Protein 6WJA (pdb70)

Radius of gyration: 26.74 Å; Cα contacts (8 Å, |Δi|>4): 1292; chains: 2; bounding box: 67×44×88 Å

Nearest PDB structures (foldseek):
  6wja-assembly1_B  TM=1.003E+00  e=1.395E-65  Pseudomonas protegens Pf-5
  6wjb-assembly1_A  TM=9.991E-01  e=1.280E-61  Pseudomonas protegens Pf-5
  3ruc-assembly2_D  TM=9.223E-01  e=1.471E-29  Plesiomonas shigelloides
  6pnl-assembly1_A  TM=9.384E-01  e=8.268E-28  Methanothermobacter thermautotrophicus
  2z95-assembly1_A  TM=8.747E-01  e=4.297E-21  Aquifex aeolicus VF5

Organism: Pseudomonas fluorescens (strain ATCC BAA-477 / NRRL B-23932 / Pf-5) (NCBI:txid220664)

InterPro domains:
  IPR001509 NAD-dependent epimerase/dehydratase [PF01370] (6-242)
  IPR036291 NAD(P)-binding domain superfamily [SSF51735] (4-309)
  IPR050177 Bifunctional lipid A modification and metabolic enzymes [PTHR43245] (4-306)

Sequence (615 aa):
ERILVTGGAGFIGSHLVDALLAKGYAVRVLDDLSTGKVGNLPMGDAGLELLVGDAADAALLADAVQGCDAVVHLAAVASVQASVEDPVATHQSNFIATLRLCEAMTAAGIRRVVFASAAAVYGNNGEGTPIAEDTPKSPLTPFAADKLASEYYLDFYRRQHGLEPVILRFFNIFGPRQDPSSPYSGVISIFSERAKAGRPITLFGDGGQTRDFVYVADLVKILVQGLESPAPAADATNVGLGGVTTLNDLIGALQQISGKPLQVSHGATRSGDIRHSKADNRRLRERFDLGTPSSLAEGLERLYRSLAERILVTGGAGFIGSHLVDALLAKGYAVRVLDDLSTGKVGNLPMGDAGLELLVGDAADAALLADAVQGCDAVVHLAAVASVQASVEDPVATHQSNFIATLRLCEAMTAAGIRRVVFASAAAVYGNNGEGTPIAEDTPKSPLTPFAADKLASEYYLDFYRRQHGLEPVILRFFNIFGPRQDPSSPYSGVISIFSERAKAGRPITLFGDGGQTRDFVYVADLVKILVQGLESPAPAADATNVGLGGVTTLNDLIGALQQISGKPLQVSHGATRSGDIRHSKADNRRLRERFDLGTPSSLAEGLERLYRSL

B-factor: mean 35.96, std 12.28, range [13.85, 95.01]

Structure (mmCIF, N/CA/C/O backbone):
data_6WJA
#
_entry.id   6WJA
#
_cell.length_a   123.582
_cell.length_b   75.320
_cell.length_c   79.258
_cell.angle_alpha   90.000
_cell.angle_beta   90.000
_cell.angle_gamma   90.000
#
_symmetry.space_group_name_H-M   'P 21 21 2'
#
loop_
_entity.id
_entity.type
_entity.pdbx_description
1 polymer 'NAD-dependent epimerase/dehydratase family protein'
2 non-polymer NICOTINAMIDE-ADENINE-DINUCLEOTIDE
3 non-polymer URIDINE-DIPHOSPHATE-N-ACETYLGALACTOSAMINE
4 water water
#
loop_
_atom_site.group_PDB
_atom_site.id
_atom_site.type_symbol
_atom_site.label_atom_id
_atom_site.label_alt_id
_atom_site.label_comp_id
_atom_site.label_asym_id
_atom_site.label_entity_id
_atom_site.label_seq_id
_atom_site.pdbx_PDB_ins_code
_atom_site.Cartn_x
_atom_site.Cartn_y
_atom_site.Cartn_z
_atom_site.occupancy
_atom_site.B_iso_or_equiv
_atom_site.auth_seq_id
_atom_site.auth_comp_id
_atom_site.auth_asym_id
_atom_site.auth_atom_id
_atom_site.pdbx_PDB_model_num
ATOM 1 N N . GLU A 1 4 ? -12.62278 20.57726 87.05441 1.000 61.17598 4 GLU A N 1
ATOM 2 C CA . GLU A 1 4 ? -11.21275 20.33478 87.36882 1.000 60.92285 4 GLU A CA 1
ATOM 3 C C . GLU A 1 4 ? -10.28002 21.25702 86.59257 1.000 55.89982 4 GLU A C 1
ATOM 4 O O . GLU A 1 4 ? -10.40280 21.39811 85.37114 1.000 53.03977 4 GLU A O 1
ATOM 10 N N . ARG A 1 5 ? -9.33628 21.86194 87.31210 1.000 46.24640 5 ARG A N 1
ATOM 11 C CA . ARG A 1 5 ? -8.41128 22.84430 86.76120 1.000 45.03181 5 ARG A CA 1
ATOM 12 C C . ARG A 1 5 ? -6.98485 22.30871 86.78926 1.000 44.43685 5 ARG A C 1
ATOM 13 O O . ARG A 1 5 ? -6.51165 21.83943 87.83056 1.000 41.40364 5 ARG A O 1
ATOM 21 N N . ILE A 1 6 ? -6.29280 22.41302 85.65702 1.000 44.03934 6 ILE A N 1
ATOM 22 C CA . ILE A 1 6 ? -4.91080 21.96485 85.51986 1.000 39.01384 6 ILE A CA 1
ATOM 23 C C . ILE A 1 6 ? -4.00743 23.18624 85.39199 1.000 36.95824 6 ILE A C 1
ATOM 24 O O . ILE A 1 6 ? -4.26840 24.07382 84.57266 1.000 38.01971 6 ILE A O 1
ATOM 29 N N . LEU A 1 7 ? -2.95050 23.23364 86.20160 1.000 35.44036 7 LEU A N 1
ATOM 30 C CA . LEU A 1 7 ? -1.88253 24.21649 86.04312 1.000 39.38468 7 LEU A CA 1
ATOM 31 C C . LEU A 1 7 ? -0.85061 23.67572 85.05480 1.000 39.33676 7 LEU A C 1
ATOM 32 O O . LEU A 1 7 ? -0.33089 22.57274 85.24227 1.000 33.24948 7 LEU A O 1
ATOM 37 N N . VAL A 1 8 ? -0.54367 24.44421 84.01066 1.000 38.98869 8 VAL A N 1
ATOM 38 C CA . VAL A 1 8 ? 0.50394 24.06854 83.05893 1.000 38.71016 8 VAL A CA 1
ATOM 39 C C . VAL A 1 8 ? 1.56195 25.16645 83.08320 1.000 36.89916 8 VAL A C 1
ATOM 40 O O . VAL A 1 8 ? 1.37884 26.22367 82.46243 1.000 35.18388 8 VAL A O 1
ATOM 44 N N . THR A 1 9 ? 2.66978 24.93401 83.79616 1.000 30.28017 9 THR A N 1
ATOM 45 C CA . THR A 1 9 ? 3.80483 25.84168 83.68424 1.000 29.32211 9 THR A CA 1
ATOM 46 C C . THR A 1 9 ? 4.44948 25.66020 82.31483 1.000 31.35428 9 THR A C 1
ATOM 47 O O . THR A 1 9 ? 4.54656 24.54156 81.80170 1.000 30.20982 9 THR A O 1
ATOM 51 N N . GLY A 1 10 ? 4.88252 26.76774 81.71529 1.000 29.00461 10 GLY A N 1
ATOM 52 C CA . GLY A 1 10 ? 5.35952 26.71178 80.34730 1.000 28.52313 10 GLY A CA 1
ATOM 53 C C . GLY A 1 10 ? 4.28712 26.40556 79.32316 1.000 30.77240 10 GLY A C 1
ATOM 54 O O . GLY A 1 10 ? 4.60559 25.94778 78.22245 1.000 29.50270 10 GLY A O 1
ATOM 55 N N . GLY A 1 11 ? 3.01980 26.65334 79.65312 1.000 30.26155 11 GLY A N 1
ATOM 56 C CA . GLY A 1 11 ? 1.90826 26.28902 78.78838 1.000 34.42092 11 GLY A CA 1
ATOM 57 C C . GLY A 1 11 ? 1.77984 27.10897 77.51643 1.000 38.93398 11 GLY A C 1
ATOM 58 O O . GLY A 1 11 ? 1.00449 26.71358 76.63850 1.000 40.36971 11 GLY A O 1
ATOM 59 N N . ALA A 1 12 ? 2.49953 28.23414 77.39696 1.000 33.20442 12 ALA A N 1
ATOM 60 C CA . ALA A 1 12 ? 2.48586 29.04094 76.17871 1.000 34.62681 12 ALA A CA 1
ATOM 61 C C . ALA A 1 12 ? 3.52782 28.59986 75.15540 1.000 37.82757 12 ALA A C 1
ATOM 62 O O . ALA A 1 12 ? 3.59334 29.18153 74.06812 1.000 38.13409 12 ALA A O 1
ATOM 64 N N . GLY A 1 13 ? 4.32734 27.58083 75.46128 1.000 38.47695 13 GLY A N 1
ATOM 65 C CA . GLY A 1 13 ? 5.36943 27.12234 74.56944 1.000 35.57098 13 GLY A CA 1
ATOM 66 C C . GLY A 1 13 ? 4.88609 26.08235 73.57268 1.000 35.06027 13 GLY A C 1
ATOM 67 O O . GLY A 1 13 ? 3.69034 25.85630 73.38313 1.000 36.77273 13 GLY A O 1
ATOM 68 N N . PHE A 1 14 ? 5.86015 25.45119 72.91554 1.000 32.80681 14 PHE A N 1
ATOM 69 C CA . PHE A 1 14 ? 5.64074 24.44159 71.88432 1.000 34.43125 14 PHE A CA 1
ATOM 70 C C . PHE A 1 14 ? 4.79887 23.28131 72.41466 1.000 28.91999 14 PHE A C 1
ATOM 71 O O . PHE A 1 14 ? 3.63992 23.11486 72.01660 1.000 30.43646 14 PHE A O 1
ATOM 79 N N . ILE A 1 15 ? 5.36545 22.47521 73.30951 1.000 29.10985 15 ILE A N 1
ATOM 80 C CA . ILE A 1 15 ? 4.63150 21.33623 73.85734 1.000 30.44381 15 ILE A CA 1
ATOM 81 C C . ILE A 1 15 ? 3.45368 21.80696 74.70589 1.000 30.96913 15 ILE A C 1
ATOM 82 O O . ILE A 1 15 ? 2.34122 21.27059 74.60515 1.000 28.53112 15 ILE A O 1
ATOM 87 N N . GLY A 1 16 ? 3.67814 22.82599 75.53800 1.000 29.21024 16 GLY A N 1
ATOM 88 C CA . GLY A 1 16 ? 2.65093 23.26853 76.46604 1.000 30.29547 16 GLY A CA 1
ATOM 89 C C . GLY A 1 16 ? 1.36966 23.70866 75.78568 1.000 33.82406 16 GLY A C 1
ATOM 90 O O . GLY A 1 16 ? 0.27393 23.36807 76.23449 1.000 36.30464 16 GLY A O 1
ATOM 91 N N . SER A 1 17 ? 1.48158 24.46612 74.69243 1.000 32.02937 17 SER A N 1
ATOM 92 C CA . SER A 1 17 ? 0.26376 24.98827 74.08180 1.000 37.30930 17 SER A CA 1
ATOM 93 C C . SER A 1 17 ? -0.52919 23.88053 73.40810 1.000 34.72077 17 SER A C 1
ATOM 94 O O . SER A 1 17 ? -1.76541 23.92322 73.40365 1.000 36.42483 17 SER A O 1
ATOM 97 N N . HIS A 1 18 ? 0.15530 22.88039 72.84482 1.000 36.74487 18 HIS A N 1
ATOM 98 C CA . HIS A 1 18 ? -0.55891 21.72738 72.31102 1.000 36.72742 18 HIS A CA 1
ATOM 99 C C . HIS A 1 18 ? -1.26167 20.96845 73.42771 1.000 36.61536 18 HIS A C 1
ATOM 100 O O . HIS A 1 18 ? -2.39707 20.50940 73.25494 1.000 34.51792 18 HIS A O 1
ATOM 107 N N . LEU A 1 19 ? -0.60705 20.84592 74.58887 1.000 33.20070 19 LEU A N 1
ATOM 108 C CA . LEU A 1 19 ? -1.25869 20.25848 75.75784 1.000 31.61490 19 LEU A CA 1
ATOM 109 C C . LEU A 1 19 ? -2.47054 21.07857 76.18326 1.000 33.72198 19 LEU A C 1
ATOM 110 O O . LEU A 1 19 ? -3.52962 20.51939 76.48779 1.000 37.66281 19 LEU A O 1
ATOM 115 N N . VAL A 1 20 ? -2.33158 22.40791 76.21698 1.000 35.13806 20 VAL A N 1
ATOM 116 C CA . VAL A 1 20 ? -3.44716 23.26341 76.62324 1.000 36.81238 20 VAL A CA 1
ATOM 117 C C . VAL A 1 20 ? -4.65502 23.02569 75.72300 1.000 38.81621 20 VAL A C 1
ATOM 118 O O . VAL A 1 20 ? -5.77900 22.83643 76.20187 1.000 40.30986 20 VAL A O 1
ATOM 122 N N . ASP A 1 21 ? -4.43580 23.01437 74.40471 1.000 39.02162 21 ASP A N 1
ATOM 123 C CA . ASP A 1 21 ? -5.50979 22.68686 73.46849 1.000 40.89458 21 ASP A CA 1
ATOM 124 C C . ASP A 1 21 ? -6.19774 21.37575 73.84703 1.000 41.42762 21 ASP A C 1
ATOM 125 O O . ASP A 1 21 ? -7.42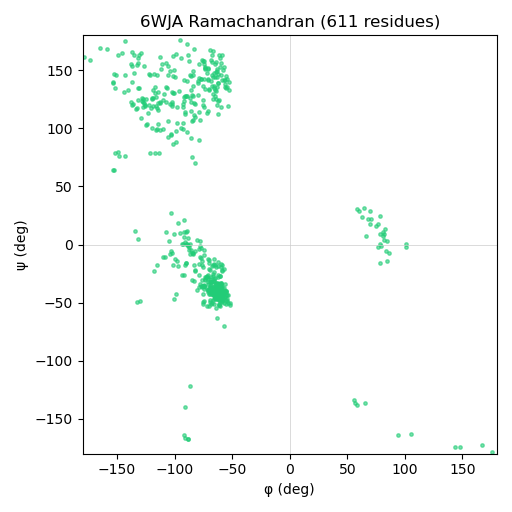743 21.32079 73.96100 1.000 45.80560 21 ASP A O 1
ATOM 130 N N . ALA A 1 22 ? -5.41265 20.31419 74.07959 1.000 38.43031 22 ALA A N 1
ATOM 131 C CA . ALA A 1 22 ? -5.99561 19.00412 74.37677 1.000 47.96201 22 ALA A CA 1
ATOM 132 C C . ALA A 1 22 ? -6.78868 19.01705 75.67861 1.000 39.06776 22 ALA A C 1
ATOM 133 O O . ALA A 1 22 ? -7.87558 18.43289 75.75477 1.000 40.48623 22 ALA A O 1
ATOM 135 N N . LEU A 1 23 ? -6.24995 19.65402 76.72067 1.000 38.31312 23 LEU A N 1
ATOM 136 C CA . LEU A 1 23 ? -6.93839 19.68426 78.00786 1.000 39.19564 23 LEU A CA 1
ATOM 137 C C . LEU A 1 23 ? -8.24337 20.47175 77.92793 1.000 42.14232 23 LEU A C 1
ATOM 138 O O . LEU A 1 23 ? -9.25362 20.06760 78.51360 1.000 49.78272 23 LEU A O 1
ATOM 143 N N . LEU A 1 24 ? -8.24132 21.60595 77.22331 1.000 43.51920 24 LEU A N 1
ATOM 144 C CA . LEU A 1 24 ? -9.48041 22.36451 77.06009 1.000 46.43240 24 LEU A CA 1
ATOM 145 C C . LEU A 1 24 ? -10.50905 21.55701 76.28056 1.000 47.92363 24 LEU A C 1
ATOM 146 O O . LEU A 1 24 ? -11.68905 21.52369 76.64521 1.000 50.61512 24 LEU A O 1
ATOM 151 N N . ALA A 1 25 ? -10.06743 20.86915 75.22174 1.000 53.37758 25 ALA A N 1
ATOM 152 C CA . ALA A 1 25 ? -10.97287 20.05239 74.42073 1.000 52.42426 25 ALA A CA 1
ATOM 153 C C . ALA A 1 25 ? -11.59245 18.92415 75.23373 1.000 51.77821 25 ALA A C 1
ATOM 154 O O . ALA A 1 25 ? -12.68807 18.45624 74.90639 1.000 49.94330 25 ALA A O 1
ATOM 156 N N . LYS A 1 26 ? -10.91337 18.46941 76.28436 1.000 47.86850 26 LYS A N 1
ATOM 157 C CA . LYS A 1 26 ? -11.42473 17.40179 77.13748 1.000 47.54674 26 LYS A CA 1
ATOM 158 C C . LYS A 1 26 ? -12.31680 17.91328 78.26349 1.000 50.44368 26 LYS A C 1
ATOM 159 O O . LYS A 1 26 ? -12.84306 17.10355 79.03310 1.000 51.85235 26 LYS A O 1
ATOM 163 N N . GLY A 1 27 ? -12.49453 19.22666 78.38728 1.000 49.42559 27 GLY A N 1
ATOM 164 C CA . GLY A 1 27 ? -13.37214 19.78315 79.39335 1.000 51.68640 27 GLY A CA 1
ATOM 165 C C . GLY A 1 27 ? -12.68931 20.33637 80.62523 1.000 53.81645 27 GLY A C 1
ATOM 166 O O . GLY A 1 27 ? -13.37766 20.85887 81.50804 1.000 52.65876 27 GLY A O 1
ATOM 167 N N . TYR A 1 28 ? -11.36823 20.23719 80.72063 1.000 52.21135 28 TYR A N 1
ATOM 168 C CA . TYR A 1 28 ? -10.66031 20.84788 81.83505 1.000 50.99215 28 TYR A CA 1
ATOM 169 C C . TYR A 1 28 ? -10.64505 22.36300 81.70208 1.000 51.28938 28 TYR A C 1
ATOM 170 O O . TYR A 1 28 ? -10.59827 22.91102 80.59852 1.000 51.27644 28 TYR A O 1
ATOM 179 N N . ALA A 1 29 ? -10.67180 23.03859 82.84630 1.000 48.93461 29 ALA A N 1
ATOM 180 C CA . ALA A 1 29 ? -10.17440 24.40106 82.91904 1.000 49.22668 29 ALA A CA 1
ATOM 181 C C . ALA A 1 29 ? -8.65449 24.35036 83.01565 1.000 49.71188 29 ALA A C 1
ATOM 182 O O . ALA A 1 29 ? -8.09228 23.47121 83.67818 1.000 46.46714 29 ALA A O 1
ATOM 184 N N . VAL A 1 30 ? -7.98264 25.26991 82.32362 1.000 49.71371 30 VAL A N 1
ATOM 185 C CA . VAL A 1 30 ? -6.52827 25.22837 82.19179 1.000 44.55161 30 VAL A CA 1
ATOM 186 C C . VAL A 1 30 ? -5.95078 26.57917 82.58569 1.000 46.98322 30 VAL A C 1
ATOM 187 O O . VAL A 1 30 ? -6.35395 27.61482 82.04340 1.000 46.38266 30 VAL A O 1
ATOM 191 N N . ARG A 1 31 ? -5.00178 26.56693 83.51888 1.000 42.20519 31 ARG A N 1
ATOM 192 C CA . ARG A 1 31 ? -4.27360 27.76445 83.92154 1.000 41.57485 31 ARG A CA 1
ATOM 193 C C . ARG A 1 31 ? -2.83658 27.64714 83.43012 1.000 44.30817 31 ARG A C 1
ATOM 194 O O . ARG A 1 31 ? -2.14570 26.66782 83.73604 1.000 41.62876 31 ARG A O 1
ATOM 202 N N . VAL A 1 32 ? -2.39378 28.63392 82.66299 1.000 39.36130 32 VAL A N 1
ATOM 203 C CA . VAL A 1 32 ? -1.03777 28.66706 82.13561 1.000 41.05380 32 VAL A CA 1
ATOM 204 C C . VAL A 1 32 ? -0.21390 29.63105 82.97462 1.000 43.87688 32 VAL A C 1
ATOM 205 O O . VAL A 1 32 ? -0.64549 30.76002 83.24327 1.000 45.34944 32 VAL A O 1
ATOM 209 N N . LEU A 1 33 ? 0.95665 29.17713 83.41226 1.000 42.89359 33 LEU A N 1
ATOM 210 C CA . LEU A 1 33 ? 1.96654 30.03166 84.02319 1.000 42.65171 33 LEU A CA 1
ATOM 211 C C . LEU A 1 33 ? 3.16848 30.04658 83.08614 1.000 45.40609 33 LEU A C 1
ATOM 212 O O . LEU A 1 33 ? 3.78342 29.00043 82.84489 1.000 42.96756 33 LEU A O 1
ATOM 217 N N . ASP A 1 34 ? 3.48292 31.21549 82.53679 1.000 39.70755 34 ASP A N 1
ATOM 218 C CA . ASP A 1 34 ? 4.51873 31.31210 81.51878 1.000 38.61521 34 ASP A CA 1
ATOM 219 C C . ASP A 1 34 ? 5.09954 32.71806 81.55495 1.000 37.28588 34 ASP A C 1
ATOM 220 O O . ASP A 1 34 ? 4.36029 33.69149 81.71963 1.000 35.96573 34 ASP A O 1
ATOM 225 N N . ASP A 1 35 ? 6.41979 32.82807 81.42192 1.000 32.63869 35 ASP A N 1
ATOM 226 C CA . ASP A 1 35 ? 7.03293 34.15335 81.41611 1.000 38.49842 35 ASP A CA 1
ATOM 227 C C . ASP A 1 35 ? 7.18572 34.71953 80.01215 1.000 38.14052 35 ASP A C 1
ATOM 228 O O . ASP A 1 35 ? 7.68915 35.84037 79.86065 1.000 39.30253 35 ASP A O 1
ATOM 233 N N . LEU A 1 36 ? 6.74596 33.97273 78.99431 1.000 37.75547 36 LEU A N 1
ATOM 234 C CA . LEU A 1 36 ? 6.76025 34.41192 77.59977 1.000 37.78041 36 LEU A CA 1
ATOM 235 C C . LEU A 1 36 ? 8.17226 34.72294 77.12516 1.000 36.47645 36 LEU A C 1
ATOM 236 O O . LEU A 1 36 ? 8.37736 35.59122 76.26387 1.000 40.01219 36 LEU A O 1
ATOM 241 N N . SER A 1 37 ? 9.15489 34.03784 77.71041 1.000 32.89491 37 SER A N 1
ATOM 242 C CA . SER A 1 37 ? 10.52139 34.14691 77.21679 1.000 39.42412 37 SER A CA 1
ATOM 243 C C . SER A 1 37 ? 10.64057 33.51960 75.83325 1.000 41.31739 37 SER A C 1
ATOM 244 O O . SER A 1 37 ? 11.16673 34.14111 74.90301 1.000 44.13568 37 SER A O 1
ATOM 247 N N . THR A 1 38 ? 10.14860 32.28497 75.67575 1.000 40.74842 38 THR A N 1
ATOM 248 C CA . THR A 1 38 ? 9.99285 31.67639 74.36246 1.000 38.22003 38 THR A CA 1
ATOM 249 C C . THR A 1 38 ? 8.54751 31.34736 74.01258 1.000 41.19254 38 THR A C 1
ATOM 250 O O . THR A 1 38 ? 8.23103 31.24651 72.81952 1.000 38.91423 38 THR A O 1
ATOM 254 N N . GLY A 1 39 ? 7.66219 31.19314 74.99992 1.000 33.67806 39 GLY A N 1
ATOM 255 C CA . GLY A 1 39 ? 6.26039 30.98944 74.69546 1.000 37.32460 39 GLY A CA 1
ATOM 256 C C . GLY A 1 39 ? 5.62570 32.22637 74.08205 1.000 37.11509 39 GLY A C 1
ATOM 257 O O . GLY A 1 39 ? 6.09524 33.35114 74.25059 1.000 39.23307 39 GLY A O 1
ATOM 258 N N . LYS A 1 40 ? 4.53447 32.01018 73.34860 1.000 39.52329 40 LYS A N 1
ATOM 259 C CA . LYS A 1 40 ? 3.83522 33.07769 72.64072 1.000 46.55117 40 LYS A CA 1
ATOM 260 C C . LYS A 1 40 ? 2.34492 32.98322 72.91817 1.000 44.28675 40 LYS A C 1
ATOM 261 O O . LYS A 1 40 ? 1.76550 31.89567 72.86594 1.000 44.46514 40 LYS A O 1
ATOM 265 N N . VAL A 1 41 ? 1.72581 34.12820 73.21439 1.000 45.77771 41 VAL A N 1
ATOM 266 C CA . VAL A 1 41 ? 0.28333 34.15123 73.44607 1.000 45.47216 41 VAL A CA 1
ATOM 267 C C . VAL A 1 41 ? -0.45680 33.68139 72.19917 1.000 46.71965 41 VAL A C 1
ATOM 268 O O . VAL A 1 41 ? -1.54043 33.09169 72.29409 1.000 50.09749 41 VAL A O 1
ATOM 272 N N . GLY A 1 42 ? 0.14560 33.86797 71.02054 1.000 47.03906 42 GLY A N 1
ATOM 273 C CA . GLY A 1 42 ? -0.40853 33.34309 69.78475 1.000 48.09840 42 GLY A CA 1
ATOM 274 C C . GLY A 1 42 ? -0.43116 31.82693 69.69239 1.000 50.74423 42 GLY A C 1
ATOM 275 O O . GLY A 1 42 ? -1.13847 31.28256 68.83724 1.000 47.14649 42 GLY A O 1
ATOM 276 N N . ASN A 1 43 ? 0.33092 31.12866 70.53665 1.000 43.48894 43 ASN A N 1
ATOM 277 C CA . ASN A 1 43 ? 0.20587 29.67271 70.58598 1.000 46.33928 43 ASN A CA 1
ATOM 278 C C . ASN A 1 43 ? -1.04229 29.21385 71.33218 1.000 47.33767 43 ASN A C 1
ATOM 279 O O . ASN A 1 43 ? -1.40370 28.03678 71.23255 1.000 45.69268 43 ASN A O 1
ATOM 284 N N . LEU A 1 44 ? -1.70380 30.11141 72.08398 1.000 46.35288 44 LEU A N 1
ATOM 285 C CA . LEU A 1 44 ? -2.77433 29.77459 73.01439 1.000 45.96075 44 LEU A CA 1
ATOM 286 C C . LEU A 1 44 ? -4.13906 30.18047 72.46588 1.000 52.16128 44 LEU A C 1
ATOM 287 O O . LEU A 1 44 ? -4.26011 31.19643 71.77311 1.000 49.45052 44 LEU A O 1
ATOM 292 N N . PRO A 1 45 ? -5.19200 29.41024 72.76662 1.000 48.04489 45 PRO A N 1
ATOM 293 C CA . PRO A 1 45 ? -6.55294 29.78797 72.32923 1.000 51.16258 45 PRO A CA 1
ATOM 294 C C . PRO A 1 45 ? -7.16757 30.80078 73.28735 1.000 53.05733 45 PRO A C 1
ATOM 295 O O . PRO A 1 45 ? -8.09015 30.51089 74.05977 1.000 53.99671 45 PRO A O 1
ATOM 299 N N . MET A 1 46 ? -6.61881 32.01308 73.25501 1.000 53.73532 46 MET A N 1
ATOM 300 C CA . MET A 1 46 ? -7.04095 33.06086 74.17310 1.000 67.07136 46 MET A CA 1
ATOM 301 C C . MET A 1 46 ? -8.50965 33.40627 73.96146 1.000 67.09077 46 MET A C 1
ATOM 302 O O . MET A 1 46 ? -9.03684 33.34471 72.84568 1.000 60.56735 46 MET A O 1
ATOM 307 N N . GLY A 1 47 ? -9.17502 33.76366 75.05483 1.000 65.26929 47 GLY A N 1
ATOM 308 C CA . GLY A 1 47 ? -10.61563 33.89913 75.00428 1.000 66.52900 47 GLY A CA 1
ATOM 309 C C . GLY A 1 47 ? -11.34293 32.58300 74.84077 1.000 63.24161 47 GLY A C 1
ATOM 310 O O . GLY A 1 47 ? -12.42574 32.55076 74.25640 1.000 65.85067 47 GLY A O 1
ATOM 311 N N . ASP A 1 48 ? -10.76678 31.48293 75.33456 1.000 60.85106 48 ASP A N 1
ATOM 312 C CA . ASP A 1 48 ? -11.50526 30.22808 75.34326 1.000 67.70439 48 ASP A CA 1
ATOM 313 C C . ASP A 1 48 ? -12.58909 30.22047 76.41502 1.000 78.54977 48 ASP A C 1
ATOM 314 O O . ASP A 1 48 ? -13.61984 29.55821 76.24020 1.000 87.97883 48 ASP A O 1
ATOM 319 N N . ALA A 1 49 ? -12.36920 30.93868 77.51865 1.000 74.41500 49 ALA A N 1
ATOM 320 C CA . ALA A 1 49 ? -13.18594 31.04755 78.72523 1.000 71.87924 49 ALA A CA 1
ATOM 321 C C . ALA A 1 49 ? -12.89673 29.91858 79.70914 1.000 65.71382 49 ALA A C 1
ATOM 322 O O . ALA A 1 49 ? -13.31806 30.00750 80.86171 1.000 62.66593 49 ALA A O 1
ATOM 324 N N . GLY A 1 50 ? -12.20906 28.85813 79.30081 1.000 63.45680 50 GLY A N 1
ATOM 325 C CA . GLY A 1 50 ? -11.74018 27.86504 80.24291 1.000 56.36385 50 GLY A CA 1
ATOM 326 C C . GLY A 1 50 ? -10.26116 28.06027 80.48389 1.000 53.40059 50 GLY A C 1
ATOM 327 O O . GLY A 1 50 ? -9.66013 27.40284 81.33841 1.000 52.06351 50 GLY A O 1
ATOM 328 N N . LEU A 1 51 ? -9.67054 28.98085 79.72841 1.000 53.37289 51 LEU A N 1
ATOM 329 C CA . LEU A 1 51 ? -8.24009 29.24453 79.76765 1.000 53.58558 51 LEU A CA 1
ATOM 330 C C . LEU A 1 51 ? -7.96466 30.50206 80.57702 1.000 56.31608 51 LEU A C 1
ATOM 331 O O . LEU A 1 51 ? -8.58888 31.54408 80.34885 1.000 54.41170 51 LEU A O 1
ATOM 336 N N . GLU A 1 52 ? -7.02214 30.40522 81.51087 1.000 52.54752 52 GLU A N 1
ATOM 337 C CA . GLU A 1 52 ? -6.60350 31.53812 82.32829 1.000 50.31452 52 GLU A CA 1
ATOM 338 C C . GLU A 1 52 ? -5.08927 31.65269 82.22646 1.000 51.50309 52 GLU A C 1
ATOM 339 O O . GLU A 1 52 ? -4.37285 30.67303 82.46619 1.000 52.03334 52 GLU A O 1
ATOM 345 N N . LEU A 1 53 ? -4.60284 32.82668 81.83834 1.000 48.32652 53 LEU A N 1
ATOM 346 C CA . LEU A 1 53 ? -3.17991 33.04980 81.61340 1.000 46.14960 53 LEU A CA 1
ATOM 347 C C . LEU A 1 53 ? -2.60160 33.90362 82.73482 1.000 48.61597 53 LEU A C 1
ATOM 348 O O . LEU A 1 53 ? -3.06485 35.02694 82.97336 1.000 50.32293 53 LEU A O 1
ATOM 353 N N . LEU A 1 54 ? -1.58982 33.37092 83.41006 1.000 43.78975 54 LEU A N 1
ATOM 354 C CA . LEU A 1 54 ? -0.72392 34.13247 84.30004 1.000 44.71331 54 LEU A CA 1
ATOM 355 C C . LEU A 1 54 ? 0.63167 34.30234 83.62600 1.000 44.77122 54 LEU A C 1
ATOM 356 O O . LEU A 1 54 ? 1.17887 33.34185 83.07139 1.000 44.33417 54 LEU A O 1
ATOM 361 N N . VAL A 1 55 ? 1.17593 35.51076 83.67592 1.000 42.39795 55 VAL A N 1
ATOM 362 C CA . VAL A 1 55 ? 2.48295 35.80621 83.10061 1.000 40.99302 55 VAL A CA 1
ATOM 363 C C . VAL A 1 55 ? 3.44329 36.11748 84.24162 1.000 40.02206 55 VAL A C 1
ATOM 364 O O . VAL A 1 55 ? 3.20219 37.03192 85.04104 1.000 49.60607 55 VAL A O 1
ATOM 368 N N . GLY A 1 56 ? 4.53090 35.36011 84.31683 1.000 42.84308 56 GLY A N 1
ATOM 369 C CA . GLY A 1 56 ? 5.50658 35.57240 85.36387 1.000 38.94782 56 GLY A CA 1
ATOM 370 C C . GLY A 1 56 ? 6.47907 34.41175 85.45125 1.000 37.02765 56 GLY A C 1
ATOM 371 O O . GLY A 1 56 ? 6.47184 33.49336 84.62264 1.000 36.78111 56 GLY A O 1
ATOM 372 N N . ASP A 1 57 ? 7.30524 34.46866 86.48707 1.000 33.19958 57 ASP A N 1
ATOM 373 C CA . ASP A 1 57 ? 8.42160 33.54444 86.65212 1.000 39.86784 57 ASP A CA 1
ATOM 374 C C . ASP A 1 57 ? 7.97682 32.33669 87.47208 1.000 38.91129 57 ASP A C 1
ATOM 375 O O . ASP A 1 57 ? 7.49867 32.48766 88.60175 1.000 44.53512 57 ASP A O 1
ATOM 380 N N . ALA A 1 58 ? 8.15081 31.13891 86.90794 1.000 36.59168 58 ALA A N 1
ATOM 381 C CA . ALA A 1 58 ? 7.77041 29.91559 87.61028 1.000 30.02466 58 ALA A CA 1
ATOM 382 C C . ALA A 1 58 ? 8.59758 29.68525 88.87267 1.000 34.49783 58 ALA A C 1
ATOM 383 O O . ALA A 1 58 ? 8.19590 28.89084 89.73029 1.000 40.79014 58 ALA A O 1
ATOM 385 N N . ALA A 1 59 ? 9.73933 30.35091 89.00848 1.000 32.03394 59 ALA A N 1
ATOM 386 C CA . ALA A 1 59 ? 10.53960 30.27366 90.22229 1.000 33.31739 59 ALA A CA 1
ATOM 387 C C . ALA A 1 59 ? 10.10947 31.28494 91.27980 1.000 34.34024 59 ALA A C 1
ATOM 388 O O . ALA A 1 59 ? 10.70879 31.32280 92.35647 1.000 38.63317 59 ALA A O 1
ATOM 390 N N . ASP A 1 60 ? 9.08983 32.09576 91.01068 1.000 35.07379 60 ASP A N 1
ATOM 391 C CA . ASP A 1 60 ? 8.64803 33.12702 91.94887 1.000 40.27156 60 ASP A CA 1
ATOM 392 C C . ASP A 1 60 ? 7.67028 32.52146 92.95529 1.000 45.16847 60 ASP A C 1
ATOM 393 O O . ASP A 1 60 ? 6.56555 32.11018 92.58469 1.000 45.73654 60 ASP A O 1
ATOM 398 N N . ALA A 1 61 ? 8.07164 32.49354 94.23003 1.000 41.93322 61 ALA A N 1
ATOM 399 C CA . ALA A 1 61 ? 7.30018 31.79299 95.25669 1.000 41.02930 61 ALA A CA 1
ATOM 400 C C . ALA A 1 61 ? 5.88917 32.35396 95.39706 1.000 43.06727 61 ALA A C 1
ATOM 401 O O . ALA A 1 61 ? 4.91361 31.59729 95.47662 1.000 43.74684 61 ALA A O 1
ATOM 403 N N . ALA A 1 62 ? 5.75606 33.67840 95.45505 1.000 42.66365 62 ALA A N 1
ATOM 404 C CA . ALA A 1 62 ? 4.43431 34.24745 95.69779 1.000 46.37665 62 ALA A CA 1
ATOM 405 C C . ALA A 1 62 ? 3.51308 34.02660 94.50319 1.000 47.91476 62 ALA A C 1
ATOM 406 O O . ALA A 1 62 ? 2.31390 33.77826 94.67515 1.000 46.37755 62 ALA A O 1
ATOM 408 N N . LEU A 1 63 ? 4.05639 34.09854 93.28542 1.000 44.98439 63 LEU A N 1
ATOM 409 C CA . LEU A 1 63 ? 3.24472 33.84115 92.10012 1.000 48.81181 63 LEU A CA 1
ATOM 410 C C . LEU A 1 63 ? 2.80069 32.38188 92.03937 1.000 44.80879 63 LEU A C 1
ATOM 411 O O . LEU A 1 63 ? 1.64924 32.08753 91.69410 1.000 43.63451 63 LEU A O 1
ATOM 416 N N . LEU A 1 64 ? 3.69975 31.45777 92.37800 1.000 37.20072 64 LEU A N 1
ATOM 417 C CA . LEU A 1 64 ? 3.36055 30.03894 92.35794 1.000 41.39610 64 LEU A CA 1
ATOM 418 C C . LEU A 1 64 ? 2.26927 29.71165 93.37342 1.000 42.10145 64 LEU A C 1
ATOM 419 O O . LEU A 1 64 ? 1.37729 28.90456 93.09338 1.000 47.89379 64 LEU A O 1
ATOM 424 N N . ALA A 1 65 ? 2.32015 30.33819 94.55308 1.000 43.81220 65 ALA A N 1
ATOM 425 C CA . ALA A 1 65 ? 1.29911 30.11725 95.57346 1.000 48.23293 65 ALA A CA 1
ATOM 426 C C . ALA A 1 65 ? -0.08615 30.49968 95.06920 1.000 52.22380 65 ALA A C 1
ATOM 427 O O . ALA A 1 65 ? -1.07374 29.81586 95.36594 1.000 53.59706 65 ALA A O 1
ATOM 429 N N . ASP A 1 66 ? -0.18194 31.60589 94.32522 1.000 53.51062 66 ASP A N 1
ATOM 430 C CA . ASP A 1 66 ? -1.43871 31.95179 93.66815 1.000 57.09369 66 ASP A CA 1
ATOM 431 C C . ASP A 1 66 ? -1.78645 30.95030 92.57366 1.000 50.65431 66 ASP A C 1
ATOM 432 O O . ASP A 1 66 ? -2.94716 30.54446 92.44316 1.000 53.75968 66 ASP A O 1
ATOM 437 N N . ALA A 1 67 ? -0.79153 30.54634 91.77819 1.000 42.28115 67 ALA A N 1
ATOM 438 C CA . ALA A 1 67 ? -1.05785 29.76823 90.57327 1.000 44.09190 67 ALA A CA 1
ATOM 439 C C . ALA A 1 67 ? -1.62800 28.39120 90.89838 1.000 48.00298 67 ALA A C 1
ATOM 440 O O . ALA A 1 67 ? -2.49401 27.88887 90.17220 1.000 51.70062 67 ALA A O 1
ATOM 442 N N . VAL A 1 68 ? -1.15385 27.75841 91.97403 1.000 50.08972 68 VAL A N 1
ATOM 443 C CA . VAL A 1 68 ? -1.63115 26.41585 92.29639 1.000 47.25661 68 VAL A CA 1
ATOM 444 C C . VAL A 1 68 ? -2.95310 26.43895 93.05834 1.000 49.86327 68 VAL A C 1
ATOM 445 O O . VAL A 1 68 ? -3.63858 25.41019 93.11889 1.000 43.99786 68 VAL A O 1
ATOM 449 N N . GLN A 1 69 ? -3.33285 27.57690 93.63766 1.000 52.15095 69 GLN A N 1
ATOM 450 C CA . GLN A 1 69 ? -4.56755 27.64780 94.41335 1.000 54.52364 69 GLN A CA 1
ATOM 451 C C . GLN A 1 69 ? -5.77264 27.32972 93.53567 1.000 51.66348 69 GLN A C 1
ATOM 452 O O . GLN A 1 69 ? -5.98445 27.96218 92.49626 1.000 48.03972 69 GLN A O 1
ATOM 458 N N . GLY A 1 70 ? -6.55830 26.33827 93.95717 1.000 49.26265 70 GLY A N 1
ATOM 459 C CA . GLY A 1 70 ? -7.70482 25.89528 93.19415 1.000 49.65129 70 GLY A CA 1
ATOM 460 C C . GLY A 1 70 ? -7.38652 24.93598 92.07182 1.000 60.54213 70 GLY A C 1
ATOM 461 O O . GLY A 1 70 ? -8.26778 24.64323 91.25316 1.000 58.21751 70 GLY A O 1
ATOM 462 N N . CYS A 1 71 ? -6.15684 24.44237 91.99503 1.000 49.37090 71 CYS A N 1
ATOM 463 C CA . CYS A 1 71 ? -5.76597 23.53765 90.93191 1.000 47.18137 71 CYS A CA 1
ATOM 464 C C . CYS A 1 71 ? -5.79384 22.10936 91.44925 1.000 48.92492 71 CYS A C 1
ATOM 465 O O . CYS A 1 71 ? -5.47628 21.84934 92.61330 1.000 48.39587 71 CYS A O 1
ATOM 468 N N . ASP A 1 72 ? -6.19089 21.18771 90.58050 1.000 45.54891 72 ASP A N 1
ATOM 469 C CA . ASP A 1 72 ? -6.24050 19.78662 90.95977 1.000 42.50893 72 ASP A CA 1
ATOM 470 C C . ASP A 1 72 ? -4.97017 19.03615 90.60103 1.000 40.84543 72 ASP A C 1
ATOM 471 O O . ASP A 1 72 ? -4.64753 18.04421 91.26101 1.000 42.63747 72 ASP A O 1
ATOM 476 N N . ALA A 1 73 ? -4.23600 19.49652 89.58962 1.000 40.92548 73 ALA A N 1
ATOM 477 C CA . ALA A 1 73 ? -3.02954 18.81619 89.13281 1.000 39.60351 73 ALA A CA 1
ATOM 478 C C . ALA A 1 73 ? -2.16427 19.81487 88.37569 1.000 39.50821 73 ALA A C 1
ATOM 479 O O . ALA A 1 73 ? -2.60392 20.91568 88.04025 1.000 47.00422 73 ALA A O 1
ATOM 481 N N . VAL A 1 74 ? -0.92054 19.41929 88.10867 1.000 37.21248 74 VAL A N 1
ATOM 482 C CA . VAL A 1 74 ? 0.06114 20.30977 87.49752 1.000 32.61746 74 VAL A CA 1
ATOM 483 C C . VAL A 1 74 ? 0.83970 19.55307 86.42870 1.000 29.96649 74 VAL A C 1
ATOM 484 O O . VAL A 1 74 ? 1.19689 18.38241 86.60983 1.000 26.97963 74 VAL A O 1
ATOM 488 N N . VAL A 1 75 ? 1.10635 20.22179 85.31097 1.000 29.04768 75 VAL A N 1
ATOM 489 C CA . VAL A 1 75 ? 2.10792 19.76409 84.35214 1.000 31.65804 75 VAL A CA 1
ATOM 490 C C . VAL A 1 75 ? 3.20046 20.82116 84.31628 1.000 29.38409 75 VAL A C 1
ATOM 491 O O . VAL A 1 75 ? 2.93627 21.99199 84.01001 1.000 30.61442 75 VAL A O 1
ATOM 495 N N . HIS A 1 76 ? 4.41414 20.41843 84.66858 1.000 27.47613 76 HIS A N 1
ATOM 496 C CA . HIS A 1 76 ? 5.52490 21.34240 84.85906 1.000 25.79324 76 HIS A CA 1
ATOM 497 C C . HIS A 1 76 ? 6.42573 21.23708 83.63383 1.000 27.62805 76 HIS A C 1
ATOM 498 O O . HIS A 1 76 ? 7.30774 20.37660 83.55277 1.000 24.25475 76 HIS A O 1
ATOM 505 N N . LEU A 1 77 ? 6.18722 22.13057 82.66858 1.000 26.80889 77 LEU A N 1
ATOM 506 C CA . LEU A 1 77 ? 6.95265 22.19090 81.43306 1.000 28.76241 77 LEU A CA 1
ATOM 507 C C . LEU A 1 77 ? 7.87405 23.39989 81.36774 1.000 31.15518 77 LEU A C 1
ATOM 508 O O . LEU A 1 77 ? 8.72593 23.45258 80.47492 1.000 27.49475 77 LEU A O 1
ATOM 513 N N . ALA A 1 78 ? 7.73973 24.36370 82.28516 1.000 27.44503 78 ALA A N 1
ATOM 514 C CA . ALA A 1 78 ? 8.53530 25.58295 82.19852 1.000 29.09440 78 ALA A CA 1
ATOM 515 C C . ALA A 1 78 ? 10.00721 25.27249 82.42366 1.000 31.62117 78 ALA A C 1
ATOM 516 O O . ALA A 1 78 ? 10.37928 24.60739 83.39460 1.000 29.83930 78 ALA A O 1
ATOM 518 N N . ALA A 1 79 ? 10.83841 25.74993 81.50817 1.000 28.52061 79 ALA A N 1
ATOM 519 C CA . ALA A 1 79 ? 12.28522 25.64948 81.60404 1.000 24.25399 79 ALA A CA 1
ATOM 520 C C . ALA A 1 79 ? 12.83506 26.45834 80.44741 1.000 26.60162 79 ALA A C 1
ATOM 521 O O . ALA A 1 79 ? 12.12295 26.73179 79.47598 1.000 25.29998 79 ALA A O 1
ATOM 523 N N . VAL A 1 80 ? 14.09182 26.86982 80.57190 1.000 25.48776 80 VAL A N 1
ATOM 524 C CA . VAL A 1 80 ? 14.81987 27.37206 79.41370 1.000 26.30365 80 VAL A CA 1
ATOM 525 C C . VAL A 1 80 ? 15.25113 26.13871 78.62340 1.000 30.35284 80 VAL A C 1
ATOM 526 O O . VAL A 1 80 ? 16.13423 25.39390 79.05474 1.000 26.96860 80 VAL A O 1
ATOM 530 N N . ALA A 1 81 ? 14.59541 25.89771 77.48321 1.000 29.34151 81 ALA A N 1
ATOM 531 C CA . ALA A 1 81 ? 14.75633 24.61869 76.79598 1.000 31.59784 81 ALA A CA 1
ATOM 532 C C . ALA A 1 81 ? 16.12924 24.50097 76.15716 1.000 32.61304 81 ALA A C 1
ATOM 533 O O . ALA A 1 81 ? 16.63643 23.38609 75.99031 1.000 32.87240 81 ALA A O 1
ATOM 535 N N . SER A 1 82 ? 16.73768 25.63763 75.80168 1.000 31.76447 82 SER A N 1
ATOM 536 C CA . SER A 1 82 ? 18.01189 25.66317 75.08707 1.000 29.08186 82 SER A CA 1
ATOM 537 C C . SER A 1 82 ? 19.14348 25.22529 76.01298 1.000 32.74561 82 SER A C 1
ATOM 538 O O . SER A 1 82 ? 19.45594 25.90414 76.99948 1.000 28.05903 82 SER A O 1
ATOM 541 N N . VAL A 1 83 ? 19.75860 24.08430 75.69719 1.000 26.11610 83 VAL A N 1
ATOM 542 C CA . VAL A 1 83 ? 20.94263 23.65575 76.43153 1.000 26.75561 83 VAL A CA 1
ATOM 543 C C . VAL A 1 83 ? 22.03341 24.71776 76.34853 1.000 28.19422 83 VAL A C 1
ATOM 544 O O . VAL A 1 83 ? 22.70643 25.02668 77.34299 1.000 27.76724 83 VAL A O 1
ATOM 548 N N . GLN A 1 84 ? 22.20257 25.32039 75.17151 1.000 22.82027 84 GLN A N 1
ATOM 549 C CA . GLN A 1 84 ? 23.30536 26.25423 74.99657 1.000 25.74236 84 GLN A CA 1
ATOM 550 C C . GLN A 1 84 ? 23.12417 27.51649 75.83680 1.000 26.38908 84 GLN A C 1
ATOM 551 O O . GLN A 1 84 ? 24.11392 28.09192 76.30602 1.000 29.85798 84 GLN A O 1
ATOM 557 N N . ALA A 1 85 ? 21.88448 27.96196 76.05645 1.000 29.12506 85 ALA A N 1
ATOM 558 C CA . ALA A 1 85 ? 21.69317 29.10271 76.95215 1.000 33.09470 85 ALA A CA 1
ATOM 559 C C . ALA A 1 85 ? 22.10881 28.75439 78.37870 1.000 31.51611 85 ALA A C 1
ATOM 560 O O . ALA A 1 85 ? 22.55896 29.63149 79.13070 1.000 28.81917 85 ALA A O 1
ATOM 562 N N . SER A 1 86 ? 21.99424 27.47683 78.76534 1.000 25.81389 86 SER A N 1
ATOM 563 C CA . SER A 1 86 ? 22.44367 27.09341 80.09864 1.000 22.70245 86 SER A CA 1
ATOM 564 C C . SER A 1 86 ? 23.96637 27.07022 80.17817 1.000 20.59376 86 SER A C 1
ATOM 565 O O . SER A 1 86 ? 24.53568 27.31965 81.24895 1.000 24.85187 86 SER A O 1
ATOM 568 N N . VAL A 1 87 ? 24.63617 26.78021 79.05588 1.000 25.80344 87 VAL A N 1
ATOM 569 C CA . VAL A 1 87 ? 26.09702 26.82768 78.99872 1.000 23.62651 87 VAL A CA 1
ATOM 570 C C . VAL A 1 87 ? 26.57949 28.26537 79.10631 1.000 31.30349 87 VAL A C 1
ATOM 571 O O . VAL A 1 87 ? 27.61061 28.55559 79.72850 1.000 30.49731 87 VAL A O 1
ATOM 575 N N . GLU A 1 88 ? 25.84562 29.18751 78.49351 1.000 23.53448 88 GLU A N 1
ATOM 576 C CA . GLU A 1 88 ? 26.27105 30.58019 78.47330 1.000 25.54418 88 GLU A CA 1
ATOM 577 C C . GLU A 1 88 ? 25.96726 31.28342 79.78596 1.000 25.89355 88 GLU A C 1
ATOM 578 O O . GLU A 1 88 ? 26.67035 32.22631 80.14942 1.000 29.69870 88 GLU A O 1
ATOM 584 N N . ASP A 1 89 ? 24.96544 30.82129 80.52804 1.000 30.44089 89 ASP A N 1
ATOM 585 C CA . ASP A 1 89 ? 24.54017 31.49339 81.75672 1.000 31.87343 89 ASP A CA 1
ATOM 586 C C . ASP A 1 89 ? 24.01416 30.46230 82.74494 1.000 27.74541 89 ASP A C 1
ATOM 587 O O . ASP A 1 89 ? 22.79828 30.31998 82.94112 1.000 25.23307 89 ASP A O 1
ATOM 592 N N . PRO A 1 90 ? 24.91534 29.70699 83.38787 1.000 25.81956 90 PRO A N 1
ATOM 593 C CA . PRO A 1 90 ? 24.46577 28.69709 84.36224 1.000 26.78687 90 PRO A CA 1
ATOM 594 C C . PRO A 1 90 ? 23.62113 29.26769 85.48410 1.000 22.64195 90 PRO A C 1
ATOM 595 O O . PRO A 1 90 ? 22.67073 28.61177 85.93320 1.000 20.56990 90 PRO A O 1
ATOM 599 N N . VAL A 1 91 ? 23.94957 30.47178 85.95527 1.000 27.03206 91 VAL A N 1
ATOM 600 C CA . VAL A 1 91 ? 23.28572 31.01664 87.13676 1.000 31.91161 91 VAL A CA 1
ATOM 601 C C . VAL A 1 91 ? 21.83146 31.34988 86.82637 1.000 34.19455 91 VAL A C 1
ATOM 602 O O . VAL A 1 91 ? 20.92209 30.97115 87.57402 1.000 37.72749 91 VAL A O 1
ATOM 606 N N . ALA A 1 92 ? 21.58431 32.04087 85.70941 1.000 30.95438 92 ALA A N 1
ATOM 607 C CA . ALA A 1 92 ? 20.21595 32.44505 85.39423 1.000 28.93940 92 ALA A CA 1
ATOM 608 C C . ALA A 1 92 ? 19.34559 31.24262 85.02956 1.000 24.44483 92 ALA A C 1
ATOM 609 O O . ALA A 1 92 ? 18.19271 31.15661 85.46624 1.000 27.37007 92 ALA A O 1
ATOM 611 N N . THR A 1 93 ? 19.88036 30.29276 84.25455 1.000 21.43749 93 THR A N 1
ATOM 612 C CA . THR A 1 93 ? 19.07333 29.14297 83.84087 1.000 26.28368 93 THR A CA 1
ATOM 613 C C . THR A 1 93 ? 18.81168 28.17137 84.99379 1.000 28.15333 93 THR A C 1
ATOM 614 O O . THR A 1 93 ? 17.78930 27.47785 84.98823 1.000 25.01569 93 THR A O 1
ATOM 618 N N . HIS A 1 94 ? 19.70727 28.10104 85.98556 1.000 24.39099 94 HIS A N 1
ATOM 619 C CA . HIS A 1 94 ? 19.42779 27.26363 87.14762 1.000 21.77513 94 HIS A CA 1
ATOM 620 C C . HIS A 1 94 ? 18.15187 27.70076 87.86442 1.000 21.23918 94 HIS A C 1
ATOM 621 O O . HIS A 1 94 ? 17.42662 26.85621 88.40009 1.000 22.89404 94 HIS A O 1
ATOM 628 N N . GLN A 1 95 ? 17.85354 29.00458 87.87846 1.000 23.54939 95 GLN A N 1
ATOM 629 C CA . GLN A 1 95 ? 16.58979 29.46978 88.44822 1.000 24.12410 95 GLN A CA 1
ATOM 630 C C . GLN A 1 95 ? 15.40181 28.86501 87.71417 1.000 26.46102 95 GLN A C 1
ATOM 631 O O . GLN A 1 95 ? 14.43734 28.41291 88.34028 1.000 30.68566 95 GLN A O 1
ATOM 637 N N . SER A 1 96 ? 15.44012 28.88110 86.37754 1.000 26.27404 96 SER A N 1
ATOM 638 C CA . SER A 1 96 ? 14.31155 28.38721 85.59391 1.000 23.04754 96 SER A CA 1
ATOM 639 C C . SER A 1 96 ? 14.28487 26.86657 85.52746 1.000 24.05038 96 SER A C 1
ATOM 640 O O . SER A 1 96 ? 13.20264 26.26781 85.52456 1.000 26.33644 96 SER A O 1
ATOM 643 N N . ASN A 1 97 ? 15.45602 26.22793 85.44681 1.000 19.63764 97 ASN A N 1
ATOM 644 C CA . ASN A 1 97 ? 15.52762 24.79122 85.17667 1.000 21.09919 97 ASN A CA 1
ATOM 645 C C . ASN A 1 97 ? 15.52973 23.93807 86.43900 1.000 24.27562 97 ASN A C 1
ATOM 646 O O . ASN A 1 97 ? 15.27347 22.72816 86.35351 1.000 22.91372 97 ASN A O 1
ATOM 651 N N . PHE A 1 98 ? 15.82613 24.51879 87.59802 1.000 20.12019 98 PHE A N 1
ATOM 652 C CA . PHE A 1 98 ? 15.72698 23.74914 88.82968 1.000 22.88925 98 PHE A CA 1
ATOM 653 C C . PHE A 1 98 ? 14.92014 24.45470 89.91536 1.000 22.08610 98 PHE A C 1
ATOM 654 O O . PHE A 1 98 ? 14.06559 23.82753 90.54276 1.000 26.09176 98 PHE A O 1
ATOM 662 N N . ILE A 1 99 ? 15.20091 25.73521 90.18879 1.000 21.33977 99 ILE A N 1
ATOM 663 C CA . ILE A 1 99 ? 14.52913 26.39598 91.31389 1.000 22.84453 99 ILE A CA 1
ATOM 664 C C . ILE A 1 99 ? 13.02033 26.38517 91.10672 1.000 25.80581 99 ILE A C 1
ATOM 665 O O . ILE A 1 99 ? 12.24317 26.21060 92.05611 1.000 29.25634 99 ILE A O 1
ATOM 670 N N . ALA A 1 100 ? 12.57952 26.55513 89.85951 1.000 24.44009 100 ALA A N 1
ATOM 671 C CA . ALA A 1 100 ? 11.14737 26.51063 89.59044 1.000 27.63249 100 ALA A CA 1
ATOM 672 C C . ALA A 1 100 ? 10.55198 25.16822 90.01025 1.000 25.46718 100 ALA A C 1
ATOM 673 O O . ALA A 1 100 ? 9.42931 25.11624 90.52182 1.000 32.51062 100 ALA A O 1
ATOM 675 N N . THR A 1 101 ? 11.29873 24.07477 89.83169 1.000 25.44043 101 THR A N 1
ATOM 676 C CA . THR A 1 101 ? 10.80796 22.77259 90.29267 1.000 25.65499 101 THR A CA 1
ATOM 677 C C . THR A 1 101 ? 10.72336 22.72377 91.81387 1.000 22.10839 101 THR A C 1
ATOM 678 O O . THR A 1 101 ? 9.70969 22.29588 92.37275 1.000 24.53797 101 THR A O 1
ATOM 682 N N . LEU A 1 102 ? 11.78184 23.15589 92.50108 1.000 21.55691 102 LEU A N 1
ATOM 683 C CA . LEU A 1 102 ? 11.75636 23.17419 93.96478 1.000 24.06787 102 LEU A CA 1
ATOM 684 C C . LEU A 1 102 ? 10.61477 24.04048 94.49499 1.000 28.87343 102 LEU A C 1
ATOM 685 O O . LEU A 1 102 ? 9.86226 23.61968 95.38398 1.000 28.72582 102 LEU A O 1
ATOM 690 N N . ARG A 1 103 ? 10.47098 25.26248 93.96643 1.000 25.99518 103 ARG A N 1
ATOM 691 C CA . ARG A 1 103 ? 9.40140 26.14087 94.44482 1.000 27.83052 103 ARG A CA 1
ATOM 692 C C . ARG A 1 103 ? 8.03331 25.52068 94.19876 1.000 26.51873 103 ARG A C 1
ATOM 693 O O . ARG A 1 103 ? 7.11621 25.68018 95.01280 1.000 31.26078 103 ARG A O 1
ATOM 701 N N . LEU A 1 104 ? 7.87512 24.81125 93.07462 1.000 27.31424 104 LEU A N 1
ATOM 702 C CA . LEU A 1 104 ? 6.59272 24.17640 92.78495 1.000 30.73233 104 LEU A CA 1
ATOM 703 C C . LEU A 1 104 ? 6.29995 23.05562 93.76918 1.000 30.15885 104 LEU A C 1
ATOM 704 O O . LEU A 1 104 ? 5.15787 22.91024 94.22108 1.000 36.35413 104 LEU A O 1
ATOM 709 N N . CYS A 1 105 ? 7.30905 22.23338 94.08771 1.000 30.51401 105 CYS A N 1
ATOM 710 C CA . CYS A 1 105 ? 7.13733 21.20934 95.11665 1.000 30.49326 105 CYS A CA 1
ATOM 711 C C . CYS A 1 105 ? 6.64918 21.82814 96.41824 1.000 29.69425 105 CYS A C 1
ATOM 712 O O . CYS A 1 105 ? 5.70621 21.33465 97.04695 1.000 37.58487 105 CYS A O 1
ATOM 715 N N . GLU A 1 106 ? 7.30402 22.90557 96.84443 1.000 31.58677 106 GLU A N 1
ATOM 716 C CA . GLU A 1 106 ? 6.88746 23.60789 98.05154 1.000 31.89296 106 GLU A CA 1
ATOM 717 C C . GLU A 1 106 ? 5.44117 24.08171 97.94705 1.000 35.91016 106 GLU A C 1
ATOM 718 O O . GLU A 1 106 ? 4.65038 23.90114 98.88129 1.000 39.99691 106 GLU A O 1
ATOM 724 N N . ALA A 1 107 ? 5.07003 24.68470 96.80944 1.000 33.14974 107 ALA A N 1
ATOM 725 C CA . ALA A 1 107 ? 3.71448 25.22692 96.68641 1.000 37.78062 107 ALA A CA 1
ATOM 726 C C . ALA A 1 107 ? 2.67560 24.12095 96.58569 1.000 37.31405 107 ALA A C 1
ATOM 727 O O . ALA A 1 107 ? 1.54254 24.28942 97.04872 1.000 38.62627 107 ALA A O 1
ATOM 729 N N . MET A 1 108 ? 3.03293 22.99189 95.97465 1.000 33.32277 108 MET A N 1
ATOM 730 C CA . MET A 1 108 ? 2.08241 21.89231 95.87890 1.000 41.27658 108 MET A CA 1
ATOM 731 C C . MET A 1 108 ? 1.85598 21.25285 97.23666 1.000 34.71661 108 MET A C 1
ATOM 732 O O . MET A 1 108 ? 0.71924 20.92211 97.58769 1.000 35.63276 108 MET A O 1
ATOM 737 N N . THR A 1 109 ? 2.92480 21.08540 98.01478 1.000 33.72580 109 THR A N 1
ATOM 738 C CA . THR A 1 109 ? 2.78685 20.49737 99.34000 1.000 37.20799 109 THR A CA 1
ATOM 739 C C . THR A 1 109 ? 1.93501 21.37661 100.24623 1.000 37.81815 109 THR A C 1
ATOM 740 O O . THR A 1 109 ? 1.06108 20.87259 100.96165 1.000 42.01607 109 THR A O 1
ATOM 744 N N . ALA A 1 110 ? 2.16623 22.69573 100.22397 1.000 36.12593 110 ALA A N 1
ATOM 745 C CA . ALA A 1 110 ? 1.39238 23.59112 101.07946 1.000 40.21435 110 ALA A CA 1
ATOM 746 C C . ALA A 1 110 ? -0.08359 23.56842 100.70614 1.000 44.00660 110 ALA A C 1
ATOM 747 O O . ALA A 1 110 ? -0.95222 23.60626 101.58210 1.000 42.93218 110 ALA A O 1
ATOM 749 N N . ALA A 1 111 ? -0.38891 23.49030 99.41195 1.000 45.59074 111 ALA A N 1
ATOM 750 C CA . ALA A 1 111 ? -1.77340 23.52642 98.95981 1.000 46.18105 111 ALA A CA 1
ATOM 751 C C . ALA A 1 111 ? -2.42929 22.15177 98.92463 1.000 44.44463 111 ALA A C 1
ATOM 752 O O . ALA A 1 111 ? -3.62686 22.06537 98.64436 1.000 47.44842 111 ALA A O 1
ATOM 754 N N . GLY A 1 112 ? -1.68553 21.08136 99.19595 1.000 43.74940 112 GLY A N 1
ATOM 755 C CA . GLY A 1 112 ? -2.27391 19.75588 99.22334 1.000 43.47028 112 GLY A CA 1
ATOM 756 C C . GLY A 1 112 ? -2.50749 19.12109 97.87084 1.000 45.78140 112 GLY A C 1
ATOM 757 O O . GLY A 1 112 ? -3.37161 18.25042 97.75164 1.000 51.20601 112 GLY A O 1
ATOM 758 N N . ILE A 1 113 ? -1.76467 19.52931 96.84616 1.000 43.85744 113 ILE A N 1
ATOM 759 C CA . ILE A 1 113 ? -1.90672 19.00634 95.49234 1.000 44.10181 113 ILE A CA 1
ATOM 760 C C . ILE A 1 113 ? -0.80800 17.97772 95.26126 1.000 38.82134 113 ILE A C 1
ATOM 761 O O . ILE A 1 113 ? 0.37006 18.25872 95.51290 1.000 35.29574 113 ILE A O 1
ATOM 766 N N . ARG A 1 114 ? -1.18289 16.79274 94.77043 1.000 39.53562 114 ARG A N 1
ATOM 767 C CA . ARG A 1 114 ? -0.25126 15.66848 94.66763 1.000 37.44620 114 ARG A CA 1
ATOM 768 C C . ARG A 1 114 ? 0.31100 15.44999 93.26668 1.000 33.75301 114 ARG A C 1
ATOM 769 O O . ARG A 1 114 ? 1.51737 15.23119 93.11775 1.000 31.37709 114 ARG A O 1
ATOM 777 N N . ARG A 1 115 ? -0.53273 15.46395 92.23529 1.000 32.15675 115 ARG A N 1
ATOM 778 C CA . ARG A 1 115 ? -0.11594 14.97376 90.92243 1.000 34.72446 115 ARG A CA 1
ATOM 779 C C . ARG A 1 115 ? 0.63192 16.06115 90.14975 1.000 33.10149 115 ARG A C 1
ATOM 780 O O . ARG A 1 115 ? 0.09603 17.15353 89.92620 1.000 32.23798 115 ARG A O 1
ATOM 788 N N . VAL A 1 116 ? 1.87440 15.77232 89.75369 1.000 29.41631 116 VAL A N 1
ATOM 789 C CA . VAL A 1 116 ? 2.64832 16.68129 88.91162 1.000 30.28159 116 VAL A CA 1
ATOM 790 C C . VAL A 1 116 ? 3.35687 15.85186 87.84397 1.000 29.28395 116 VAL A C 1
ATOM 791 O O . VAL A 1 116 ? 4.12501 14.94023 88.16731 1.000 29.30720 116 VAL A O 1
ATOM 795 N N . VAL A 1 117 ? 3.06723 16.13996 86.57588 1.000 30.39224 117 VAL A N 1
ATOM 796 C CA . VAL A 1 117 ? 3.76682 15.53209 85.44998 1.000 26.94535 117 VAL A CA 1
ATOM 797 C C . VAL A 1 117 ? 4.95418 16.41659 85.10268 1.000 25.61064 117 VAL A C 1
ATOM 798 O O . VAL A 1 117 ? 4.79671 17.63120 84.92808 1.000 24.55075 117 VAL A O 1
ATOM 802 N N . PHE A 1 118 ? 6.15009 15.82517 85.01870 1.000 20.40163 118 PHE A N 1
ATOM 803 C CA . PHE A 1 118 ? 7.37440 16.60418 84.87934 1.000 22.68103 118 PHE A CA 1
ATOM 804 C C . PHE A 1 118 ? 8.09178 16.26527 83.57899 1.000 28.05776 118 PHE A C 1
ATOM 805 O O . PHE A 1 118 ? 8.30021 15.08691 83.26310 1.000 24.48507 118 PHE A O 1
ATOM 813 N N . ALA A 1 119 ? 8.50050 17.31033 82.85861 1.000 23.70593 119 ALA A N 1
ATOM 814 C CA . ALA A 1 119 ? 9.27169 17.20912 81.61926 1.000 23.76835 119 ALA A CA 1
ATOM 815 C C . ALA A 1 119 ? 10.75561 17.11284 81.95008 1.000 22.83803 119 ALA A C 1
ATOM 816 O O . ALA A 1 119 ? 11.45410 18.12007 82.07781 1.000 23.97268 119 ALA A O 1
ATOM 818 N N . SER A 1 120 ? 11.25261 15.89365 82.08412 1.000 18.68747 120 SER A N 1
ATOM 819 C CA . SER A 1 120 ? 12.69147 15.68614 82.12149 1.000 15.84100 120 SER A CA 1
ATOM 820 C C . SER A 1 120 ? 13.17075 15.44443 80.68955 1.000 24.33015 120 SER A C 1
ATOM 821 O O . SER A 1 120 ? 12.43303 15.67057 79.72373 1.000 23.30071 120 SER A O 1
ATOM 824 N N . ALA A 1 121 ? 14.40252 14.96737 80.52621 1.000 23.53758 121 ALA A N 1
ATOM 825 C CA . ALA A 1 121 ? 15.04313 15.06074 79.22048 1.000 21.27557 121 ALA A CA 1
ATOM 826 C C . ALA A 1 121 ? 16.06613 13.94849 79.04005 1.000 24.93706 121 ALA A C 1
ATOM 827 O O . ALA A 1 121 ? 16.74327 13.55234 79.99001 1.000 19.48587 121 ALA A O 1
ATOM 829 N N . ALA A 1 122 ? 16.20526 13.48445 77.79201 1.000 21.82184 122 ALA A N 1
ATOM 830 C CA . ALA A 1 122 ? 17.23308 12.49657 77.47312 1.000 19.96414 122 ALA A CA 1
ATOM 831 C C . ALA A 1 122 ? 18.64743 13.01910 77.72297 1.000 15.99373 122 ALA A C 1
ATOM 832 O O . ALA A 1 122 ? 19.57307 12.21269 77.86795 1.000 18.63434 122 ALA A O 1
ATOM 834 N N . ALA A 1 123 ? 18.83147 14.34428 77.81408 1.000 18.77345 123 ALA A N 1
ATOM 835 C CA . ALA A 1 123 ? 20.14294 14.90235 78.14278 1.000 19.21191 123 ALA A CA 1
ATOM 836 C C . ALA A 1 123 ? 20.72177 14.38506 79.46793 1.000 19.29524 123 ALA A C 1
ATOM 837 O O . ALA A 1 123 ? 21.93709 14.48221 79.66405 1.000 18.62001 123 ALA A O 1
ATOM 839 N N . VAL A 1 124 ? 19.90276 13.85540 80.38813 1.000 16.82623 124 VAL A N 1
ATOM 840 C CA . VAL A 1 124 ? 20.46997 13.35887 81.65193 1.000 17.80184 124 VAL A CA 1
ATOM 841 C C . VAL A 1 124 ? 21.41180 12.18327 81.42549 1.000 23.31988 124 VAL A C 1
ATOM 842 O O . VAL A 1 124 ? 22.23924 11.87900 82.29835 1.000 20.88314 124 VAL A O 1
ATOM 846 N N . TYR A 1 125 ? 21.31717 11.50674 80.26883 1.000 22.14907 125 TYR A N 1
ATOM 847 C CA . TYR A 1 125 ? 22.19444 10.36943 79.97287 1.000 16.12768 125 TYR A CA 1
ATOM 848 C C . TYR A 1 125 ? 23.54142 10.77325 79.39659 1.000 19.58028 125 TYR A C 1
ATOM 849 O O . TYR A 1 125 ? 24.39778 9.90016 79.22286 1.000 20.58404 125 TYR A O 1
ATOM 858 N N . GLY A 1 126 ? 23.74431 12.04680 79.05932 1.000 24.65392 126 GLY A N 1
ATOM 859 C CA . GLY A 1 126 ? 24.98197 12.41930 78.37816 1.000 21.88839 126 GLY A CA 1
ATOM 860 C C . GLY A 1 126 ? 25.18177 11.62729 77.09753 1.000 23.14636 126 GLY A C 1
ATOM 861 O O . GLY A 1 126 ? 24.25453 11.42163 76.31114 1.000 20.70278 126 GLY A O 1
ATOM 862 N N . ASN A 1 127 ? 26.40736 11.15461 76.88615 1.000 19.59477 127 ASN A N 1
ATOM 863 C CA . ASN A 1 127 ? 26.71780 10.29688 75.74628 1.000 20.67218 127 ASN A CA 1
ATOM 864 C C . ASN A 1 127 ? 26.59229 8.80866 76.06857 1.000 24.76964 127 ASN A C 1
ATOM 865 O O . ASN A 1 127 ? 26.94600 7.96998 75.22903 1.000 25.32488 127 ASN A O 1
ATOM 870 N N . ASN A 1 128 ? 26.09977 8.45906 77.25349 1.000 24.67910 128 ASN A N 1
ATOM 871 C CA . ASN A 1 128 ? 26.08942 7.04871 77.64474 1.000 26.36695 128 ASN A CA 1
ATOM 872 C C . ASN A 1 128 ? 25.14564 6.22475 76.78155 1.000 25.40497 128 ASN A C 1
ATOM 873 O O . ASN A 1 128 ? 25.35118 5.01542 76.61612 1.000 27.21356 128 ASN A O 1
ATOM 878 N N . GLY A 1 129 ? 24.12698 6.84866 76.20427 1.000 25.66441 129 GLY A N 1
ATOM 879 C CA . GLY A 1 129 ? 23.26997 6.05848 75.34056 1.000 36.10706 129 GLY A CA 1
ATOM 880 C C . GLY A 1 129 ? 23.75188 5.78767 73.92390 1.000 37.94375 129 GLY A C 1
ATOM 881 O O . GLY A 1 129 ? 22.99912 5.18360 73.15200 1.000 38.13677 129 GLY A O 1
ATOM 882 N N . GLU A 1 130 ? 24.96444 6.20924 73.55267 1.000 24.88211 130 GLU A N 1
ATOM 883 C CA . GLU A 1 130 ? 25.45196 6.05146 72.18393 1.000 25.88745 130 GLU A CA 1
ATOM 884 C C . GLU A 1 130 ? 25.35783 4.60229 71.72617 1.000 26.16107 130 GLU A C 1
ATOM 885 O O . GLU A 1 130 ? 25.96189 3.70607 72.32735 1.000 27.15292 130 GLU A O 1
ATOM 891 N N . GLY A 1 131 ? 24.58696 4.37515 70.66414 1.000 24.96438 131 GLY A N 1
ATOM 892 C CA . GLY A 1 131 ? 24.59057 3.08035 70.00195 1.000 26.17784 131 GLY A CA 1
ATOM 893 C C . GLY A 1 131 ? 23.86195 1.96869 70.72400 1.000 25.60028 131 GLY A C 1
ATOM 894 O O . GLY A 1 131 ? 24.06018 0.79794 70.38597 1.000 35.18298 131 GLY A O 1
ATOM 895 N N . THR A 1 132 ? 23.02313 2.28974 71.70633 1.000 26.14840 132 THR A N 1
ATOM 896 C CA . THR A 1 132 ? 22.33375 1.27656 72.48931 1.000 26.94063 132 THR A CA 1
ATOM 897 C C . THR A 1 132 ? 20.92330 1.75149 72.81157 1.000 24.86876 132 THR A C 1
ATOM 898 O O . THR A 1 132 ? 20.69781 2.95277 72.97496 1.000 27.57625 132 THR A O 1
ATOM 902 N N . PRO A 1 133 ? 19.95035 0.84165 72.87665 1.000 24.40373 133 PRO A N 1
ATOM 903 C CA . PRO A 1 133 ? 18.60757 1.24784 73.33275 1.000 23.04219 133 PRO A CA 1
ATOM 904 C C . PRO A 1 133 ? 18.69849 1.80793 74.74515 1.000 26.68924 133 PRO A C 1
ATOM 905 O O . PRO A 1 133 ? 19.11632 1.11980 75.67693 1.000 25.38356 133 PRO A O 1
ATOM 909 N N . ILE A 1 134 ? 18.32842 3.07332 74.90120 1.000 22.73690 134 ILE A N 1
ATOM 910 C CA . ILE A 1 134 ? 18.57457 3.78103 76.15342 1.000 27.11366 134 ILE A CA 1
ATOM 911 C C . ILE A 1 134 ? 17.44407 3.46711 77.13115 1.000 22.55786 134 ILE A C 1
ATOM 912 O O . ILE A 1 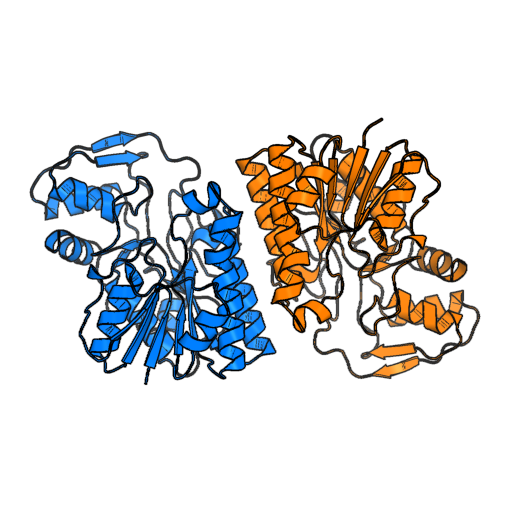134 ? 16.32429 3.95283 76.96719 1.000 23.20498 134 ILE A O 1
ATOM 917 N N . ALA A 1 135 ? 17.73987 2.64937 78.14192 1.000 26.21461 135 ALA A N 1
ATOM 918 C CA . ALA A 1 135 ? 16.82861 2.32216 79.23648 1.000 25.48075 135 ALA A CA 1
ATOM 919 C C . ALA A 1 135 ? 16.96780 3.34066 80.37035 1.000 27.84618 135 ALA A C 1
ATOM 920 O O . ALA A 1 135 ? 17.94279 4.09444 80.44441 1.000 28.11102 135 ALA A O 1
ATOM 922 N N . GLU A 1 136 ? 15.96495 3.36529 81.25887 1.000 23.93656 136 GLU A N 1
ATOM 923 C CA . GLU A 1 136 ? 15.94098 4.37779 82.31541 1.000 25.34894 136 GLU A CA 1
ATOM 924 C C . GLU A 1 136 ? 17.08644 4.21979 83.31128 1.000 23.25899 136 GLU A C 1
ATOM 925 O O . GLU A 1 136 ? 17.49624 5.21210 83.93094 1.000 18.28629 136 GLU A O 1
ATOM 931 N N . ASP A 1 137 ? 17.64935 3.01893 83.44810 1.000 18.24948 137 ASP A N 1
ATOM 932 C CA . ASP A 1 137 ? 18.82643 2.82755 84.28320 1.000 18.43576 137 ASP A CA 1
ATOM 933 C C . ASP A 1 137 ? 20.14515 2.96443 83.50950 1.000 22.21162 137 ASP A C 1
ATOM 934 O O . ASP A 1 137 ? 21.20202 2.65022 84.06219 1.000 23.22996 137 ASP A O 1
ATOM 939 N N . THR A 1 138 ? 20.11962 3.43694 82.26128 1.000 25.13623 138 THR A N 1
ATOM 940 C CA . THR A 1 138 ? 21.36104 3.84906 81.61404 1.000 27.68713 138 THR A CA 1
ATOM 941 C C . THR A 1 138 ? 22.08977 4.83999 82.52020 1.000 25.70172 138 THR A C 1
ATOM 942 O O . THR A 1 138 ? 21.45306 5.75601 83.05801 1.000 24.20949 138 THR A O 1
ATOM 946 N N . PRO A 1 139 ? 23.39426 4.67830 82.74925 1.000 28.14891 139 PRO A N 1
ATOM 947 C CA . PRO A 1 139 ? 24.09367 5.58255 83.66701 1.000 26.81117 139 PRO A CA 1
ATOM 948 C C . PRO A 1 139 ? 23.91432 7.03992 83.26568 1.000 24.56587 139 PRO A C 1
ATOM 949 O O . PRO A 1 139 ? 23.80882 7.37767 82.07762 1.000 21.70989 139 PRO A O 1
ATOM 953 N N . LYS A 1 140 ? 23.82944 7.89883 84.27819 1.000 22.90661 140 LYS A N 1
ATOM 954 C CA . LYS A 1 140 ? 23.54728 9.31360 84.08257 1.000 24.23253 140 LYS A CA 1
ATOM 955 C C . LYS A 1 140 ? 24.84540 10.07860 83.88661 1.000 20.76138 140 LYS A C 1
ATOM 956 O O . LYS A 1 140 ? 25.84288 9.81851 84.55908 1.000 25.34366 140 LYS A O 1
ATOM 962 N N . SER A 1 141 ? 24.82195 11.03884 82.97793 1.000 20.02001 141 SER A N 1
ATOM 963 C CA . SER A 1 141 ? 26.02138 11.83193 82.78702 1.000 21.79465 141 SER A CA 1
ATOM 964 C C . SER A 1 141 ? 25.62418 13.20231 82.26429 1.000 19.94218 141 SER A C 1
ATOM 965 O O . SER A 1 141 ? 25.97302 13.56180 81.13385 1.000 23.31427 141 SER A O 1
ATOM 968 N N . PRO A 1 142 ? 24.89310 13.98955 83.05824 1.000 22.62371 142 PRO A N 1
ATOM 969 C CA . PRO A 1 142 ? 24.45605 15.31667 82.59440 1.000 21.15548 142 PRO A CA 1
ATOM 970 C C . PRO A 1 142 ? 25.66480 16.18996 82.31250 1.000 23.07696 142 PRO A C 1
ATOM 971 O O . PRO A 1 142 ? 26.51822 16.39235 83.17794 1.000 23.35739 142 PRO A O 1
ATOM 975 N N . LEU A 1 143 ? 25.74787 16.69110 81.07607 1.000 21.04377 143 LEU A N 1
ATOM 976 C CA . LEU A 1 143 ? 26.94989 17.37801 80.62697 1.000 20.40392 143 LEU A CA 1
ATOM 977 C C . LEU A 1 143 ? 26.85620 18.90008 80.72215 1.000 22.75828 143 LEU A C 1
ATOM 978 O O . LEU A 1 143 ? 27.89213 19.57306 80.64251 1.000 25.14106 143 LEU A O 1
ATOM 983 N N . THR A 1 144 ? 25.66476 19.45441 80.90134 1.000 19.23222 144 THR A N 1
ATOM 984 C CA . THR A 1 144 ? 25.44252 20.89124 80.95329 1.000 22.69838 144 THR A CA 1
ATOM 985 C C . THR A 1 144 ? 24.62906 21.23826 82.18824 1.000 20.17844 144 THR A C 1
ATOM 986 O O . THR A 1 144 ? 24.00692 20.35842 82.79858 1.000 19.10341 144 THR A O 1
ATOM 990 N N . PRO A 1 145 ? 24.58523 22.52535 82.56831 1.000 20.21498 145 PRO A N 1
ATOM 991 C CA . PRO A 1 145 ? 23.68113 22.93088 83.65905 1.000 19.58202 145 PRO A CA 1
ATOM 992 C C . PRO A 1 145 ? 22.23516 22.53908 83.41994 1.000 23.82971 145 PRO A C 1
ATOM 993 O O . PRO A 1 145 ? 21.54915 22.13173 84.36799 1.000 23.25029 145 PRO A O 1
ATOM 997 N N . PHE A 1 146 ? 21.74782 22.66421 82.17959 1.000 21.62881 146 PHE A N 1
ATOM 998 C CA . PHE A 1 146 ? 20.38562 22.23816 81.86510 1.000 16.79151 146 PHE A CA 1
ATOM 999 C C . PHE A 1 146 ? 20.16484 20.77453 82.25132 1.000 19.79026 146 PHE A C 1
ATOM 1000 O O . PHE A 1 146 ? 19.18562 20.43550 82.92355 1.000 21.68278 146 PHE A O 1
ATOM 1008 N N . ALA A 1 147 ? 21.05886 19.88820 81.81152 1.000 20.35733 147 ALA A N 1
ATOM 1009 C CA . ALA A 1 147 ? 20.86787 18.46202 82.07208 1.000 21.36852 147 ALA A CA 1
ATOM 1010 C C . ALA A 1 147 ? 21.02911 18.13901 83.55298 1.000 20.62887 147 ALA A C 1
ATOM 1011 O O . ALA A 1 147 ? 20.30224 17.29505 84.09028 1.000 17.50548 147 ALA A O 1
ATOM 1013 N N . ALA A 1 148 ? 21.98691 18.77712 84.23000 1.000 18.52628 148 ALA A N 1
ATOM 1014 C CA . ALA A 1 148 ? 22.11557 18.53326 85.66599 1.000 21.49748 148 ALA A CA 1
ATOM 1015 C C . ALA A 1 148 ? 20.87369 19.01592 86.41011 1.000 21.17321 148 ALA A C 1
ATOM 1016 O O . ALA A 1 148 ? 20.45055 18.39133 87.38644 1.000 23.25226 148 ALA A O 1
ATOM 1018 N N . ASP A 1 149 ? 20.26833 20.12209 85.95004 1.000 19.77359 149 ASP A N 1
ATOM 1019 C CA . ASP A 1 149 ? 19.07180 20.66578 86.59401 1.000 17.18168 149 ASP A CA 1
ATOM 1020 C C . ASP A 1 149 ? 17.85286 19.76917 86.38813 1.000 19.44910 149 ASP A C 1
ATOM 1021 O O . ASP A 1 149 ? 17.02101 19.62930 87.29274 1.000 21.03723 149 ASP A O 1
ATOM 1026 N N . LYS A 1 150 ? 17.70102 19.18526 85.19782 1.000 21.64267 150 LYS A N 1
ATOM 1027 C CA . LYS A 1 150 ? 16.59039 18.25815 84.98982 1.000 22.36917 150 LYS A CA 1
ATOM 1028 C C . LYS A 1 150 ? 16.72594 17.05802 85.91377 1.000 21.13815 150 LYS A C 1
ATOM 1029 O O . LYS A 1 150 ? 15.74624 16.62509 86.53381 1.000 21.72076 150 LYS A O 1
ATOM 1035 N N . LEU A 1 151 ? 17.94799 16.52504 86.03983 1.000 20.53569 151 LEU A N 1
ATOM 1036 C CA . LEU A 1 151 ? 18.15827 15.35357 86.88443 1.000 18.77679 151 LEU A CA 1
ATOM 1037 C C . LEU A 1 151 ? 17.99896 15.70889 88.36266 1.000 20.86315 151 LEU A C 1
ATOM 1038 O O . LEU A 1 151 ? 17.42122 14.93279 89.13568 1.000 19.92341 151 LEU A O 1
ATOM 1043 N N . ALA A 1 152 ? 18.48986 16.88389 88.77285 1.000 19.87551 152 ALA A N 1
ATOM 1044 C CA . ALA A 1 152 ? 18.28028 17.33133 90.15186 1.000 25.50890 152 ALA A CA 1
ATOM 1045 C C . ALA A 1 152 ? 16.79516 17.53608 90.44052 1.000 24.84086 152 ALA A C 1
ATOM 1046 O O . ALA A 1 152 ? 16.31271 17.20478 91.53300 1.000 26.30266 152 ALA A O 1
ATOM 1048 N N . SER A 1 153 ? 16.05102 18.06847 89.46714 1.000 18.81400 153 SER A N 1
ATOM 1049 C CA . SER A 1 153 ? 14.60279 18.17617 89.61909 1.000 19.62655 153 SER A CA 1
ATOM 1050 C C . SER A 1 153 ? 13.98699 16.80860 89.88635 1.000 23.23220 153 SER A C 1
ATOM 1051 O O . SER A 1 153 ? 13.13297 16.66486 90.76958 1.000 22.70374 153 SER A O 1
ATOM 1054 N N . GLU A 1 154 ? 14.41423 15.78973 89.12695 1.000 22.71421 154 GLU A N 1
ATOM 1055 C CA . GLU A 1 154 ? 13.93677 14.42553 89.35156 1.000 23.86987 154 GLU A CA 1
ATOM 1056 C C . GLU A 1 154 ? 14.18095 13.99195 90.79295 1.000 22.45023 154 GLU A C 1
ATOM 1057 O O . GLU A 1 154 ? 13.29114 13.43649 91.44459 1.000 21.29127 154 GLU A O 1
ATOM 1063 N N . TYR A 1 155 ? 15.39552 14.21982 91.29867 1.000 20.03795 155 TYR A N 1
ATOM 1064 C CA . TYR A 1 155 ? 15.73362 13.76032 92.64332 1.000 24.45997 155 TYR A CA 1
ATOM 1065 C C . TYR A 1 155 ? 14.90659 14.48452 93.69774 1.000 26.76545 155 TYR A C 1
ATOM 1066 O O . TYR A 1 155 ? 14.44699 13.86652 94.66720 1.000 24.30053 155 TYR A O 1
ATOM 1075 N N . TYR A 1 156 ? 14.70116 15.79571 93.52467 1.000 21.33522 156 TYR A N 1
ATOM 1076 C CA . TYR A 1 156 ? 13.86690 16.53081 94.46884 1.000 20.54527 156 TYR A CA 1
ATOM 1077 C C . TYR A 1 156 ? 12.42408 16.05899 94.40544 1.000 24.25583 156 TYR A C 1
ATOM 1078 O O . TYR A 1 156 ? 11.78453 15.87106 95.44882 1.000 28.23834 156 TYR A O 1
ATOM 1087 N N . LEU A 1 157 ? 11.89365 15.85839 93.19151 1.000 22.92933 157 LEU A N 1
ATOM 1088 C CA . LEU A 1 157 ? 10.52976 15.35249 93.05802 1.000 25.54088 157 LEU A CA 1
ATOM 1089 C C . LEU A 1 157 ? 10.36298 14.02982 93.79565 1.000 22.72264 157 LEU A C 1
ATOM 1090 O O . LEU A 1 157 ? 9.34600 13.80948 94.46630 1.000 23.85618 157 LEU A O 1
ATOM 1095 N N . ASP A 1 158 ? 11.36895 13.15308 93.71549 1.000 21.52293 158 ASP A N 1
ATOM 1096 C CA . ASP A 1 158 ? 11.29134 11.87395 94.42138 1.000 28.02769 158 ASP A CA 1
ATOM 1097 C C . ASP A 1 158 ? 11.35181 12.06776 95.93241 1.000 30.16761 158 ASP A C 1
ATOM 1098 O O . ASP A 1 158 ? 10.69780 11.33205 96.68583 1.000 28.24489 158 ASP A O 1
ATOM 1103 N N . PHE A 1 159 ? 12.15929 13.02650 96.39737 1.000 24.66067 159 PHE A N 1
ATOM 1104 C CA . PHE A 1 159 ? 12.18571 13.32567 97.82675 1.000 24.46754 159 PHE A CA 1
ATOM 1105 C C . PHE A 1 159 ? 10.83628 13.85326 98.31224 1.000 27.12182 159 PHE A C 1
ATOM 1106 O O . PHE A 1 159 ? 10.38573 13.50668 99.41023 1.000 30.32947 159 PHE A O 1
ATOM 1114 N N . TYR A 1 160 ? 10.18448 14.71468 97.52804 1.000 26.22777 160 TYR A N 1
ATOM 1115 C CA . TYR A 1 160 ? 8.86915 15.19854 97.94806 1.000 26.91469 160 TYR A CA 1
ATOM 1116 C C . TYR A 1 160 ? 7.82278 14.09109 97.88319 1.000 33.35901 160 TYR A C 1
ATOM 1117 O O . TYR A 1 160 ? 6.87397 14.08809 98.67882 1.000 35.40508 160 TYR A O 1
ATOM 1126 N N . ARG A 1 161 ? 7.98885 13.13066 96.96672 1.000 26.72153 161 ARG A N 1
ATOM 1127 C CA . ARG A 1 161 ? 7.09980 11.96990 96.94659 1.000 30.05475 161 ARG A CA 1
ATOM 1128 C C . ARG A 1 161 ? 7.19644 11.18499 98.25168 1.000 26.70911 161 ARG A C 1
ATOM 1129 O O . ARG A 1 161 ? 6.18154 10.90327 98.89876 1.000 28.75705 161 ARG A O 1
ATOM 1137 N N . ARG A 1 162 ? 8.41585 10.83271 98.65916 1.000 29.04525 162 ARG A N 1
ATOM 1138 C CA . ARG A 1 162 ? 8.59075 9.99428 99.84404 1.000 32.90925 162 ARG A CA 1
ATOM 1139 C C . ARG A 1 162 ? 8.33704 10.77546 101.13006 1.000 33.54551 162 ARG A C 1
ATOM 1140 O O . ARG A 1 162 ? 7.80889 10.22469 102.09928 1.000 36.28841 162 ARG A O 1
ATOM 1148 N N . GLN A 1 163 ? 8.71315 12.05265 101.16716 1.000 32.25981 163 GLN A N 1
ATOM 1149 C CA . GLN A 1 163 ? 8.61132 12.82237 102.40262 1.000 37.55579 163 GLN A CA 1
ATOM 1150 C C . GLN A 1 163 ? 7.28430 13.56554 102.54955 1.000 36.49025 163 GLN A C 1
ATOM 1151 O O . GLN A 1 163 ? 6.84997 13.81687 103.67952 1.000 39.49613 163 GLN A O 1
ATOM 1157 N N . HIS A 1 164 ? 6.60760 13.90590 101.45023 1.000 35.97914 164 HIS A N 1
ATOM 1158 C CA . HIS A 1 164 ? 5.42145 14.74926 101.54442 1.000 36.94414 164 HIS A CA 1
ATOM 1159 C C . HIS A 1 164 ? 4.23678 14.25510 100.71369 1.000 34.31906 164 HIS A C 1
ATOM 1160 O O . HIS A 1 164 ? 3.25453 14.98811 100.56618 1.000 38.90297 164 HIS A O 1
ATOM 1167 N N . GLY A 1 165 ? 4.28348 13.03664 100.18406 1.000 35.56166 165 GLY A N 1
ATOM 1168 C CA . GLY A 1 165 ? 3.12324 12.47712 99.51013 1.000 32.02534 165 GLY A CA 1
ATOM 1169 C C . GLY A 1 165 ? 2.87446 12.96997 98.09795 1.000 32.76245 165 GLY A C 1
ATOM 1170 O O . GLY A 1 165 ? 1.81120 12.67891 97.53970 1.000 32.24218 165 GLY A O 1
ATOM 1171 N N . LEU A 1 166 ? 3.80530 13.71757 97.50727 1.000 28.60937 166 LEU A N 1
ATOM 1172 C CA . LEU A 1 166 ? 3.67653 14.12665 96.10953 1.000 32.90879 166 LEU A CA 1
ATOM 1173 C C . LEU A 1 166 ? 3.56375 12.90199 95.19273 1.000 33.50314 166 LEU A C 1
ATOM 1174 O O . LEU A 1 166 ? 4.09651 11.83021 95.48930 1.000 33.71929 166 LEU A O 1
ATOM 1179 N N . GLU A 1 167 ? 2.85965 13.06049 94.06150 1.000 27.96225 167 GLU A N 1
ATOM 1180 C CA . GLU A 1 167 ? 2.76174 12.02212 93.02822 1.000 29.90259 167 GLU A CA 1
ATOM 1181 C C . GLU A 1 167 ? 3.38182 12.50868 91.71972 1.000 27.17635 167 GLU A C 1
ATOM 1182 O O . GLU A 1 167 ? 2.66064 12.89050 90.78587 1.000 30.07915 167 GLU A O 1
ATOM 1188 N N . PRO A 1 168 ? 4.70651 12.48261 91.60356 1.000 27.76245 168 PRO A N 1
ATOM 1189 C CA . PRO A 1 168 ? 5.34630 12.90536 90.35169 1.000 30.51867 168 PRO A CA 1
ATOM 1190 C C . PRO A 1 168 ? 5.25633 11.85116 89.25394 1.000 28.95822 168 PRO A C 1
ATOM 1191 O O . PRO A 1 168 ? 5.34809 10.64869 89.50045 1.000 30.47576 168 PRO A O 1
ATOM 1195 N N . VAL A 1 169 ? 5.06089 12.32211 88.02790 1.000 30.05060 169 VAL A N 1
ATOM 1196 C CA . VAL A 1 169 ? 5.13541 11.49517 86.82840 1.000 24.87299 169 VAL A CA 1
ATOM 1197 C C . VAL A 1 169 ? 6.31206 12.03320 86.02745 1.000 23.28717 169 VAL A C 1
ATOM 1198 O O . VAL A 1 169 ? 6.19479 13.04978 85.33073 1.000 27.42596 169 VAL A O 1
ATOM 1202 N N . ILE A 1 170 ? 7.45241 11.36730 86.14590 1.000 22.23285 170 ILE A N 1
ATOM 1203 C CA . ILE A 1 170 ? 8.70591 11.84253 85.57806 1.000 21.95234 170 ILE A CA 1
ATOM 1204 C C . ILE A 1 170 ? 8.87573 11.23720 84.19039 1.000 26.47421 170 ILE A C 1
ATOM 1205 O O . ILE A 1 170 ? 8.89900 10.01110 84.03075 1.000 25.56154 170 ILE A O 1
ATOM 1210 N N . LEU A 1 171 ? 8.99462 12.10360 83.18812 1.000 26.97812 171 LEU A N 1
ATOM 1211 C CA . LEU A 1 171 ? 9.02245 11.70810 81.78717 1.000 27.06289 171 LEU A CA 1
ATOM 1212 C C . LEU A 1 171 ? 10.26482 12.30979 81.15487 1.000 24.16043 171 LEU A C 1
ATOM 1213 O O . LEU A 1 171 ? 10.43572 13.53275 81.16970 1.000 26.31915 171 LEU A O 1
ATOM 1218 N N . ARG A 1 172 ? 11.12927 11.46185 80.60732 1.000 21.57694 172 ARG A N 1
ATOM 1219 C CA . ARG A 1 172 ? 12.35139 11.91833 79.95325 1.000 21.06020 172 ARG A CA 1
ATOM 1220 C C . ARG A 1 172 ? 12.07429 11.96970 78.45238 1.000 25.21983 172 ARG A C 1
ATOM 1221 O O . ARG A 1 172 ? 12.01117 10.92984 77.79049 1.000 21.48040 172 ARG A O 1
ATOM 1229 N N . PHE A 1 173 ? 11.89343 13.18051 77.92039 1.000 20.28614 173 PHE A N 1
ATOM 1230 C CA . PHE A 1 173 ? 11.52454 13.33817 76.51120 1.000 23.00712 173 PHE A CA 1
ATOM 1231 C C . PHE A 1 173 ? 12.72585 13.08550 75.61556 1.000 24.45194 173 PHE A C 1
ATOM 1232 O O . PHE A 1 173 ? 13.82400 13.59173 75.86855 1.000 20.18960 173 PHE A O 1
ATOM 1240 N N . PHE A 1 174 ? 12.50429 12.34053 74.53041 1.000 26.25828 174 PHE A N 1
ATOM 1241 C CA . PHE A 1 174 ? 13.50887 12.28514 73.47530 1.000 23.35276 174 PHE A CA 1
ATOM 1242 C C . PHE A 1 174 ? 13.19795 13.39413 72.46440 1.000 24.78114 174 PHE A C 1
ATOM 1243 O O . PHE A 1 174 ? 12.85187 14.49982 72.88570 1.000 23.44940 174 PHE A O 1
ATOM 1251 N N . ASN A 1 175 ? 13.32601 13.16810 71.15670 1.000 24.15496 175 ASN A N 1
ATOM 1252 C CA . ASN A 1 175 ? 13.34284 14.29726 70.21211 1.000 23.31972 175 ASN A CA 1
ATOM 1253 C C . ASN A 1 175 ? 11.92278 14.62722 69.75863 1.000 28.22720 175 ASN A C 1
ATOM 1254 O O . ASN A 1 175 ? 11.39433 14.01385 68.82874 1.000 32.16454 175 ASN A O 1
ATOM 1259 N N . ILE A 1 176 ? 11.30469 15.62336 70.40823 1.000 29.69767 176 ILE A N 1
ATOM 1260 C CA . ILE A 1 176 ? 9.92930 16.01008 70.09939 1.000 28.76062 176 ILE A CA 1
ATOM 1261 C C . ILE A 1 176 ? 9.93361 16.96914 68.91815 1.000 28.31404 176 ILE A C 1
ATOM 1262 O O . ILE A 1 176 ? 10.85657 17.77117 68.76174 1.000 32.12361 176 ILE A O 1
ATOM 1267 N N . PHE A 1 177 ? 8.90140 16.89039 68.07305 1.000 27.70414 177 PHE A N 1
ATOM 1268 C CA . PHE A 1 177 ? 8.79701 17.78561 66.92571 1.000 27.23370 177 PHE A CA 1
ATOM 1269 C C . PHE A 1 177 ? 7.32978 18.04791 66.59588 1.000 33.98531 177 PHE A C 1
ATOM 1270 O O . PHE A 1 177 ? 6.43333 17.32604 67.03609 1.000 29.12418 177 PHE A O 1
ATOM 1278 N N . GLY A 1 178 ? 7.09143 19.10614 65.81890 1.000 31.92626 178 GLY A N 1
ATOM 1279 C CA . GLY A 1 178 ? 5.75949 19.40256 65.34636 1.000 32.52762 178 GLY A CA 1
ATOM 1280 C C . GLY A 1 178 ? 5.49834 20.88301 65.17439 1.000 35.10390 178 GLY A C 1
ATOM 1281 O O . GLY A 1 178 ? 6.39266 21.71889 65.33964 1.000 36.23033 178 GLY A O 1
ATOM 1282 N N . PRO A 1 179 ? 4.25221 21.23623 64.84698 1.000 37.47781 179 PRO A N 1
ATOM 1283 C CA . PRO A 1 179 ? 3.90046 22.65650 64.69660 1.000 40.38976 179 PRO A CA 1
ATOM 1284 C C . PRO A 1 179 ? 4.15005 23.43134 65.98184 1.000 36.45926 179 PRO A C 1
ATOM 1285 O O . PRO A 1 179 ? 3.98586 22.90625 67.08384 1.000 41.00959 179 PRO A O 1
ATOM 1289 N N . ARG A 1 180 ? 4.55680 24.69166 65.82021 1.000 38.04407 180 ARG A N 1
ATOM 1290 C CA . ARG A 1 180 ? 4.88045 25.68457 66.86011 1.000 44.71445 180 ARG A CA 1
ATOM 1291 C C . ARG A 1 180 ? 6.27066 25.48673 67.46855 1.000 45.10170 180 ARG A C 1
ATOM 1292 O O . ARG A 1 180 ? 6.65548 26.27886 68.34408 1.000 41.78882 180 ARG A O 1
ATOM 1300 N N . GLN A 1 181 ? 7.03512 24.47600 67.06466 1.000 37.27495 181 GLN A N 1
ATOM 1301 C CA . GLN A 1 181 ? 8.39986 24.37319 67.56314 1.000 37.98988 181 GLN A CA 1
ATOM 1302 C C . GLN A 1 181 ? 9.25884 25.42937 66.88075 1.000 43.69663 181 GLN A C 1
ATOM 1303 O O . GLN A 1 181 ? 9.40606 25.43199 65.65259 1.000 38.75230 181 GLN A O 1
ATOM 1309 N N . ASP A 1 182 ? 9.81268 26.32945 67.68548 1.000 49.46783 182 ASP A N 1
ATOM 1310 C CA . ASP A 1 182 ? 10.55396 27.50307 67.24646 1.000 56.46975 182 ASP A CA 1
ATOM 1311 C C . ASP A 1 182 ? 11.81103 27.12458 66.46887 1.000 52.39713 182 ASP A C 1
ATOM 1312 O O . ASP A 1 182 ? 12.76685 26.59212 67.05211 1.000 50.87214 182 ASP A O 1
ATOM 1317 N N . PRO A 1 183 ? 11.86227 27.40950 65.16024 1.000 47.01898 183 PRO A N 1
ATOM 1318 C CA . PRO A 1 183 ? 13.05294 27.06545 64.37162 1.000 45.29629 183 PRO A CA 1
ATOM 1319 C C . PRO A 1 183 ? 14.07525 28.19162 64.30099 1.000 54.29171 183 PRO A C 1
ATOM 1320 O O . PRO A 1 183 ? 14.91253 28.20457 63.39238 1.000 60.93723 183 PRO A O 1
ATOM 1324 N N . SER A 1 184 ? 14.02545 29.13925 65.23950 1.000 51.86790 184 SER A N 1
ATOM 1325 C CA . SER A 1 184 ? 14.76541 30.38806 65.07839 1.000 62.84333 184 SER A CA 1
ATOM 1326 C C . SER A 1 184 ? 16.22352 30.30632 65.51641 1.000 58.41857 184 SER A C 1
ATOM 1327 O O . SER A 1 184 ? 16.97135 31.25863 65.27831 1.000 59.99671 184 SER A O 1
ATOM 1330 N N . SER A 1 185 ? 16.64930 29.21278 66.12633 1.000 49.61639 185 SER A N 1
ATOM 1331 C CA . SER A 1 185 ? 18.02549 29.11867 66.57898 1.000 46.50371 185 SER A CA 1
ATOM 1332 C C . SER A 1 185 ? 18.79734 28.07883 65.76926 1.000 47.86585 185 SER A C 1
ATOM 1333 O O . SER A 1 185 ? 18.21270 27.10804 65.27993 1.000 44.46035 185 SER A O 1
ATOM 1336 N N . PRO A 1 186 ? 20.11427 28.24427 65.61353 1.000 48.39071 186 PRO A N 1
ATOM 1337 C CA . PRO A 1 186 ? 20.91901 27.16254 65.01704 1.000 46.43793 186 PRO A CA 1
ATOM 1338 C C . PRO A 1 186 ? 20.82782 25.86000 65.79245 1.000 48.75791 186 PRO A C 1
ATOM 1339 O O . PRO A 1 186 ? 21.07398 24.78596 65.22427 1.000 42.72130 186 PRO A O 1
ATOM 1343 N N . TYR A 1 187 ? 20.47873 25.92213 67.07514 1.000 49.26266 187 TYR A N 1
ATOM 1344 C CA . TYR A 1 187 ? 20.33867 24.74044 67.91079 1.000 48.27048 187 TYR A CA 1
ATOM 1345 C C . TYR A 1 187 ? 18.88800 24.31595 68.08588 1.000 42.78476 187 TYR A C 1
ATOM 1346 O O . TYR A 1 187 ? 18.60578 23.44412 68.91312 1.000 39.75581 187 TYR A O 1
ATOM 1355 N N . SER A 1 188 ? 17.96312 24.92299 67.34410 1.000 42.68322 188 SER A N 1
ATOM 1356 C CA . SER A 1 188 ? 16.59655 24.43075 67.32184 1.000 39.48901 188 SER A CA 1
ATOM 1357 C C . SER A 1 188 ? 16.57301 23.00742 66.78030 1.000 30.39572 188 SER A C 1
ATOM 1358 O O . SER A 1 188 ? 17.54510 22.52455 66.19217 1.000 38.74896 188 SER A O 1
ATOM 1361 N N . GLY A 1 189 ? 15.46267 22.31113 67.02386 1.000 29.87349 189 GLY A N 1
ATOM 1362 C CA . GLY A 1 189 ? 15.34654 20.93523 66.56459 1.000 27.34704 189 GLY A CA 1
ATOM 1363 C C . GLY A 1 189 ? 15.60412 20.81457 65.07564 1.000 38.21245 189 GLY A C 1
ATOM 1364 O O . GLY A 1 189 ? 15.22990 21.71127 64.30821 1.000 32.11858 189 GLY A O 1
ATOM 1365 N N . VAL A 1 190 ? 16.26417 19.72800 64.65603 1.000 32.54492 190 VAL A N 1
ATOM 1366 C CA . VAL A 1 190 ? 16.66165 19.59605 63.25529 1.000 34.52559 190 VAL A CA 1
ATOM 1367 C C . VAL A 1 190 ? 15.44113 19.53186 62.34856 1.000 33.23846 190 VAL A C 1
ATOM 1368 O O . VAL A 1 190 ? 15.47343 20.02393 61.21401 1.000 36.85910 190 VAL A O 1
ATOM 1372 N N . ILE A 1 191 ? 14.34376 18.94654 62.82854 1.000 32.67599 191 ILE A N 1
ATOM 1373 C CA . ILE A 1 191 ? 13.15481 18.85128 61.99203 1.000 34.21693 191 ILE A CA 1
ATOM 1374 C C . ILE A 1 191 ? 12.54716 20.23013 61.76885 1.000 37.58243 191 ILE A C 1
ATOM 1375 O O . ILE A 1 191 ? 12.16183 20.57051 60.64361 1.000 39.22757 191 ILE A O 1
ATOM 1380 N N . SER A 1 192 ? 12.48376 21.06400 62.81863 1.000 34.88557 192 SER A N 1
ATOM 1381 C CA . SER A 1 192 ? 11.94489 22.41403 62.63241 1.000 37.15416 192 SER A CA 1
ATOM 1382 C C . SER A 1 192 ? 12.81182 23.23620 61.68377 1.000 38.55564 192 SER A C 1
ATOM 1383 O O . SER A 1 192 ? 12.28692 24.05488 60.91423 1.000 41.84996 192 SER A O 1
ATOM 1386 N N . ILE A 1 193 ? 14.13161 23.02280 61.70266 1.000 40.60688 193 ILE A N 1
ATOM 1387 C CA . ILE A 1 193 ? 15.01689 23.79258 60.82961 1.000 47.47459 193 ILE A CA 1
ATOM 1388 C C . ILE A 1 193 ? 14.91136 23.29868 59.39187 1.000 47.46260 193 ILE A C 1
ATOM 1389 O O . ILE A 1 193 ? 14.71774 24.09016 58.46244 1.000 46.52398 193 ILE A O 1
ATOM 1394 N N . PHE A 1 194 ? 15.04433 21.98334 59.18867 1.000 40.91700 194 PHE A N 1
ATOM 1395 C CA . PHE A 1 194 ? 14.97603 21.43224 57.83750 1.000 45.54461 194 PHE A CA 1
ATOM 1396 C C . PHE A 1 194 ? 13.61491 21.69612 57.19802 1.000 47.81662 194 PHE A C 1
ATOM 1397 O O . PHE A 1 194 ? 13.53114 21.98849 55.99640 1.000 44.30610 194 PHE A O 1
ATOM 1405 N N . SER A 1 195 ? 12.54043 21.63056 57.99077 1.000 42.99906 195 SER A N 1
ATOM 1406 C CA . SER A 1 195 ? 11.20496 21.84924 57.44357 1.000 44.70867 195 SER A CA 1
ATOM 1407 C C . SER A 1 195 ? 10.99908 23.29876 57.02721 1.000 46.13104 195 SER A C 1
ATOM 1408 O O . SER A 1 195 ? 10.41551 23.56733 55.96979 1.000 52.05194 195 SER A O 1
ATOM 1411 N N . GLU A 1 196 ? 11.45724 24.24715 57.84789 1.000 46.38189 196 GLU A N 1
ATOM 1412 C CA . GLU A 1 196 ? 11.33331 25.65239 57.47909 1.000 48.16886 196 GLU A CA 1
ATOM 1413 C C . GLU A 1 196 ? 12.12849 25.95878 56.21179 1.000 53.05065 196 GLU A C 1
ATOM 1414 O O . GLU A 1 196 ? 11.65920 26.69599 55.33894 1.000 51.98831 196 GLU A O 1
ATOM 1420 N N . ARG A 1 197 ? 13.32767 25.38357 56.08148 1.000 55.20195 197 ARG A N 1
ATOM 1421 C CA . ARG A 1 197 ? 14.12930 25.62015 54.88251 1.000 48.63105 197 ARG A CA 1
ATOM 1422 C C . ARG A 1 197 ? 13.48199 24.99606 53.65090 1.000 52.80114 197 ARG A C 1
ATOM 1423 O O . ARG A 1 197 ? 13.49076 25.59732 52.56959 1.000 57.05923 197 ARG A O 1
ATOM 1431 N N . ALA A 1 198 ? 12.92198 23.78705 53.79512 1.000 48.09129 198 ALA A N 1
ATOM 1432 C CA . ALA A 1 198 ? 12.28157 23.12034 52.66623 1.000 51.63909 198 ALA A CA 1
ATOM 1433 C C . ALA A 1 198 ? 11.04847 23.88252 52.20129 1.000 56.69754 198 ALA A C 1
ATOM 1434 O O . ALA A 1 198 ? 10.81763 24.01688 50.99501 1.000 59.52395 198 ALA A O 1
ATOM 1436 N N . LYS A 1 199 ? 10.24748 24.39303 53.14209 1.000 58.06980 199 LYS A N 1
ATOM 1437 C CA . LYS A 1 199 ? 9.09102 25.19940 52.76434 1.000 61.21981 199 LYS A CA 1
ATOM 1438 C C . LYS A 1 199 ? 9.51766 26.49747 52.08469 1.000 64.51245 199 LYS A C 1
ATOM 1439 O O . LYS A 1 199 ? 8.91682 26.90926 51.08629 1.000 62.87925 199 LYS A O 1
ATOM 1445 N N . ALA A 1 200 ? 10.55075 27.15688 52.61087 1.000 62.49714 200 ALA A N 1
ATOM 1446 C CA . ALA A 1 200 ? 11.07388 28.37856 52.01080 1.000 63.21082 200 ALA A CA 1
ATOM 1447 C C . ALA A 1 200 ? 11.93707 28.11944 50.78231 1.000 63.56031 200 ALA A C 1
ATOM 1448 O O . ALA A 1 200 ? 12.38896 29.07883 50.15394 1.000 65.01191 200 ALA A O 1
ATOM 1450 N N . GLY A 1 201 ? 12.18265 26.86047 50.42795 1.000 68.42977 201 GLY A N 1
ATOM 1451 C CA . GLY A 1 201 ? 13.02410 26.56118 49.28173 1.000 68.24262 201 GLY A CA 1
ATOM 1452 C C . GLY A 1 201 ? 14.45911 27.00579 49.44033 1.000 69.65150 201 GLY A C 1
ATOM 1453 O O . GLY A 1 201 ? 15.10640 27.35653 48.44761 1.000 64.04581 201 GLY A O 1
ATOM 1454 N N . ARG A 1 202 ? 14.97977 27.00384 50.67551 1.000 62.49507 202 ARG A N 1
ATOM 1455 C CA . ARG A 1 202 ? 16.33356 27.45653 50.93791 1.000 62.21202 202 ARG A CA 1
ATOM 1456 C C . ARG A 1 202 ? 17.21758 26.28094 51.34385 1.000 58.81906 202 ARG A C 1
ATOM 1457 O O . ARG A 1 202 ? 16.71794 25.26137 51.82849 1.000 55.84595 202 ARG A O 1
ATOM 1461 N N . PRO A 1 203 ? 18.52961 26.38308 51.14070 1.000 58.09409 203 PRO A N 1
ATOM 1462 C CA . PRO A 1 203 ? 19.41157 25.25314 51.45151 1.000 55.67977 203 PRO A CA 1
ATOM 1463 C C . PRO A 1 203 ? 19.46070 24.93775 52.94031 1.000 57.15052 203 PRO A C 1
ATOM 1464 O O . PRO A 1 203 ? 19.35107 25.81425 53.80184 1.000 50.57734 203 PRO A O 1
ATOM 1468 N N . ILE A 1 204 ? 19.62805 23.65958 53.23811 1.000 53.57785 204 ILE A N 1
ATOM 1469 C CA . ILE A 1 204 ? 19.84940 23.21885 54.60235 1.000 46.58441 204 ILE A CA 1
ATOM 1470 C C . ILE A 1 204 ? 21.33576 22.94276 54.77933 1.000 45.47858 204 ILE A C 1
ATOM 1471 O O . ILE A 1 204 ? 22.09205 22.78291 53.81974 1.000 50.24858 204 ILE A O 1
ATOM 1476 N N . THR A 1 205 ? 21.76980 22.88179 56.02882 1.000 44.80041 205 THR A N 1
ATOM 1477 C CA . THR A 1 205 ? 23.12499 22.46627 56.33851 1.000 42.54663 205 THR A CA 1
ATOM 1478 C C . THR A 1 205 ? 23.04838 21.17677 57.13086 1.000 43.95401 205 THR A C 1
ATOM 1479 O O . THR A 1 205 ? 22.32371 21.09508 58.12750 1.000 42.73639 205 THR A O 1
ATOM 1483 N N . LEU A 1 206 ? 23.76655 20.16825 56.66360 1.000 45.12848 206 LEU A N 1
ATOM 1484 C CA . LEU A 1 206 ? 23.88087 18.89648 57.35674 1.000 40.14025 206 LEU A CA 1
ATOM 1485 C C . LEU A 1 206 ? 25.23360 18.86360 58.05664 1.000 37.30314 206 LEU A C 1
ATOM 1486 O O . LEU A 1 206 ? 26.27404 19.03150 57.40942 1.000 45.83499 206 LEU A O 1
ATOM 1491 N N . PHE A 1 207 ? 25.21817 18.67993 59.37290 1.000 36.82042 207 PHE A N 1
ATOM 1492 C CA . PHE A 1 207 ? 26.44544 18.60654 60.16474 1.000 43.39918 207 PHE A CA 1
ATOM 1493 C C . PHE A 1 207 ? 26.84354 17.14077 60.28734 1.000 42.82482 207 PHE A C 1
ATOM 1494 O O . PHE A 1 207 ? 26.30467 16.40612 61.12048 1.000 41.40705 207 PHE A O 1
ATOM 1502 N N . GLY A 1 208 ? 27.79117 16.71494 59.46036 1.000 40.61482 208 GLY A N 1
ATOM 1503 C CA . GLY A 1 208 ? 28.18818 15.31988 59.40421 1.000 41.18755 208 GLY A CA 1
ATOM 1504 C C . GLY A 1 208 ? 27.65596 14.62545 58.16598 1.000 48.75861 208 GLY A C 1
ATOM 1505 O O . GLY A 1 208 ? 27.22553 15.25841 57.19753 1.000 36.63013 208 GLY A O 1
ATOM 1506 N N . ASP A 1 209 ? 27.67391 13.29046 58.20576 1.000 34.41110 209 ASP A N 1
ATOM 1507 C CA . ASP A 1 209 ? 27.33689 12.53138 57.00586 1.000 40.85567 209 ASP A CA 1
ATOM 1508 C C . ASP A 1 209 ? 25.85134 12.21441 56.88822 1.000 34.45915 209 ASP A C 1
ATOM 1509 O O . ASP A 1 209 ? 25.44609 11.59168 55.90291 1.000 39.14313 209 ASP A O 1
ATOM 1514 N N . GLY A 1 210 ? 25.02849 12.64314 57.84106 1.000 32.78413 210 GLY A N 1
ATOM 1515 C CA . GLY A 1 210 ? 23.62196 12.30957 57.80185 1.000 37.42051 210 GLY A CA 1
ATOM 1516 C C . GLY A 1 210 ? 23.27955 10.90508 58.25851 1.000 36.45665 210 GLY A C 1
ATOM 1517 O O . GLY A 1 210 ? 22.09699 10.53829 58.24677 1.000 32.21834 210 GLY A O 1
ATOM 1518 N N . GLY A 1 211 ? 24.26788 10.10647 58.66137 1.000 31.62586 211 GLY A N 1
ATOM 1519 C CA . GLY A 1 211 ? 23.97404 8.79401 59.20417 1.000 29.19889 211 GLY A CA 1
ATOM 1520 C C . GLY A 1 211 ? 23.48535 8.79793 60.63543 1.000 37.68465 211 GLY A C 1
ATOM 1521 O O . GLY A 1 211 ? 23.01669 7.75918 61.10585 1.000 26.35090 211 GLY A O 1
ATOM 1522 N N . GLN A 1 212 ? 23.57856 9.93648 61.33317 1.000 29.43757 212 GLN A N 1
ATOM 1523 C CA . GLN A 1 212 ? 23.05745 10.02283 62.69322 1.000 28.68788 212 GLN A CA 1
ATOM 1524 C C . GLN A 1 212 ? 21.58317 9.63821 62.73604 1.000 28.35063 212 GLN A C 1
ATOM 1525 O O . GLN A 1 212 ? 20.80191 10.00090 61.84985 1.000 24.97770 212 GLN A O 1
ATOM 1531 N N . THR A 1 213 ? 21.19414 8.93729 63.80051 1.000 26.48141 213 THR A N 1
ATOM 1532 C CA . THR A 1 213 ? 19.81465 8.51415 63.99166 1.000 25.28793 213 THR A CA 1
ATOM 1533 C C . THR A 1 213 ? 19.22895 9.13176 65.25482 1.000 24.42050 213 THR A C 1
ATOM 1534 O O . THR A 1 213 ? 19.92828 9.34926 66.24991 1.000 24.87296 213 THR A O 1
ATOM 1538 N N . ARG A 1 214 ? 17.92982 9.41259 65.20667 1.000 25.27738 214 ARG A N 1
ATOM 1539 C CA . ARG A 1 214 ? 17.22821 9.96246 66.35355 1.000 24.20765 214 ARG A CA 1
ATOM 1540 C C . ARG A 1 214 ? 15.87704 9.27996 66.49905 1.000 22.07771 214 ARG A C 1
ATOM 1541 O O . ARG A 1 214 ? 15.29753 8.78273 65.53304 1.000 24.42682 214 ARG A O 1
ATOM 1549 N N . ASP A 1 215 ? 15.37398 9.28569 67.72972 1.000 20.63622 215 ASP A N 1
ATOM 1550 C CA . ASP A 1 215 ? 14.06313 8.73663 68.07687 1.000 21.84791 215 ASP A CA 1
ATOM 1551 C C . ASP A 1 215 ? 13.10369 9.92224 68.14985 1.000 26.43769 215 ASP A C 1
ATOM 1552 O O . ASP A 1 215 ? 12.93036 10.53009 69.20466 1.000 28.90984 215 ASP A O 1
ATOM 1557 N N . PHE A 1 216 ? 12.49947 10.27340 67.00726 1.000 29.47173 216 PHE A N 1
ATOM 1558 C CA . PHE A 1 216 ? 11.63392 11.45146 66.88340 1.000 26.999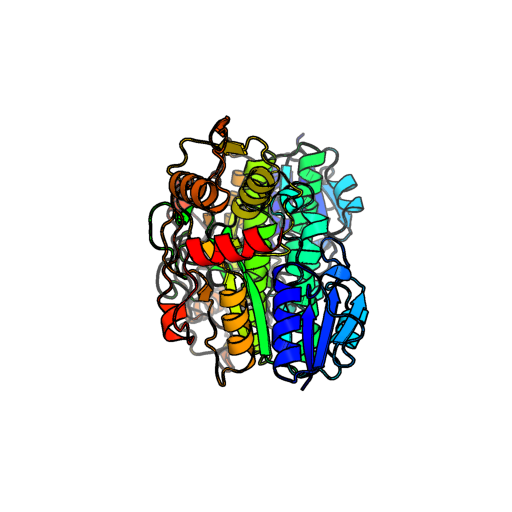68 216 PHE A CA 1
ATOM 1559 C C . PHE A 1 216 ? 10.21155 11.12686 67.33008 1.000 24.59673 216 PHE A C 1
ATOM 1560 O O . PHE A 1 216 ? 9.65586 10.08630 66.96336 1.000 22.39151 216 PHE A O 1
ATOM 1568 N N . VAL A 1 217 ? 9.61058 12.03500 68.09514 1.000 24.33141 217 VAL A N 1
ATOM 1569 C CA . VAL A 1 217 ? 8.26036 11.84442 68.62254 1.000 27.57324 217 VAL A CA 1
ATOM 1570 C C . VAL A 1 217 ? 7.41446 13.04559 68.21780 1.000 24.87381 217 VAL A C 1
ATOM 1571 O O . VAL A 1 217 ? 7.73325 14.18285 68.58218 1.000 24.34078 217 VAL A O 1
ATOM 1575 N N . TYR A 1 218 ? 6.33629 12.79376 67.47445 1.000 28.31248 218 TYR A N 1
ATOM 1576 C CA . TYR A 1 218 ? 5.42448 13.86941 67.10849 1.000 34.98770 218 TYR A CA 1
ATOM 1577 C C . TYR A 1 218 ? 4.68807 14.38588 68.33912 1.000 31.87889 218 TYR A C 1
ATOM 1578 O O . TYR A 1 218 ? 4.26219 13.60994 69.20210 1.000 29.05812 218 TYR A O 1
ATOM 1587 N N . VAL A 1 219 ? 4.51051 15.70884 68.39299 1.000 29.54489 219 VAL A N 1
ATOM 1588 C CA . VAL A 1 219 ? 4.06642 16.35758 69.62179 1.000 28.62928 219 VAL A CA 1
ATOM 1589 C C . VAL A 1 219 ? 2.70485 15.83983 70.06423 1.000 32.08913 219 VAL A C 1
ATOM 1590 O O . VAL A 1 219 ? 2.45328 15.69932 71.26663 1.000 31.67301 219 VAL A O 1
ATOM 1594 N N . ALA A 1 220 ? 1.81441 15.52058 69.11596 1.000 31.41712 220 ALA A N 1
ATOM 1595 C CA . ALA A 1 220 ? 0.48027 15.07058 69.50143 1.000 28.84044 220 ALA A CA 1
ATOM 1596 C C . ALA A 1 220 ? 0.53050 13.75725 70.27492 1.000 37.67733 220 ALA A C 1
ATOM 1597 O O . ALA A 1 220 ? -0.29724 13.53373 71.16737 1.000 33.32031 220 ALA A O 1
ATOM 1599 N N . ASP A 1 221 ? 1.48856 12.87834 69.95550 1.000 29.75468 221 ASP A N 1
ATOM 1600 C CA . ASP A 1 221 ? 1.62257 11.63242 70.71372 1.000 33.14204 221 ASP A CA 1
ATOM 1601 C C . ASP A 1 221 ? 2.16751 11.88661 72.11516 1.000 33.28487 221 ASP A C 1
ATOM 1602 O O . ASP A 1 221 ? 1.73061 11.25045 73.08182 1.000 28.72587 221 ASP A O 1
ATOM 1607 N N . LEU A 1 222 ? 3.12878 12.80283 72.24488 1.000 29.88896 222 LEU A N 1
ATOM 1608 C CA . LEU A 1 222 ? 3.57715 13.20538 73.57520 1.000 31.42191 222 LEU A CA 1
ATOM 1609 C C . LEU A 1 222 ? 2.42827 13.79121 74.38804 1.000 30.95485 222 LEU A C 1
ATOM 1610 O O . LEU A 1 222 ? 2.27710 13.47154 75.56874 1.000 31.80493 222 LEU A O 1
ATOM 1615 N N . VAL A 1 223 ? 1.60204 14.64402 73.77073 1.000 33.38516 223 VAL A N 1
ATOM 1616 C CA . VAL A 1 223 ? 0.49467 15.26943 74.49729 1.000 30.91152 223 VAL A CA 1
ATOM 1617 C C . VAL A 1 223 ? -0.44030 14.20820 75.07688 1.000 32.75322 223 VAL A C 1
ATOM 1618 O O . VAL A 1 223 ? -0.89113 14.31932 76.22565 1.000 29.48936 223 VAL A O 1
ATOM 1622 N N . LYS A 1 224 ? -0.72892 13.15373 74.30183 1.000 29.03857 224 LYS A N 1
ATOM 1623 C CA . LYS A 1 224 ? -1.53995 12.04748 74.80978 1.000 33.25088 224 LYS A CA 1
ATOM 1624 C C . LYS A 1 224 ? -0.92029 11.43248 76.05529 1.000 34.12662 224 LYS A C 1
ATOM 1625 O O . LYS A 1 224 ? -1.63067 11.10550 77.01265 1.000 35.79559 224 LYS A O 1
ATOM 1631 N N . ILE A 1 225 ? 0.40393 11.25613 76.05372 1.000 28.70783 225 ILE A N 1
ATOM 1632 C CA . ILE A 1 225 ? 1.08818 10.69328 77.21536 1.000 29.46590 225 ILE A CA 1
ATOM 1633 C C . ILE A 1 225 ? 0.95975 11.62960 78.41381 1.000 29.78934 225 ILE A C 1
ATOM 1634 O O . ILE A 1 225 ? 0.73514 11.18677 79.54651 1.000 27.30189 225 ILE A O 1
ATOM 1639 N N . LEU A 1 226 ? 1.10190 12.93836 78.18358 1.000 25.01051 226 LEU A N 1
ATOM 1640 C CA . LEU A 1 226 ? 0.98546 13.90031 79.27580 1.000 31.08961 226 LEU A CA 1
ATOM 1641 C C . LEU A 1 226 ? -0.39450 13.83861 79.92128 1.000 32.14178 226 LEU A C 1
ATOM 1642 O O . LEU A 1 226 ? -0.51606 13.86667 81.15070 1.000 27.85959 226 LEU A O 1
ATOM 1647 N N . VAL A 1 227 ? -1.44958 13.75954 79.10979 1.000 32.60032 227 VAL A N 1
ATOM 1648 C CA . VAL A 1 227 ? -2.79771 13.72098 79.66980 1.000 38.20715 227 VAL A CA 1
ATOM 1649 C C . VAL A 1 227 ? -2.99858 12.44792 80.48964 1.000 38.06606 227 VAL A C 1
ATOM 1650 O O . VAL A 1 227 ? -3.54416 12.48891 81.60139 1.000 33.49957 227 VAL A O 1
ATOM 1654 N N . GLN A 1 228 ? -2.52677 11.30766 79.97449 1.000 34.69782 228 GLN A N 1
ATOM 1655 C CA . GLN A 1 228 ? -2.60680 10.05658 80.72546 1.000 34.39873 228 GLN A CA 1
ATOM 1656 C C . GLN A 1 228 ? -1.84682 10.14383 82.04452 1.000 32.98962 228 GLN A C 1
ATOM 1657 O O . GLN A 1 228 ? -2.29014 9.60030 83.06187 1.000 31.02276 228 GLN A O 1
ATOM 1663 N N . GLY A 1 229 ? -0.69084 10.80604 82.04734 1.000 28.86828 229 GLY A N 1
ATOM 1664 C CA . GLY A 1 229 ? 0.00202 11.03291 83.30337 1.000 29.40983 229 GLY A CA 1
ATOM 1665 C C . GLY A 1 229 ? -0.85348 11.75395 84.32703 1.000 34.40740 229 GLY A C 1
ATOM 1666 O O . GLY A 1 229 ? -0.73167 11.50499 85.52852 1.000 36.87348 229 GLY A O 1
ATOM 1667 N N . LEU A 1 230 ? -1.72757 12.65774 83.87181 1.000 36.21968 230 LEU A N 1
ATOM 1668 C CA . LEU A 1 230 ? -2.58783 13.39016 84.79754 1.000 35.99986 230 LEU A CA 1
ATOM 1669 C C . LEU A 1 230 ? -3.70237 12.50406 85.33946 1.000 41.33027 230 LEU A C 1
ATOM 1670 O O . LEU A 1 230 ? -4.09258 12.62530 86.50905 1.000 40.76760 230 LEU A O 1
ATOM 1675 N N . GLU A 1 231 ? -4.23217 11.61639 84.49830 1.000 36.24947 231 GLU A N 1
ATOM 1676 C CA . GLU A 1 231 ? -5.45007 10.87498 84.79012 1.000 41.48920 231 GLU A CA 1
ATOM 1677 C C . GLU A 1 231 ? -5.20729 9.44895 85.28678 1.000 44.94684 231 GLU A C 1
ATOM 1678 O O . GLU A 1 231 ? -6.14877 8.81878 85.77664 1.000 49.01257 231 GLU A O 1
ATOM 1684 N N . SER A 1 232 ? -3.99110 8.91964 85.17833 1.000 43.38262 232 SER A N 1
ATOM 1685 C CA . SER A 1 232 ? -3.75917 7.54883 85.62527 1.000 46.92938 232 SER A CA 1
ATOM 1686 C C . SER A 1 232 ? -3.95733 7.45644 87.13762 1.000 47.70284 232 SER A C 1
ATOM 1687 O O . SER A 1 232 ? -3.62597 8.39746 87.86789 1.000 42.33661 232 SER A O 1
ATOM 1690 N N . PRO A 1 233 ? -4.49846 6.34120 87.63646 1.000 50.36657 233 PRO A N 1
ATOM 1691 C CA . PRO A 1 233 ? -4.88591 6.27652 89.05612 1.000 55.25885 233 PRO A CA 1
ATOM 1692 C C . PRO A 1 233 ? -3.72075 6.11389 90.02912 1.000 55.37876 233 PRO A C 1
ATOM 1693 O O . PRO A 1 233 ? -3.80346 6.59360 91.16462 1.000 60.88863 233 PRO A O 1
ATOM 1697 N N . ALA A 1 234 ? -2.63794 5.45462 89.62237 1.000 51.55957 234 ALA A N 1
ATOM 1698 C CA . ALA A 1 234 ? -1.50948 5.18894 90.51918 1.000 53.33641 234 ALA A CA 1
ATOM 1699 C C . ALA A 1 234 ? -0.22697 5.09372 89.70952 1.000 50.32272 234 ALA A C 1
ATOM 1700 O O . ALA A 1 234 ? 0.28493 3.99988 89.44282 1.000 54.75391 234 ALA A O 1
ATOM 1702 N N . PRO A 1 235 ? 0.33795 6.23302 89.31522 1.000 50.07773 235 PRO A N 1
ATOM 1703 C CA . PRO A 1 235 ? 1.51439 6.21029 88.43705 1.000 44.58193 235 PRO A CA 1
ATOM 1704 C C . PRO A 1 235 ? 2.75806 5.72013 89.16051 1.000 36.91466 235 PRO A C 1
ATOM 1705 O O . PRO A 1 235 ? 2.90387 5.87724 90.37494 1.000 38.39805 235 PRO A O 1
ATOM 1709 N N . ALA A 1 236 ? 3.66780 5.12580 88.38938 1.000 36.67295 236 ALA A N 1
ATOM 1710 C CA . ALA A 1 236 ? 4.92038 4.63298 88.94340 1.000 37.26017 236 ALA A CA 1
ATOM 1711 C C . ALA A 1 236 ? 5.76617 5.78204 89.48683 1.000 31.01729 236 ALA A C 1
ATOM 1712 O O . ALA A 1 236 ? 5.63498 6.93489 89.07551 1.000 31.33232 236 ALA A O 1
ATOM 1714 N N . ALA A 1 237 ? 6.66810 5.43538 90.40724 1.000 31.41817 237 ALA A N 1
ATOM 1715 C CA . ALA A 1 237 ? 7.48718 6.41640 91.11230 1.000 36.34807 237 ALA A CA 1
ATOM 1716 C C . ALA A 1 237 ? 8.72032 6.84826 90.31998 1.000 38.41323 237 ALA A C 1
ATOM 1717 O O . ALA A 1 237 ? 9.17495 7.99065 90.46474 1.000 37.63352 237 ALA A O 1
ATOM 1719 N N . ASP A 1 238 ? 9.28161 5.96909 89.49625 1.000 27.74105 238 ASP A N 1
ATOM 1720 C CA . ASP A 1 238 ? 10.51834 6.26392 88.79497 1.000 28.18466 238 ASP A CA 1
ATOM 1721 C C . ASP A 1 238 ? 10.23311 6.79355 87.37963 1.000 29.37137 238 ASP A C 1
ATOM 1722 O O . ASP A 1 238 ? 9.08847 6.86280 86.92552 1.000 24.68868 238 ASP A O 1
ATOM 1727 N N . ALA A 1 239 ? 11.30508 7.16602 86.67781 1.000 22.45562 239 ALA A N 1
ATOM 1728 C CA . ALA A 1 239 ? 11.19638 7.86078 85.40561 1.000 20.41123 239 ALA A CA 1
ATOM 1729 C C . ALA A 1 239 ? 10.76467 6.93007 84.27751 1.000 27.17416 239 ALA A C 1
ATOM 1730 O O . ALA A 1 239 ? 11.00446 5.72025 84.31319 1.000 23.75023 239 ALA A O 1
ATOM 1732 N N . THR A 1 240 ? 10.15438 7.52417 83.24993 1.000 22.75681 240 THR A N 1
ATOM 1733 C CA . THR A 1 240 ? 9.77769 6.82617 82.02381 1.000 26.84830 240 THR A CA 1
ATOM 1734 C C . THR A 1 240 ? 10.32451 7.58326 80.81836 1.000 28.28397 240 THR A C 1
ATOM 1735 O O . THR A 1 240 ? 10.02127 8.76967 80.63704 1.000 24.86770 240 THR A O 1
ATOM 1739 N N . ASN A 1 241 ? 11.12980 6.90258 80.00157 1.000 20.11106 241 ASN A N 1
ATOM 1740 C CA . ASN A 1 241 ? 11.56285 7.46318 78.72622 1.000 21.66858 241 ASN A CA 1
ATOM 1741 C C . ASN A 1 241 ? 10.36293 7.65485 77.81157 1.000 20.19836 241 ASN A C 1
ATOM 1742 O O . ASN A 1 241 ? 9.54639 6.74102 77.64232 1.000 21.67763 241 ASN A O 1
ATOM 1747 N N . VAL A 1 242 ? 10.26203 8.83142 77.20501 1.000 20.61427 242 VAL A N 1
ATOM 1748 C CA . VAL A 1 242 ? 9.26310 9.02346 76.15722 1.000 25.88383 242 VAL A CA 1
ATOM 1749 C C . VAL A 1 242 ? 9.97159 9.04050 74.80908 1.000 25.50508 242 VAL A C 1
ATOM 1750 O O . VAL A 1 242 ? 10.47808 10.07641 74.36201 1.000 27.65004 242 VAL A O 1
ATOM 1754 N N . GLY A 1 243 ? 10.05533 7.86675 74.19316 1.000 26.12224 243 GLY A N 1
ATOM 1755 C CA . GLY A 1 243 ? 10.44869 7.73964 72.80818 1.000 22.48495 243 GLY A CA 1
ATOM 1756 C C . GLY A 1 243 ? 9.63434 6.61913 72.19916 1.000 24.48091 243 GLY A C 1
ATOM 1757 O O . GLY A 1 243 ? 8.86713 5.95399 72.88842 1.000 26.98775 243 GLY A O 1
ATOM 1758 N N . LEU A 1 244 ? 9.79235 6.42539 70.89379 1.000 24.20599 244 LEU A N 1
ATOM 1759 C CA . LEU A 1 244 ? 9.08137 5.34697 70.23354 1.000 24.68301 244 LEU A CA 1
ATOM 1760 C C . LEU A 1 244 ? 9.98121 4.16877 69.90670 1.000 27.87571 244 LEU A C 1
ATOM 1761 O O . LEU A 1 244 ? 9.50500 3.18810 69.33142 1.000 29.14749 244 LEU A O 1
ATOM 1766 N N . GLY A 1 245 ? 11.25249 4.21543 70.29470 1.000 25.53099 245 GLY A N 1
ATOM 1767 C CA . GLY A 1 245 ? 12.16615 3.20491 69.79707 1.000 26.45075 245 GLY A CA 1
ATOM 1768 C C . GLY A 1 245 ? 12.33370 3.23719 68.29343 1.000 31.39668 245 GLY A C 1
ATOM 1769 O O . GLY A 1 245 ? 12.69618 2.22437 67.69918 1.000 31.00925 245 GLY A O 1
ATOM 1770 N N . GLY A 1 246 ? 12.07443 4.39225 67.65117 1.000 30.69231 246 GLY A N 1
ATOM 1771 C CA . GLY A 1 246 ? 12.25134 4.51442 66.22215 1.000 32.13648 246 GLY A CA 1
ATOM 1772 C C . GLY A 1 246 ? 13.66729 4.92293 65.83905 1.000 29.89884 246 GLY A C 1
ATOM 1773 O O . GLY A 1 246 ? 14.43171 5.46737 66.62895 1.000 26.71086 246 GLY A O 1
ATOM 1774 N N . VAL A 1 247 ? 14.02556 4.62261 64.59684 1.000 26.44761 247 VAL A N 1
ATOM 1775 C CA . VAL A 1 247 ? 15.36030 4.87234 64.07070 1.000 28.56973 247 VAL A CA 1
ATOM 1776 C C . VAL A 1 247 ? 15.19735 5.61726 62.74688 1.000 34.50702 247 VAL A C 1
ATOM 1777 O O . VAL A 1 247 ? 14.73616 5.03741 61.75631 1.000 34.55323 247 VAL A O 1
ATOM 1781 N N . THR A 1 248 ? 15.54627 6.90018 62.73610 1.000 37.11956 248 THR A N 1
ATOM 1782 C CA . THR A 1 248 ? 15.47126 7.74151 61.54310 1.000 32.58269 248 THR A CA 1
ATOM 1783 C C . THR A 1 248 ? 16.84170 8.36319 61.34016 1.000 28.77995 248 THR A C 1
ATOM 1784 O O . THR A 1 248 ? 17.31631 9.08022 62.22345 1.000 31.83223 248 THR A O 1
ATOM 1788 N N . THR A 1 249 ? 17.48503 8.08697 60.20339 1.000 25.75141 249 THR A N 1
ATOM 1789 C CA . THR A 1 249 ? 18.69617 8.83526 59.88982 1.000 30.62006 249 THR A CA 1
ATOM 1790 C C . THR A 1 249 ? 18.32329 10.23933 59.43206 1.000 32.87703 249 THR A C 1
ATOM 1791 O O . THR A 1 249 ? 17.20210 10.49407 58.99158 1.000 37.39308 249 THR A O 1
ATOM 1795 N N . LEU A 1 250 ? 19.28166 11.16311 59.55377 1.000 29.91195 250 LEU A N 1
ATOM 1796 C CA . LEU A 1 250 ? 19.07981 12.49374 58.99435 1.000 29.40158 250 LEU A CA 1
ATOM 1797 C C . LEU A 1 250 ? 18.94132 12.43216 57.48040 1.000 36.12410 250 LEU A C 1
ATOM 1798 O O . LEU A 1 250 ? 18.18093 13.21513 56.89313 1.000 31.96405 250 LEU A O 1
ATOM 1803 N N . ASN A 1 251 ? 19.65348 11.50207 56.83100 1.000 33.06849 251 ASN A N 1
ATOM 1804 C CA . ASN A 1 251 ? 19.49549 11.33973 55.38823 1.000 36.12250 251 ASN A CA 1
ATOM 1805 C C . ASN A 1 251 ? 18.09634 10.83306 55.04064 1.000 36.32471 251 ASN A C 1
ATOM 1806 O O . ASN A 1 251 ? 17.52904 11.22983 54.01474 1.000 36.12891 251 ASN A O 1
ATOM 1811 N N . ASP A 1 252 ? 17.52414 9.96238 55.88413 1.000 32.40966 252 ASP A N 1
ATOM 1812 C CA . ASP A 1 252 ? 16.11242 9.58718 55.74722 1.000 39.12957 252 ASP A CA 1
ATOM 1813 C C . ASP A 1 252 ? 15.22518 10.81350 55.85968 1.000 32.71074 252 ASP A C 1
ATOM 1814 O O . ASP A 1 252 ? 14.31666 11.02027 55.04945 1.000 34.87862 252 ASP A O 1
ATOM 1819 N N . LEU A 1 253 ? 15.46001 11.62052 56.89814 1.000 31.07049 253 LEU A N 1
ATOM 1820 C CA . LEU A 1 253 ? 14.65151 12.81020 57.13041 1.000 34.38710 253 LEU A CA 1
ATOM 1821 C C . LEU A 1 253 ? 14.71030 13.76810 55.94087 1.000 35.07624 253 LEU A C 1
ATOM 1822 O O . LEU A 1 253 ? 13.68972 14.34985 55.55472 1.000 38.08640 253 LEU A O 1
ATOM 1827 N N . ILE A 1 254 ? 15.89311 13.93252 55.33966 1.000 39.44142 254 ILE A N 1
ATOM 1828 C CA . ILE A 1 254 ? 16.03288 14.80743 54.17148 1.000 38.79459 254 ILE A CA 1
ATOM 1829 C C . ILE A 1 254 ? 15.23993 14.26163 52.98732 1.000 41.66881 254 ILE A C 1
ATOM 1830 O O . ILE A 1 254 ? 14.53170 15.00669 52.30014 1.000 40.77732 254 ILE A O 1
ATOM 1835 N N . GLY A 1 255 ? 15.34353 12.95361 52.73256 1.000 42.79608 255 GLY A N 1
ATOM 1836 C CA . GLY A 1 255 ? 14.57045 12.35502 51.65703 1.000 41.85662 255 GLY A CA 1
ATOM 1837 C C . GLY A 1 255 ? 13.07256 12.43543 51.88979 1.000 45.10672 255 GLY A C 1
ATOM 1838 O O . GLY A 1 255 ? 12.29965 12.64874 50.95088 1.000 48.08426 255 GLY A O 1
ATOM 1839 N N . ALA A 1 256 ? 12.63771 12.27165 53.14267 1.000 41.19029 256 ALA A N 1
ATOM 1840 C CA . ALA A 1 256 ? 11.20651 12.34514 53.42383 1.000 37.86694 256 ALA A CA 1
ATOM 1841 C C . ALA A 1 256 ? 10.67228 13.75501 53.19264 1.000 48.52980 256 ALA A C 1
ATOM 1842 O O . ALA A 1 256 ? 9.59434 13.93195 52.60801 1.000 41.69158 256 ALA A O 1
ATOM 1844 N N . LEU A 1 257 ? 11.43008 14.77082 53.61512 1.000 43.61045 257 LEU A N 1
ATOM 1845 C CA . LEU A 1 257 ? 11.00756 16.15062 53.40747 1.000 45.04388 257 LEU A CA 1
ATOM 1846 C C . LEU A 1 257 ? 11.02868 16.53392 51.92897 1.000 52.90799 257 LEU A C 1
ATOM 1847 O O . LEU A 1 257 ? 10.14038 17.25444 51.45923 1.000 54.54870 257 LEU A O 1
ATOM 1852 N N . GLN A 1 258 ? 12.04724 16.08946 51.18712 1.000 56.86857 258 GLN A N 1
ATOM 1853 C CA . GLN A 1 258 ? 12.06735 16.31147 49.74278 1.000 59.02809 258 GLN A CA 1
ATOM 1854 C C . GLN A 1 258 ? 10.80514 15.77121 49.09165 1.000 59.63042 258 GLN A C 1
ATOM 1855 O O . GLN A 1 258 ? 10.21670 16.41967 48.21596 1.000 52.90180 258 GLN A O 1
ATOM 1861 N N . GLN A 1 259 ? 10.37723 14.57374 49.50412 1.000 56.05238 259 GLN A N 1
ATOM 1862 C CA . GLN A 1 259 ? 9.18272 13.98260 48.91459 1.000 56.98647 259 GLN A CA 1
ATOM 1863 C C . GLN A 1 259 ? 7.92649 14.74752 49.30883 1.000 53.85444 259 GLN A C 1
ATOM 1864 O O . GLN A 1 259 ? 6.97253 14.81117 48.52801 1.000 51.90348 259 GLN A O 1
ATOM 1870 N N . ILE A 1 260 ? 7.90428 15.32687 50.51001 1.000 51.68370 260 ILE A N 1
ATOM 1871 C CA . ILE A 1 260 ? 6.73048 16.07101 50.95396 1.000 50.64921 260 ILE A CA 1
ATOM 1872 C C . ILE A 1 260 ? 6.65308 17.41234 50.24470 1.000 57.46516 260 ILE A C 1
ATOM 1873 O O . ILE A 1 260 ? 5.60099 17.79586 49.72229 1.000 60.52770 260 ILE A O 1
ATOM 1878 N N . SER A 1 261 ? 7.77004 18.14287 50.21827 1.000 58.45773 261 SER A N 1
ATOM 1879 C CA . SER A 1 261 ? 7.80138 19.47934 49.64316 1.000 60.91870 261 SER A CA 1
ATOM 1880 C C . SER A 1 261 ? 7.65530 19.46881 48.12820 1.000 62.94099 261 SER A C 1
ATOM 1881 O O . SER A 1 261 ? 7.27401 20.49038 47.54871 1.000 63.62048 261 SER A O 1
ATOM 1884 N N . GLY A 1 262 ? 7.95279 18.34628 47.47512 1.000 64.58784 262 GLY A N 1
ATOM 1885 C CA . GLY A 1 262 ? 7.92823 18.27001 46.03430 1.000 73.04555 262 GLY A CA 1
ATOM 1886 C C . GLY A 1 262 ? 9.13052 18.87023 45.34405 1.000 84.70307 262 GLY A C 1
ATOM 1887 O O . GLY A 1 262 ? 9.34723 18.59372 44.15751 1.000 92.41798 262 GLY A O 1
ATOM 1888 N N . LYS A 1 263 ? 9.92054 19.68711 46.04260 1.000 84.73807 263 LYS A N 1
ATOM 1889 C CA . LYS A 1 263 ? 11.12734 20.26795 45.48424 1.000 85.20328 263 LYS A CA 1
ATOM 1890 C C . LYS A 1 263 ? 12.36031 19.57986 46.06230 1.000 81.36870 263 LYS A C 1
ATOM 1891 O O . LYS A 1 263 ? 12.30922 19.02170 47.16316 1.000 71.29175 263 LYS A O 1
ATOM 1893 N N . PRO A 1 264 ? 13.47580 19.57568 45.33653 1.000 87.68046 264 PRO A N 1
ATOM 1894 C CA . PRO A 1 264 ? 14.71119 19.02679 45.90388 1.000 85.21060 264 PRO A CA 1
ATOM 1895 C C . PRO A 1 264 ? 15.29530 19.96919 46.94342 1.000 80.26462 264 PRO A C 1
ATOM 1896 O O . PRO A 1 264 ? 15.10509 21.18766 46.89402 1.000 81.46057 264 PRO A O 1
ATOM 1900 N N . LEU A 1 265 ? 16.01039 19.38881 47.89884 1.000 74.35892 265 LEU A N 1
ATOM 1901 C CA . LEU A 1 265 ? 16.67631 20.15160 48.94451 1.000 70.28152 265 LEU A CA 1
ATOM 1902 C C . LEU A 1 265 ? 18.16513 20.21543 48.63364 1.000 64.56874 265 LEU A C 1
ATOM 1903 O O . LEU A 1 265 ? 18.82261 19.17644 48.51423 1.000 69.71163 265 LEU A O 1
ATOM 1908 N N . GLN A 1 266 ? 18.68993 21.42706 48.49024 1.000 58.82156 266 GLN A N 1
ATOM 1909 C CA . GLN A 1 266 ? 20.13328 21.59805 48.41787 1.000 57.02023 266 GLN A CA 1
ATOM 1910 C C . GLN A 1 266 ? 20.72220 21.39892 49.80848 1.000 55.80271 266 GLN A C 1
ATOM 1911 O O . GLN A 1 266 ? 20.19799 21.92703 50.79383 1.000 55.29527 266 GLN A O 1
ATOM 1913 N N . VAL A 1 267 ? 21.79783 20.61861 49.89336 1.000 56.73654 267 VAL A N 1
ATOM 1914 C CA . VAL A 1 267 ? 22.35897 20.18890 51.16871 1.000 55.69226 267 VAL A CA 1
ATOM 1915 C C . VAL A 1 267 ? 23.82182 20.60968 51.21568 1.000 59.32400 267 VAL A C 1
ATOM 1916 O O . VAL A 1 267 ? 24.68108 19.97344 50.59128 1.000 58.86750 267 VAL A O 1
ATOM 1920 N N . SER A 1 268 ? 24.11043 21.66823 51.97333 1.000 55.40502 268 SER A N 1
ATOM 1921 C CA . SER A 1 268 ? 25.48744 22.03242 52.27743 1.000 58.40880 268 SER A CA 1
ATOM 1922 C C . SER A 1 268 ? 26.07451 21.06020 53.29205 1.000 54.00958 268 SER A C 1
ATOM 1923 O O . SER A 1 268 ? 25.36292 20.49411 54.12169 1.000 50.83755 268 SER A O 1
ATOM 1926 N N . HIS A 1 269 ? 27.39002 20.87716 53.22766 1.000 59.07813 269 HIS A N 1
ATOM 1927 C CA . HIS A 1 269 ? 28.09162 19.93859 54.09602 1.000 57.20828 269 HIS A CA 1
ATOM 1928 C C . HIS A 1 269 ? 28.79374 20.70031 55.21470 1.000 56.39410 269 HIS A C 1
ATOM 1929 O O . HIS A 1 269 ? 29.66004 21.54217 54.95381 1.000 62.80417 269 HIS A O 1
ATOM 1936 N N . GLY A 1 270 ? 28.41612 20.40822 56.45281 1.000 51.25592 270 GLY A N 1
ATOM 1937 C CA . GLY A 1 270 ? 29.10746 20.96084 57.60001 1.000 48.22603 270 GLY A CA 1
ATOM 1938 C C . GLY A 1 270 ? 29.82969 19.87497 58.37279 1.000 43.21193 270 GLY A C 1
ATOM 1939 O O . GLY A 1 270 ? 29.52901 18.69143 58.20755 1.000 40.74063 270 GLY A O 1
ATOM 1940 N N . ALA A 1 271 ? 30.79021 20.25684 59.20554 1.000 49.46867 271 ALA A N 1
ATOM 1941 C CA . ALA A 1 271 ? 31.45669 19.29104 60.06042 1.000 49.66774 271 ALA A CA 1
ATOM 1942 C C . ALA A 1 271 ? 30.48874 18.76327 61.11695 1.000 48.50052 271 ALA A C 1
ATOM 1943 O O . ALA A 1 271 ? 29.46552 19.37948 61.42533 1.000 50.67918 271 ALA A O 1
ATOM 1945 N N . THR A 1 272 ? 30.81688 17.59157 61.65583 1.000 46.47984 272 THR A N 1
ATOM 1946 C CA . THR A 1 272 ? 30.02368 16.99925 62.72770 1.000 44.01600 272 THR A CA 1
ATOM 1947 C C . THR A 1 272 ? 30.11569 17.85652 63.98551 1.000 40.97610 272 THR A C 1
ATOM 1948 O O . THR A 1 272 ? 31.20284 18.29811 64.36540 1.000 44.86147 272 THR A O 1
ATOM 1952 N N . ARG A 1 273 ? 28.97418 18.10695 64.62510 1.000 41.01936 273 ARG A N 1
ATOM 1953 C CA . ARG A 1 273 ? 28.97725 18.90641 65.84726 1.000 47.05051 273 ARG A CA 1
ATOM 1954 C C . ARG A 1 273 ? 29.79423 18.21988 66.93480 1.000 48.91690 273 ARG A C 1
ATOM 1955 O O . ARG A 1 273 ? 29.72287 16.99900 67.11218 1.000 39.76185 273 ARG A O 1
ATOM 1963 N N . SER A 1 274 ? 30.57974 19.00503 67.66875 1.000 50.31762 274 SER A N 1
ATOM 1964 C CA . SER A 1 274 ? 31.35142 18.42546 68.75941 1.000 53.38690 274 SER A CA 1
ATOM 1965 C C . SER A 1 274 ? 30.40985 17.92416 69.84742 1.000 47.11916 274 SER A C 1
ATOM 1966 O O . SER A 1 274 ? 29.42959 18.58937 70.19851 1.000 48.36692 274 SER A O 1
ATOM 1969 N N . GLY A 1 275 ? 30.70087 16.72937 70.36614 1.000 42.38676 275 GLY A N 1
ATOM 1970 C CA . GLY A 1 275 ? 29.85470 16.09508 71.36086 1.000 35.03623 275 GLY A CA 1
ATOM 1971 C C . GLY A 1 275 ? 28.58609 15.46664 70.82199 1.000 37.11641 275 GLY A C 1
ATOM 1972 O O . GLY A 1 275 ? 27.83164 14.86781 71.60219 1.000 38.18832 275 GLY A O 1
ATOM 1973 N N . ASP A 1 276 ? 28.32684 15.58388 69.52000 1.000 32.72606 276 ASP A N 1
ATOM 1974 C CA . ASP A 1 276 ? 27.10624 15.04766 68.93401 1.000 28.50223 276 ASP A CA 1
ATOM 1975 C C . ASP A 1 276 ? 26.99432 13.55691 69.23409 1.000 31.33810 276 ASP A C 1
ATOM 1976 O O . ASP A 1 276 ? 27.98703 12.82553 69.20392 1.000 35.20864 276 ASP A O 1
ATOM 1981 N N . ILE A 1 277 ? 25.79278 13.10962 69.57573 1.000 31.70214 277 ILE A N 1
ATOM 1982 C CA . ILE A 1 277 ? 25.53775 11.67646 69.66392 1.000 29.01544 277 ILE A CA 1
ATOM 1983 C C . ILE A 1 277 ? 25.19683 11.18148 68.26630 1.000 33.74182 277 ILE A C 1
ATOM 1984 O O . ILE A 1 277 ? 24.34468 11.76372 67.58352 1.000 27.97495 277 ILE A O 1
ATOM 1989 N N . ARG A 1 278 ? 25.87560 10.12213 67.81946 1.000 24.50786 278 ARG A N 1
ATOM 1990 C CA . ARG A 1 278 ? 25.54806 9.60627 66.49410 1.000 24.81691 278 ARG A CA 1
ATOM 1991 C C . ARG A 1 278 ? 24.23666 8.82521 66.50163 1.000 28.06112 278 ARG A C 1
ATOM 1992 O O . ARG A 1 278 ? 23.35907 9.07648 65.66728 1.000 30.54683 278 ARG A O 1
ATOM 2000 N N . HIS A 1 279 ? 24.07539 7.88022 67.43415 1.000 27.11772 279 HIS A N 1
ATOM 2001 C CA . HIS A 1 279 ? 22.91346 6.99252 67.45743 1.000 20.83471 279 HIS A CA 1
ATOM 2002 C C . HIS A 1 279 ? 22.19496 7.11012 68.79685 1.000 26.62512 279 HIS A C 1
ATOM 2003 O O . HIS A 1 279 ? 22.72065 6.67921 69.82651 1.000 30.78213 279 HIS A O 1
ATOM 2010 N N . SER A 1 280 ? 20.97628 7.64578 68.77229 1.000 23.85308 280 SER A N 1
ATOM 2011 C CA . SER A 1 280 ? 20.16377 7.84748 69.96949 1.000 22.39281 280 SER A CA 1
ATOM 2012 C C . SER A 1 280 ? 18.79203 7.22657 69.76234 1.000 23.28067 280 SER A C 1
ATOM 2013 O O . SER A 1 280 ? 18.04274 7.65362 68.87525 1.000 22.80472 280 SER A O 1
ATOM 2016 N N . LYS A 1 281 ? 18.45473 6.24463 70.59937 1.000 22.18293 281 LYS A N 1
ATOM 2017 C CA . LYS A 1 281 ? 17.18969 5.52451 70.53275 1.000 23.26214 281 LYS A CA 1
ATOM 2018 C C . LYS A 1 281 ? 16.72980 5.19963 71.95212 1.000 29.19823 281 LYS A C 1
ATOM 2019 O O . LYS A 1 281 ? 17.51742 4.69452 72.75828 1.000 25.53132 281 LYS A O 1
ATOM 2025 N N . ALA A 1 282 ? 15.47266 5.48822 72.26990 1.000 21.00657 282 ALA A N 1
ATOM 2026 C CA . ALA A 1 282 ? 14.94987 5.07997 73.56727 1.000 21.47387 282 ALA A CA 1
ATOM 2027 C C . ALA A 1 282 ? 14.62306 3.59576 73.56790 1.000 25.15116 282 ALA A C 1
ATOM 2028 O O . ALA A 1 282 ? 14.16373 3.04800 72.56120 1.000 23.75266 282 ALA A O 1
ATOM 2030 N N . ASP A 1 283 ? 14.89249 2.94700 74.70172 1.000 23.61351 283 ASP A N 1
ATOM 2031 C CA . ASP A 1 283 ? 14.21710 1.70990 75.08163 1.000 24.12873 283 ASP A CA 1
ATOM 2032 C C . ASP A 1 283 ? 12.92551 2.13412 75.77233 1.000 26.86916 283 ASP A C 1
ATOM 2033 O O . ASP A 1 283 ? 12.95174 2.62690 76.90389 1.000 26.08342 283 ASP A O 1
ATOM 2038 N N . ASN A 1 284 ? 11.79418 1.97100 75.09310 1.000 19.92568 284 ASN A N 1
ATOM 2039 C CA . ASN A 1 284 ? 10.54033 2.50638 75.60455 1.000 20.16425 284 ASN A CA 1
ATOM 2040 C C . ASN A 1 284 ? 9.64965 1.42667 76.21776 1.000 19.71156 284 ASN A C 1
ATOM 2041 O O . ASN A 1 284 ? 8.42448 1.58586 76.26137 1.000 24.89939 284 ASN A O 1
ATOM 2046 N N . ARG A 1 285 ? 10.24530 0.33947 76.72190 1.000 25.96462 285 ARG A N 1
ATOM 2047 C CA . ARG A 1 285 ? 9.44303 -0.71364 77.33503 1.000 26.65615 285 ARG A CA 1
ATOM 2048 C C . ARG A 1 285 ? 8.58457 -0.16805 78.47000 1.000 25.07608 285 ARG A C 1
ATOM 2049 O O . ARG A 1 285 ? 7.39727 -0.49174 78.56414 1.000 27.50574 285 ARG A O 1
ATOM 2057 N N . ARG A 1 286 ? 9.16647 0.66609 79.34460 1.000 25.30418 286 ARG A N 1
ATOM 2058 C CA . ARG A 1 286 ? 8.38548 1.21862 80.45098 1.000 27.26225 286 ARG A CA 1
ATOM 2059 C C . ARG A 1 286 ? 7.23910 2.08113 79.93114 1.000 27.15449 286 ARG A C 1
ATOM 2060 O O . ARG A 1 286 ? 6.13227 2.05248 80.47977 1.000 27.31894 286 ARG A O 1
ATOM 2068 N N . LEU A 1 287 ? 7.48324 2.84905 78.86682 1.000 25.08636 287 LEU A N 1
ATOM 2069 C CA . LEU A 1 287 ? 6.40790 3.63631 78.26477 1.000 26.15660 287 LEU A CA 1
ATOM 2070 C C . LEU A 1 287 ? 5.29030 2.73044 77.76003 1.000 21.77598 287 LEU A C 1
ATOM 2071 O O . LEU A 1 287 ? 4.10629 2.99183 78.00590 1.000 24.71469 287 LEU A O 1
ATOM 2076 N N . ARG A 1 288 ? 5.65206 1.65707 77.04762 1.000 22.66405 288 ARG A N 1
ATOM 2077 C CA . ARG A 1 288 ? 4.63712 0.75871 76.50908 1.000 27.13136 288 ARG A CA 1
ATOM 2078 C C . ARG A 1 288 ? 3.83617 0.11350 77.62161 1.000 32.70185 288 ARG A C 1
ATOM 2079 O O . ARG A 1 288 ? 2.63301 -0.13140 77.46202 1.000 36.56314 288 ARG A O 1
ATOM 2087 N N . GLU A 1 289 ? 4.48011 -0.16057 78.75302 1.000 30.20370 289 GLU A N 1
ATOM 2088 C CA . GLU A 1 289 ? 3.80458 -0.86773 79.83459 1.000 34.05563 289 GLU A CA 1
ATOM 2089 C C . GLU A 1 289 ? 2.92895 0.06823 80.65123 1.000 28.74825 289 GLU A C 1
ATOM 2090 O O . GLU A 1 289 ? 1.81493 -0.29983 81.03931 1.000 26.53716 289 GLU A O 1
ATOM 2096 N N . ARG A 1 290 ? 3.40445 1.28604 80.89618 1.000 26.58606 290 ARG A N 1
ATOM 2097 C CA . ARG A 1 290 ? 2.72796 2.19345 81.80736 1.000 36.10872 290 ARG A CA 1
ATOM 2098 C C . ARG A 1 290 ? 1.70308 3.08439 81.12093 1.000 35.24965 290 ARG A C 1
ATOM 2099 O O . ARG A 1 290 ? 0.85865 3.66766 81.80120 1.000 34.72571 290 ARG A O 1
ATOM 2107 N N . PHE A 1 291 ? 1.74639 3.20540 79.80229 1.000 31.23949 291 PHE A N 1
ATOM 2108 C CA . PHE A 1 291 ? 0.85454 4.11079 79.10240 1.000 32.22171 291 PHE A CA 1
ATOM 2109 C C . PHE A 1 291 ? 0.20319 3.38348 77.93887 1.000 35.61775 291 PHE A C 1
ATOM 2110 O O . PHE A 1 291 ? 0.64345 2.30749 77.52131 1.000 28.45128 291 PHE A O 1
ATOM 2118 N N . ASP A 1 292 ? -0.88127 3.97633 77.44889 1.000 37.33364 292 ASP A N 1
ATOM 2119 C CA . ASP A 1 292 ? -1.59811 3.48840 76.27066 1.000 31.66232 292 ASP A CA 1
ATOM 2120 C C . ASP A 1 292 ? -1.05247 4.26361 75.07653 1.000 42.48746 292 ASP A C 1
ATOM 2121 O O . ASP A 1 292 ? -1.42907 5.41191 74.84514 1.000 36.90599 292 ASP A O 1
ATOM 2126 N N . LEU A 1 293 ? -0.14297 3.63932 74.32275 1.000 43.60836 293 LEU A N 1
ATOM 2127 C CA . LEU A 1 293 ? 0.49144 4.30947 73.19180 1.000 44.85187 293 LEU A CA 1
ATOM 2128 C C . LEU A 1 293 ? -0.35222 4.28659 71.92345 1.000 47.39775 293 LEU A C 1
ATOM 2129 O O . LEU A 1 293 ? -0.13132 5.12697 71.04417 1.000 51.46378 293 LEU A O 1
ATOM 2134 N N . GLY A 1 294 ? -1.29127 3.34798 71.79957 1.000 43.35632 294 GLY A N 1
ATOM 2135 C CA . GLY A 1 294 ? -2.06614 3.24308 70.57238 1.000 43.92240 294 GLY A CA 1
ATOM 2136 C C . GLY A 1 294 ? -1.15490 3.02223 69.38108 1.000 46.01996 294 GLY A C 1
ATOM 2137 O O . GLY A 1 294 ? -0.18591 2.25787 69.44333 1.000 45.26915 294 GLY A O 1
ATOM 2138 N N . THR A 1 295 ? -1.45210 3.71445 68.28070 1.000 42.61036 295 THR A N 1
ATOM 2139 C CA . THR A 1 295 ? -0.59211 3.69610 67.10000 1.000 46.13317 295 THR A CA 1
ATOM 2140 C C . THR A 1 295 ? 0.01768 5.07819 66.90575 1.000 46.38361 295 THR A C 1
ATOM 2141 O O . THR A 1 295 ? -0.64323 5.97339 66.35712 1.000 49.02627 295 THR A O 1
ATOM 2145 N N . PRO A 1 296 ? 1.25828 5.30901 67.34167 1.000 40.28635 296 PRO A N 1
ATOM 2146 C CA . PRO A 1 296 ? 1.86236 6.63562 67.18456 1.000 42.29233 296 PRO A CA 1
ATOM 2147 C C . PRO A 1 296 ? 1.94283 7.04376 65.72194 1.000 41.85205 296 PRO A C 1
ATOM 2148 O O . PRO A 1 296 ? 1.92655 6.21551 64.80761 1.000 43.32281 296 PRO A O 1
ATOM 2152 N N . SER A 1 297 ? 2.00256 8.35156 65.50617 1.000 37.73632 297 SER A N 1
ATOM 2153 C CA . SER A 1 297 ? 2.23732 8.85596 64.16461 1.000 42.93226 297 SER A CA 1
ATOM 2154 C C . SER A 1 297 ? 3.60433 8.39879 63.67884 1.000 39.77851 297 SER A C 1
ATOM 2155 O O . SER A 1 297 ? 4.58635 8.43817 64.42678 1.000 35.51781 297 SER A O 1
ATOM 2158 N N . SER A 1 298 ? 3.65954 7.93004 62.43503 1.000 38.56249 298 SER A N 1
ATOM 2159 C CA . SER A 1 298 ? 4.94770 7.71306 61.80306 1.000 45.22609 298 SER A CA 1
ATOM 2160 C C . SER A 1 298 ? 5.64333 9.05498 61.57430 1.000 43.94318 298 SER A C 1
ATOM 2161 O O . SER A 1 298 ? 5.03955 10.12538 61.67459 1.000 43.87729 298 SER A O 1
ATOM 2164 N N . LEU A 1 299 ? 6.93880 8.98628 61.26708 1.000 41.70808 299 LEU A N 1
ATOM 2165 C CA . LEU A 1 299 ? 7.67683 10.20134 60.94834 1.000 44.79673 299 LEU A CA 1
ATOM 2166 C C . LEU A 1 299 ? 7.08021 10.90694 59.73234 1.000 45.22573 299 LEU A C 1
ATOM 2167 O O . LEU A 1 299 ? 6.91241 12.13278 59.73471 1.000 44.42190 299 LEU A O 1
ATOM 2172 N N . ALA A 1 300 ? 6.74844 10.14918 58.68577 1.000 39.90542 300 ALA A N 1
ATOM 2173 C CA . ALA A 1 300 ? 6.18540 10.75607 57.48394 1.000 48.00964 300 ALA A CA 1
ATOM 2174 C C . ALA A 1 300 ? 4.85568 11.43813 57.78065 1.000 50.40397 300 ALA A C 1
ATOM 2175 O O . ALA A 1 300 ? 4.55164 12.49718 57.21653 1.000 44.34751 300 ALA A O 1
ATOM 2177 N N . GLU A 1 301 ? 4.04954 10.84245 58.66179 1.000 49.57067 301 GLU A N 1
ATOM 2178 C CA . GLU A 1 301 ? 2.78893 11.46077 59.05651 1.000 48.74978 301 GLU A CA 1
ATOM 2179 C C . GLU A 1 301 ? 3.03475 12.76244 59.81427 1.000 44.42660 301 GLU A C 1
ATOM 2180 O O . GLU A 1 301 ? 2.46454 13.80947 59.47558 1.000 42.48883 301 GLU A O 1
ATOM 2186 N N . GLY A 1 302 ? 3.89185 12.71492 60.83862 1.000 34.82904 302 GLY A N 1
ATOM 2187 C CA . GLY A 1 302 ? 4.20134 13.92039 61.58763 1.000 34.65894 302 GLY A CA 1
ATOM 2188 C C . GLY A 1 302 ? 4.84946 14.98999 60.73131 1.000 33.94058 302 GLY A C 1
ATOM 2189 O O . GLY A 1 302 ? 4.59515 16.17989 60.91708 1.000 39.69953 302 GLY A O 1
ATOM 2190 N N . LEU A 1 303 ? 5.70138 14.58264 59.78181 1.000 39.08596 303 LEU A N 1
ATOM 2191 C CA . LEU A 1 303 ? 6.34933 15.56072 58.90923 1.000 37.14406 303 LEU A CA 1
ATOM 2192 C C . LEU A 1 303 ? 5.33340 16.25374 58.02371 1.000 40.97394 303 LEU A C 1
ATOM 2193 O O . LEU A 1 303 ? 5.40014 17.47450 57.83084 1.000 44.21566 303 LEU A O 1
ATOM 2198 N N . GLU A 1 304 ? 4.38216 15.49001 57.47774 1.000 44.55270 304 GLU A N 1
ATOM 2199 C CA . GLU A 1 304 ? 3.36642 16.08563 56.61865 1.000 44.64119 304 GLU A CA 1
ATOM 2200 C C . GLU A 1 304 ? 2.47743 17.04232 57.40662 1.000 48.07451 304 GLU A C 1
ATOM 2201 O O . GLU A 1 304 ? 2.13898 18.12431 56.91531 1.000 44.50195 304 GLU A O 1
ATOM 2203 N N . ARG A 1 305 ? 2.10612 16.68000 58.63935 1.000 41.09185 305 ARG A N 1
ATOM 2204 C CA . ARG A 1 305 ? 1.27766 17.59050 59.42906 1.000 52.85792 305 ARG A CA 1
ATOM 2205 C C . ARG A 1 305 ? 2.03826 18.86793 59.77565 1.000 46.88578 305 ARG A C 1
ATOM 2206 O O . ARG A 1 305 ? 1.47956 19.96848 59.70225 1.000 47.58468 305 ARG A O 1
ATOM 2214 N N . LEU A 1 306 ? 3.31716 18.74823 60.13702 1.000 44.88705 306 LEU A N 1
ATOM 2215 C CA . LEU A 1 306 ? 4.12483 19.94276 60.36010 1.000 42.84940 306 LEU A CA 1
ATOM 2216 C C . LEU A 1 306 ? 4.23837 20.77097 59.08611 1.000 45.58483 306 LEU A C 1
ATOM 2217 O O . LEU A 1 306 ? 3.99164 21.97988 59.09815 1.000 42.98057 306 LEU A O 1
ATOM 2222 N N . TYR A 1 307 ? 4.62072 20.13431 57.97504 1.000 45.25835 307 TYR A N 1
ATOM 2223 C CA . TYR A 1 307 ? 4.86588 20.88391 56.74835 1.000 46.49346 307 TYR A CA 1
ATOM 2224 C C . TYR A 1 307 ? 3.60393 21.58476 56.27362 1.000 52.30727 307 TYR A C 1
ATOM 2225 O O . TYR A 1 307 ? 3.66653 22.71523 55.77528 1.000 46.91713 307 TYR A O 1
ATOM 2234 N N . ARG A 1 308 ? 2.44832 20.93040 56.42365 1.000 51.72813 308 ARG A N 1
ATOM 2235 C CA . ARG A 1 308 ? 1.19549 21.51705 55.96541 1.000 59.73326 308 ARG A CA 1
ATOM 2236 C C . ARG A 1 308 ? 0.79528 22.73781 56.78169 1.000 56.57698 308 ARG A C 1
ATOM 2237 O O . ARG A 1 308 ? -0.02490 23.53429 56.31478 1.000 59.84933 308 ARG A O 1
ATOM 2239 N N . SER A 1 309 ? 1.35249 22.90533 57.98078 1.000 51.70498 309 SER A N 1
ATOM 2240 C CA . SER A 1 309 ? 1.00793 24.02281 58.85118 1.000 55.76333 309 SER A CA 1
ATOM 2241 C C . SER A 1 309 ? 1.93601 25.21822 58.68390 1.000 52.41872 309 SER A C 1
ATOM 2242 O O . SER A 1 309 ? 1.75144 26.22347 59.37431 1.000 50.49486 309 SER A O 1
ATOM 2245 N N . LEU A 1 310 ? 2.92339 25.13509 57.79712 1.000 55.04871 310 LEU A N 1
ATOM 2246 C CA . LEU A 1 310 ? 3.88978 26.21329 57.61043 1.000 52.49788 310 LEU A CA 1
ATOM 2247 C C . LEU A 1 310 ? 3.41574 27.23363 56.56546 1.000 57.03599 310 LEU A C 1
ATOM 2248 O O . LEU A 1 310 ? 2.60522 26.91719 55.69021 1.000 57.79982 310 LEU A O 1
ATOM 2253 N N . ALA B 1 3 ? 54.40586 33.53173 99.04336 1.000 53.10580 3 ALA B N 1
ATOM 2254 C CA . ALA B 1 3 ? 53.71285 32.35924 99.56502 1.000 58.62792 3 ALA B CA 1
ATOM 2255 C C . ALA B 1 3 ? 52.33047 32.22488 98.93700 1.000 59.85314 3 ALA B C 1
ATOM 2256 O O . ALA B 1 3 ? 51.59293 33.20806 98.81631 1.000 62.08199 3 ALA B O 1
ATOM 2258 N N . GLU B 1 4 ? 51.98075 31.00613 98.53654 1.000 54.38009 4 GLU B N 1
ATOM 2259 C CA . GLU B 1 4 ? 50.67319 30.77710 97.94286 1.000 49.31449 4 GLU B CA 1
ATOM 2260 C C . GLU B 1 4 ? 49.58253 30.89647 99.00123 1.000 45.14843 4 GLU B C 1
ATOM 2261 O O . GLU B 1 4 ? 49.80445 30.64964 100.18990 1.000 40.97046 4 GLU B O 1
ATOM 2267 N N . ARG B 1 5 ? 48.39718 31.30517 98.56236 1.000 41.32245 5 ARG B N 1
ATOM 2268 C CA . ARG B 1 5 ? 47.26245 31.49835 99.45325 1.000 38.68161 5 ARG B CA 1
ATOM 2269 C C . ARG B 1 5 ? 46.15455 30.53583 99.06052 1.000 41.63504 5 ARG B C 1
ATOM 2270 O O . ARG B 1 5 ? 45.85574 30.38179 97.87195 1.000 35.91773 5 ARG B O 1
ATOM 2278 N N . ILE B 1 6 ? 45.55177 29.89395 100.05858 1.000 35.23021 6 ILE B N 1
ATOM 2279 C CA . ILE B 1 6 ? 44.46936 28.94178 99.85357 1.000 30.10173 6 ILE B CA 1
ATOM 2280 C C . ILE B 1 6 ? 43.19143 29.53240 100.42853 1.000 29.34369 6 ILE B C 1
ATOM 2281 O O . ILE B 1 6 ? 43.13492 29.86771 101.61782 1.000 36.86701 6 ILE B O 1
ATOM 2286 N N . LEU B 1 7 ? 42.16877 29.66765 99.58697 1.000 28.78469 7 LEU B N 1
ATOM 2287 C CA . LEU B 1 7 ? 40.82827 29.96966 100.06804 1.000 29.86756 7 LEU B CA 1
ATOM 2288 C C . LEU B 1 7 ? 40.19347 28.68005 100.57039 1.000 29.94801 7 LEU B C 1
ATOM 2289 O O . LEU B 1 7 ? 40.20305 27.67105 99.86369 1.000 25.83938 7 LEU B O 1
ATOM 2294 N N . VAL B 1 8 ? 39.66343 28.69691 101.79657 1.000 33.98035 8 VAL B N 1
ATOM 2295 C CA . VAL B 1 8 ? 38.98566 27.53223 102.37107 1.000 27.11738 8 VAL B CA 1
ATOM 2296 C C . VAL B 1 8 ? 37.59138 27.97701 102.80223 1.000 26.41279 8 VAL B C 1
ATOM 2297 O O . VAL B 1 8 ? 37.43318 28.63140 103.83869 1.000 25.55054 8 VAL B O 1
ATOM 2301 N N . THR B 1 9 ? 36.57078 27.63729 102.01533 1.000 22.75277 9 THR B N 1
ATOM 2302 C CA . THR B 1 9 ? 35.21133 27.91021 102.45480 1.000 23.69201 9 THR B CA 1
ATOM 2303 C C . THR B 1 9 ? 34.84187 26.90363 103.53587 1.000 28.80536 9 THR B C 1
ATOM 2304 O O . THR B 1 9 ? 35.23827 25.73436 103.47268 1.000 27.28298 9 THR B O 1
ATOM 2308 N N . GLY B 1 10 ? 34.09525 27.36284 104.54227 1.000 25.33679 10 GLY B N 1
ATOM 2309 C CA . GLY B 1 10 ? 33.78717 26.49405 105.66468 1.000 24.53906 10 GLY B CA 1
ATOM 2310 C C . GLY B 1 10 ? 34.98227 26.18741 106.53434 1.000 29.75638 10 GLY B C 1
ATOM 2311 O O . GLY B 1 10 ? 34.95313 25.22132 107.30552 1.000 27.60144 10 GLY B O 1
ATOM 2312 N N . GLY B 1 11 ? 36.04324 26.98843 106.41978 1.000 29.10549 11 GLY B N 1
ATOM 2313 C CA . GLY B 1 11 ? 37.28563 26.78158 107.14000 1.000 30.30221 11 GLY B CA 1
ATOM 2314 C C . GLY B 1 11 ? 37.20169 26.93440 108.64572 1.000 28.79743 11 GLY B C 1
ATOM 2315 O O . GLY B 1 11 ? 38.15402 26.54517 109.33079 1.000 30.99880 11 GLY B O 1
ATOM 2316 N N . ALA B 1 12 ? 36.11470 27.48509 109.18283 1.000 27.04178 12 ALA B N 1
ATOM 2317 C CA . ALA B 1 12 ? 35.98370 27.59566 110.63791 1.000 26.55364 12 ALA B CA 1
ATOM 2318 C C . ALA B 1 12 ? 35.32031 26.37538 111.26978 1.000 27.73642 12 ALA B C 1
ATOM 2319 O O . ALA B 1 12 ? 35.14891 26.33841 112.49725 1.000 32.06038 12 ALA B O 1
ATOM 2321 N N . GLY B 1 13 ? 34.95797 25.37148 110.47288 1.000 31.00616 13 GLY B N 1
ATOM 2322 C CA . GLY B 1 13 ? 34.26734 24.19981 110.97267 1.000 23.49036 13 GLY B CA 1
ATOM 2323 C C . GLY B 1 13 ? 35.20588 23.07637 111.36491 1.000 30.63547 13 GLY B C 1
ATOM 2324 O O . GLY B 1 13 ? 36.41445 23.25649 111.52588 1.000 30.44068 13 GLY B O 1
ATOM 2325 N N . PHE B 1 14 ? 34.61400 21.88468 111.51244 1.000 30.51366 14 PHE B N 1
ATOM 2326 C CA . PHE B 1 14 ? 35.32767 20.72572 112.04360 1.000 33.54455 14 PHE B CA 1
ATOM 2327 C C . PHE B 1 14 ? 36.48035 20.32827 111.13144 1.000 33.21951 14 PHE B C 1
ATOM 2328 O O . PHE B 1 14 ? 37.64791 20.36736 111.53764 1.000 31.13241 14 PHE B O 1
ATOM 2336 N N . ILE B 1 15 ? 36.16787 19.92703 109.89458 1.000 27.13737 15 ILE B N 1
ATOM 2337 C CA . ILE B 1 15 ? 37.21709 19.51432 108.96210 1.000 29.11344 15 ILE B CA 1
ATOM 2338 C C . ILE B 1 15 ? 38.05065 20.71622 108.52121 1.000 29.39912 15 ILE B C 1
ATOM 2339 O O . ILE B 1 15 ? 39.28521 20.64091 108.44949 1.000 28.95359 15 ILE B O 1
ATOM 2344 N N . GLY B 1 16 ? 37.38920 21.84311 108.23509 1.000 26.38460 16 GLY B N 1
ATOM 2345 C CA . GLY B 1 16 ? 38.08998 23.01274 107.72284 1.000 22.64144 16 GLY B CA 1
ATOM 2346 C C . GLY B 1 16 ? 39.18138 23.52637 108.64557 1.000 27.08938 16 GLY B C 1
ATOM 2347 O O . GLY B 1 16 ? 40.29778 23.81588 108.20138 1.000 28.74319 16 GLY B O 1
ATOM 2348 N N . SER B 1 17 ? 38.88094 23.65312 109.94356 1.000 30.57211 17 SER B N 1
ATOM 2349 C CA . SER B 1 17 ? 39.86242 24.28072 110.82636 1.000 28.04809 17 SER B CA 1
ATOM 2350 C C . SER B 1 17 ? 41.09538 23.40318 110.99980 1.000 35.82777 17 SER B C 1
ATOM 2351 O O . SER B 1 17 ? 42.20774 23.93009 111.12835 1.000 31.35669 17 SER B O 1
ATOM 2354 N N . HIS B 1 18 ? 40.93051 22.07263 110.97081 1.000 32.03142 18 HIS B N 1
ATOM 2355 C CA . HIS B 1 18 ? 42.09820 21.19369 110.95428 1.000 37.20862 18 HIS B CA 1
ATOM 2356 C C . HIS B 1 18 ? 42.89545 21.35984 109.66057 1.000 35.50882 18 HIS B C 1
ATOM 2357 O O . HIS B 1 18 ? 44.13279 21.36490 109.68042 1.000 34.02465 18 HIS B O 1
ATOM 2364 N N . LEU B 1 19 ? 42.20806 21.48702 108.52369 1.000 29.11893 19 LEU B N 1
ATOM 2365 C CA . LEU B 1 19 ? 42.91471 21.77836 107.27787 1.000 27.56093 19 LEU B CA 1
ATOM 2366 C C . LEU B 1 19 ? 43.66966 23.09786 107.37512 1.000 30.41717 19 LEU B C 1
ATOM 2367 O O . LEU B 1 19 ? 44.81351 23.20252 106.91579 1.000 32.22360 19 LEU B O 1
ATOM 2372 N N . VAL B 1 20 ? 43.04072 24.11613 107.97171 1.000 30.50103 20 VAL B N 1
ATOM 2373 C CA . VAL B 1 20 ? 43.67860 25.42493 108.10067 1.000 34.62008 20 VAL B CA 1
ATOM 2374 C C . VAL B 1 20 ? 44.96411 25.31225 108.91510 1.000 38.03659 20 VAL B C 1
ATOM 2375 O O . VAL B 1 20 ? 46.01184 25.85372 108.53418 1.000 37.82388 20 VAL B O 1
ATOM 2379 N N . ASP B 1 21 ? 44.89958 24.60616 110.05101 1.000 34.89050 21 ASP B N 1
ATOM 2380 C CA . ASP B 1 21 ? 46.09813 24.35949 110.85073 1.000 34.54231 21 ASP B CA 1
ATOM 2381 C C . ASP B 1 21 ? 47.20468 23.72993 110.01261 1.000 33.97266 21 ASP B C 1
ATOM 2382 O O . ASP B 1 21 ? 48.37189 24.12062 110.11174 1.000 42.84537 21 ASP B O 1
ATOM 2387 N N . ALA B 1 22 ? 46.85467 22.74919 109.17966 1.000 32.39780 22 ALA B N 1
ATOM 2388 C CA . ALA B 1 22 ? 47.86971 22.02028 108.42576 1.000 34.70433 22 ALA B CA 1
ATOM 2389 C C . ALA B 1 22 ? 48.42874 22.86152 107.28385 1.000 35.48106 22 ALA B C 1
ATOM 2390 O O . ALA B 1 22 ? 49.62995 22.80246 106.99373 1.000 36.62069 22 ALA B O 1
ATOM 2392 N N . LEU B 1 23 ? 47.57888 23.64233 106.61246 1.000 35.20940 23 LEU B N 1
ATOM 2393 C CA . LEU B 1 23 ? 48.08935 24.47563 105.52724 1.000 35.85269 23 LEU B CA 1
ATOM 2394 C C . LEU B 1 23 ? 49.07166 25.50844 106.05477 1.000 36.58552 23 LEU B C 1
ATOM 2395 O O . LEU B 1 23 ? 50.14290 25.70417 105.46752 1.000 37.27755 23 LEU B O 1
ATOM 2400 N N . LEU B 1 24 ? 48.74034 26.15277 107.18243 1.000 32.51952 24 LEU B N 1
ATOM 2401 C CA . LEU B 1 24 ? 49.62641 27.16612 107.74924 1.000 35.87125 24 LEU B CA 1
ATOM 2402 C C . LEU B 1 24 ? 50.98235 26.57577 108.12031 1.000 40.16222 24 LEU B C 1
ATOM 2403 O O . LEU B 1 24 ? 52.02452 27.19416 107.87493 1.000 44.15874 24 LEU B O 1
ATOM 2408 N N . ALA B 1 25 ? 50.99339 25.36923 108.69387 1.000 41.15000 25 ALA B N 1
ATOM 2409 C CA . ALA B 1 25 ? 52.25582 24.76415 109.10654 1.000 43.82393 25 ALA B CA 1
ATOM 2410 C C . ALA B 1 25 ? 53.14357 24.44202 107.91146 1.000 43.23799 25 ALA B C 1
ATOM 2411 O O . ALA B 1 25 ? 54.37398 24.45211 108.03387 1.000 50.45178 25 ALA B O 1
ATOM 2413 N N . LYS B 1 26 ? 52.54575 24.15618 106.75856 1.000 41.75015 26 LYS B N 1
ATOM 2414 C CA . LYS B 1 26 ? 53.29420 23.90808 105.53384 1.000 47.47184 26 LYS B CA 1
ATOM 2415 C C . LYS B 1 26 ? 53.78124 25.18583 104.86505 1.000 50.31128 26 LYS B C 1
ATOM 2416 O O . LYS B 1 26 ? 54.47719 25.10308 103.84762 1.000 51.59537 26 LYS B O 1
ATOM 2422 N N . GLY B 1 27 ? 53.42881 26.35358 105.39855 1.000 53.46064 27 GLY B N 1
ATOM 2423 C CA . GLY B 1 27 ? 53.87955 27.61645 104.86049 1.000 57.81228 27 GLY B CA 1
ATOM 2424 C C . GLY B 1 27 ? 52.87926 28.35014 103.99470 1.000 54.39700 27 GLY B C 1
ATOM 2425 O O . GLY B 1 27 ? 53.20547 29.43172 103.49370 1.000 51.47431 27 GLY B O 1
ATOM 2426 N N . TYR B 1 28 ? 51.68203 27.80413 103.79470 1.000 36.92643 28 TYR B N 1
ATOM 2427 C CA . TYR B 1 28 ? 50.68054 28.50146 102.99752 1.000 35.76746 28 TYR B CA 1
ATOM 2428 C C . TYR B 1 28 ? 50.08909 29.67299 103.77064 1.000 37.03688 28 TYR B C 1
ATOM 2429 O O . TYR B 1 28 ? 50.03793 29.67508 105.00091 1.000 42.91579 28 TYR B O 1
ATOM 2438 N N . ALA B 1 29 ? 49.63942 30.67711 103.03029 1.000 39.13678 29 ALA B N 1
ATOM 2439 C CA . ALA B 1 29 ? 48.68618 31.64006 103.55158 1.000 35.58729 29 ALA B CA 1
ATOM 2440 C C . ALA B 1 29 ? 47.28087 31.09134 103.34207 1.000 37.51153 29 ALA B C 1
ATOM 2441 O O . ALA B 1 29 ? 47.00803 30.39690 102.35854 1.000 37.09571 29 ALA B O 1
ATOM 2443 N N . VAL B 1 30 ? 46.38697 31.38698 104.28280 1.000 37.69584 30 VAL B N 1
ATOM 2444 C CA . VAL B 1 30 ? 45.04081 30.82329 104.26668 1.000 36.30051 30 VAL B CA 1
ATOM 2445 C C . VAL B 1 30 ? 44.02952 31.94149 104.46009 1.000 34.59197 30 VAL B C 1
ATOM 2446 O O . VAL B 1 30 ? 44.19022 32.78106 105.34982 1.000 38.53786 30 VAL B O 1
ATOM 2450 N N . ARG B 1 31 ? 42.97714 31.93395 103.64894 1.000 29.64288 31 ARG B N 1
ATOM 2451 C CA . ARG B 1 31 ? 41.84969 32.84001 103.80888 1.000 28.93453 31 ARG B CA 1
ATOM 2452 C C . ARG B 1 31 ? 40.60751 31.99572 104.04717 1.000 27.77240 31 ARG B C 1
ATOM 2453 O O . ARG B 1 31 ? 40.24240 31.17257 103.20245 1.000 29.38869 31 ARG B O 1
ATOM 2461 N N . VAL B 1 32 ? 39.96989 32.18103 105.19847 1.000 25.71262 32 VAL B N 1
ATOM 2462 C CA . VAL B 1 32 ? 38.78615 31.40963 105.56238 1.000 29.23568 32 VAL B CA 1
ATOM 2463 C C . VAL B 1 32 ? 37.56199 32.22789 105.19926 1.000 31.66021 32 VAL B C 1
ATOM 2464 O O . VAL B 1 32 ? 37.50688 33.42504 105.49458 1.000 29.21293 32 VAL B O 1
ATOM 2468 N N . LEU B 1 33 ? 36.60118 31.59851 104.52396 1.000 29.34738 33 LEU B N 1
ATOM 2469 C CA . LEU B 1 33 ? 35.27681 32.17137 104.31249 1.000 30.36805 33 LEU B CA 1
ATOM 2470 C C . LEU B 1 33 ? 34.28306 31.28675 105.05332 1.000 31.75261 33 LEU B C 1
ATOM 2471 O O . LEU B 1 33 ? 34.14239 30.10385 104.72406 1.000 28.49718 33 LEU B O 1
ATOM 2476 N N . ASP B 1 34 ? 33.59487 31.85128 106.04714 1.000 25.24039 34 ASP B N 1
ATOM 2477 C CA . ASP B 1 34 ? 32.70638 31.04580 106.87523 1.000 24.39094 34 ASP B CA 1
ATOM 2478 C C . ASP B 1 34 ? 31.60304 31.93372 107.44437 1.000 30.56158 34 ASP B C 1
ATOM 2479 O O . ASP B 1 34 ? 31.86000 33.07957 107.82152 1.000 27.56717 34 ASP B O 1
ATOM 2484 N N . ASP B 1 35 ? 30.37247 31.42160 107.49534 1.000 25.56194 35 ASP B N 1
ATOM 2485 C CA . ASP B 1 35 ? 29.29089 32.22758 108.05462 1.000 25.83668 35 ASP B CA 1
ATOM 2486 C C . ASP B 1 35 ? 29.10923 32.00005 109.54285 1.000 25.98754 35 ASP B C 1
ATOM 2487 O O . ASP B 1 35 ? 28.20635 32.59894 110.14979 1.000 27.21947 35 ASP B O 1
ATOM 2492 N N . LEU B 1 36 ? 29.95719 31.15905 110.13957 1.000 31.43075 36 LEU B N 1
ATOM 2493 C CA . LEU B 1 36 ? 29.90343 30.85630 111.56860 1.000 28.58469 36 LEU B CA 1
ATOM 2494 C C . LEU B 1 36 ? 28.54486 30.28741 111.97205 1.000 29.66256 36 LEU B C 1
ATOM 2495 O O . LEU B 1 36 ? 28.07853 30.49663 113.08990 1.000 29.28220 36 LEU B O 1
ATOM 2500 N N . SER B 1 37 ? 27.87095 29.58086 111.06308 1.000 30.13207 37 SER B N 1
ATOM 2501 C CA . SER B 1 37 ? 26.61376 28.93753 111.44229 1.000 32.88745 37 SER B CA 1
ATOM 2502 C C . SER B 1 37 ? 26.87240 27.77598 112.39884 1.000 32.67522 37 SER B C 1
ATOM 2503 O O . SER B 1 37 ? 26.26302 27.68948 113.47236 1.000 31.69158 37 SER B O 1
ATOM 2506 N N . THR B 1 38 ? 27.76571 26.85881 112.01381 1.000 28.57101 38 THR B N 1
ATOM 2507 C CA . THR B 1 38 ? 28.31930 25.87793 112.93913 1.000 27.33260 38 THR B CA 1
ATOM 2508 C C . THR B 1 38 ? 29.81706 26.04850 113.14507 1.000 27.55544 38 THR B C 1
ATOM 2509 O O . THR B 1 38 ? 30.34052 25.54244 114.13665 1.000 31.30832 38 THR B O 1
ATOM 2513 N N . GLY B 1 39 ? 30.51260 26.76196 112.24831 1.000 26.57238 39 GLY B N 1
ATOM 2514 C CA . GLY B 1 39 ? 31.91757 27.04835 112.46379 1.000 29.99009 39 GLY B CA 1
ATOM 2515 C C . GLY B 1 39 ? 32.14111 27.98915 113.63705 1.000 32.26354 39 GLY B C 1
ATOM 2516 O O . GLY B 1 39 ? 31.23382 28.67298 114.10753 1.000 30.62713 39 GLY B O 1
ATOM 2517 N N . LYS B 1 40 ? 33.38298 28.03011 114.11970 1.000 30.90782 40 LYS B N 1
ATOM 2518 C CA . LYS B 1 40 ? 33.70844 28.78602 115.32338 1.000 35.76250 40 LYS B CA 1
ATOM 2519 C C . LYS B 1 40 ? 35.04848 29.48012 115.15267 1.000 33.73663 40 LYS B C 1
ATOM 2520 O O . LYS B 1 40 ? 36.02594 28.85168 114.74081 1.000 33.22096 40 LYS B O 1
ATOM 2526 N N . VAL B 1 41 ? 35.10133 30.76502 115.50724 1.000 40.21779 41 VAL B N 1
ATOM 2527 C CA . VAL B 1 41 ? 36.36875 31.48884 115.46804 1.000 39.98885 41 VAL B CA 1
ATOM 2528 C C . VAL B 1 41 ? 37.38650 30.83231 116.39585 1.000 42.87331 41 VAL B C 1
ATOM 2529 O O . VAL B 1 41 ? 38.58856 30.78861 116.09406 1.000 35.96946 41 VAL B O 1
ATOM 2533 N N . GLY B 1 42 ? 36.92125 30.30068 117.53143 1.000 33.20615 42 GLY B N 1
ATOM 2534 C CA . GLY B 1 42 ? 37.80139 29.61342 118.46470 1.000 34.69120 42 GLY B CA 1
ATOM 2535 C C . GLY B 1 42 ? 38.46731 28.36956 117.90640 1.000 36.53354 42 GLY B C 1
ATOM 2536 O O . GLY B 1 42 ? 39.42095 27.87320 118.51228 1.000 35.87503 42 GLY B O 1
ATOM 2537 N N . ASN B 1 43 ? 37.97460 27.84159 116.77336 1.000 35.84396 43 ASN B N 1
ATOM 2538 C CA . ASN B 1 43 ? 38.61707 26.72863 116.07524 1.000 35.08183 43 ASN B CA 1
ATOM 2539 C C . ASN B 1 43 ? 39.85295 27.15162 115.28751 1.000 40.52231 43 ASN B C 1
ATOM 2540 O O . ASN B 1 43 ? 40.65392 26.28939 114.90873 1.000 40.04955 43 ASN B O 1
ATOM 2545 N N . LEU B 1 44 ? 40.01284 28.46392 115.00231 1.000 35.28130 44 LEU B N 1
ATOM 2546 C CA . LEU B 1 44 ? 41.07441 28.96774 114.14105 1.000 38.75373 44 LEU B CA 1
ATOM 2547 C C . LEU B 1 44 ? 42.23510 29.53631 114.95118 1.000 43.62608 44 LEU B C 1
ATOM 2548 O O . LEU B 1 44 ? 42.04325 30.05172 116.06030 1.000 42.26250 44 LEU B O 1
ATOM 2553 N N . PRO B 1 45 ? 43.45481 29.46120 114.40636 1.000 41.30557 45 PRO B N 1
ATOM 2554 C CA . PRO B 1 45 ? 44.62566 30.08917 115.05931 1.000 45.33619 45 PRO B CA 1
ATOM 2555 C C . PRO B 1 45 ? 44.73765 31.56096 114.67261 1.000 42.31420 45 PRO B C 1
ATOM 2556 O O . PRO B 1 45 ? 45.56730 31.97329 113.84627 1.000 46.14429 45 PRO B O 1
ATOM 2560 N N . MET B 1 46 ? 43.86381 32.37556 115.26297 1.000 39.96140 46 MET B N 1
ATOM 2561 C CA . MET B 1 46 ? 43.74406 33.77266 114.85911 1.000 52.25351 46 MET B CA 1
ATOM 2562 C C . MET B 1 46 ? 45.05062 34.54877 115.00365 1.000 59.46260 46 MET B C 1
ATOM 2563 O O . MET B 1 46 ? 45.22587 35.56765 114.33203 1.000 61.62762 46 MET B O 1
ATOM 2568 N N . GLY B 1 47 ? 45.97605 34.08842 115.83485 1.000 58.97814 47 GLY B N 1
ATOM 2569 C CA . GLY B 1 47 ? 47.25738 34.75883 115.91860 1.000 62.10961 47 GLY B CA 1
ATOM 2570 C C . GLY B 1 47 ? 48.23610 34.47512 114.79701 1.000 54.18576 47 GLY B C 1
ATOM 2571 O O . GLY B 1 47 ? 49.34007 35.02593 114.79038 1.000 53.90713 47 GLY B O 1
ATOM 2572 N N . ASP B 1 48 ? 47.88121 33.63191 113.83703 1.000 42.28302 48 ASP B N 1
ATOM 2573 C CA . ASP B 1 48 ? 48.81243 33.28719 112.77101 1.000 47.80605 48 ASP B CA 1
ATOM 2574 C C . ASP B 1 48 ? 48.78179 34.38176 111.70979 1.000 51.46174 48 ASP B C 1
ATOM 2575 O O . ASP B 1 48 ? 47.72973 34.65995 111.12483 1.000 48.09796 48 ASP B O 1
ATOM 2580 N N . ALA B 1 49 ? 49.93790 35.00099 111.46497 1.000 54.84380 49 ALA B N 1
ATOM 2581 C CA . ALA B 1 49 ? 49.99849 36.12678 110.53988 1.000 53.30723 49 ALA B CA 1
ATOM 2582 C C . ALA B 1 49 ? 49.54912 35.72970 109.13855 1.000 53.56473 49 ALA B C 1
ATOM 2583 O O . ALA B 1 49 ? 49.03553 36.57186 108.39128 1.000 56.95885 49 ALA B O 1
ATOM 2585 N N . GLY B 1 50 ? 49.71093 34.45549 108.77482 1.000 46.79937 50 GLY B N 1
ATOM 2586 C CA . GLY B 1 50 ? 49.28008 33.91345 107.50170 1.000 43.74813 50 GLY B CA 1
ATOM 2587 C C . GLY B 1 50 ? 47.80037 33.60856 107.35430 1.000 42.25426 50 GLY B C 1
ATOM 2588 O O . GLY B 1 50 ? 47.38882 33.11695 106.29968 1.000 38.25110 50 GLY B O 1
ATOM 2589 N N . LEU B 1 51 ? 46.97713 33.89829 108.36008 1.000 44.77305 51 LEU B N 1
ATOM 2590 C CA . LEU B 1 51 ? 45.55003 33.60487 108.31983 1.000 38.20210 51 LEU B CA 1
ATOM 2591 C C . LEU B 1 51 ? 44.75189 34.88813 108.14087 1.000 42.16412 51 LEU B C 1
ATOM 2592 O O . LEU B 1 51 ? 45.03313 35.89449 108.79521 1.000 38.42033 51 LEU B O 1
ATOM 2597 N N . GLU B 1 52 ? 43.76438 34.84798 107.24341 1.000 38.94837 52 GLU B N 1
ATOM 2598 C CA . GLU B 1 52 ? 42.75358 35.88838 107.11234 1.000 36.83243 52 GLU B CA 1
ATOM 2599 C C . GLU B 1 52 ? 41.37737 35.25940 107.28746 1.000 36.89469 52 GLU B C 1
ATOM 2600 O O . GLU B 1 52 ? 41.16062 34.10263 106.91535 1.000 34.53895 52 GLU B O 1
ATOM 2606 N N . LEU B 1 53 ? 40.44334 36.01866 107.85835 1.000 33.99450 53 LEU B N 1
ATOM 2607 C CA . LEU B 1 53 ? 39.09594 35.51910 108.11981 1.000 37.63859 53 LEU B CA 1
ATOM 2608 C C . LEU B 1 53 ? 38.05886 36.48067 107.55612 1.000 34.15333 53 LEU B C 1
ATOM 2609 O O . LEU B 1 53 ? 38.03336 37.65879 107.93149 1.000 32.43753 53 LEU B O 1
ATOM 2614 N N . LEU B 1 54 ? 37.19219 35.96490 106.68110 1.000 32.31709 54 LEU B N 1
ATOM 2615 C CA . LEU B 1 54 ? 36.01944 36.67082 106.17069 1.000 31.03760 54 LEU B CA 1
ATOM 2616 C C . LEU B 1 54 ? 34.76527 35.96271 106.66733 1.000 35.86687 54 LEU B C 1
ATOM 2617 O O . LEU B 1 54 ? 34.56388 34.78135 106.36896 1.000 35.71436 54 LEU B O 1
ATOM 2622 N N . VAL B 1 55 ? 33.90996 36.68506 107.38522 1.000 31.70468 55 VAL B N 1
ATOM 2623 C CA . VAL B 1 55 ? 32.65987 36.13341 107.90182 1.000 33.77749 55 VAL B CA 1
ATOM 2624 C C . VAL B 1 55 ? 31.53785 36.53673 106.95341 1.000 32.61289 55 VAL B C 1
ATOM 2625 O O . VAL B 1 55 ? 31.28260 37.73166 106.75001 1.000 32.75654 55 VAL B O 1
ATOM 2629 N N . GLY B 1 56 ? 30.88358 35.55064 106.35545 1.000 29.38844 56 GLY B N 1
ATOM 2630 C CA . GLY B 1 56 ? 29.85546 35.83895 105.37764 1.000 24.39995 56 GLY B CA 1
ATOM 2631 C C . GLY B 1 56 ? 29.33732 34.56145 104.76340 1.000 30.73915 56 GLY B C 1
ATOM 2632 O O . GLY B 1 56 ? 29.76586 33.44919 105.11182 1.000 29.41420 56 GLY B O 1
ATOM 2633 N N . ASP B 1 57 ? 28.40629 34.74657 103.82587 1.000 25.70467 57 ASP B N 1
ATOM 2634 C CA . ASP B 1 57 ? 27.73827 33.64070 103.14063 1.000 27.50188 57 ASP B CA 1
ATOM 2635 C C . ASP B 1 57 ? 28.52554 33.23573 101.89807 1.000 30.70796 57 ASP B C 1
ATOM 2636 O O . ASP B 1 57 ? 28.82616 34.07862 101.04580 1.000 32.78965 57 ASP B O 1
ATOM 2641 N N . ALA B 1 58 ? 28.83533 31.94007 101.78735 1.000 24.48835 58 ALA B N 1
ATOM 2642 C CA . ALA B 1 58 ? 29.55588 31.40541 100.63443 1.000 28.86273 58 ALA B CA 1
ATOM 2643 C C . ALA B 1 58 ? 28.72691 31.40319 99.35024 1.000 22.13993 58 ALA B C 1
ATOM 2644 O O . ALA B 1 58 ? 29.29007 31.18805 98.27394 1.000 21.02850 58 ALA B O 1
ATOM 2646 N N . ALA B 1 59 ? 27.41738 31.61103 99.43324 1.000 21.09561 59 ALA B N 1
ATOM 2647 C CA . ALA B 1 59 ? 26.58202 31.78097 98.25524 1.000 27.69691 59 ALA B CA 1
ATOM 2648 C C . ALA B 1 59 ? 26.49485 33.23541 97.79655 1.000 29.70710 59 ALA B C 1
ATOM 2649 O O . ALA B 1 59 ? 25.73659 33.52595 96.87085 1.000 31.33493 59 ALA B O 1
ATOM 2651 N N . ASP B 1 60 ? 27.24657 34.14573 98.42020 1.000 28.28320 60 ASP B N 1
ATOM 2652 C CA . ASP B 1 60 ? 27.19935 35.57715 98.11695 1.000 25.23565 60 ASP B CA 1
ATOM 2653 C C . ASP B 1 60 ? 28.23953 35.86738 97.03742 1.000 27.96925 60 ASP B C 1
ATOM 2654 O O . ASP B 1 60 ? 29.44470 35.76798 97.28663 1.000 29.35174 60 ASP B O 1
ATOM 2659 N N . ALA B 1 61 ? 27.76982 36.22277 95.83334 1.000 26.38678 61 ALA B N 1
ATOM 2660 C CA . ALA B 1 61 ? 28.66768 36.40576 94.69345 1.000 23.83811 61 ALA B CA 1
ATOM 2661 C C . ALA B 1 61 ? 29.63220 37.57172 94.89599 1.000 26.67200 61 ALA B C 1
ATOM 2662 O O . ALA B 1 61 ? 30.80104 37.48482 94.49903 1.000 28.94921 61 ALA B O 1
ATOM 2664 N N . ALA B 1 62 ? 29.16054 38.68505 95.46826 1.000 31.42437 62 ALA B N 1
ATOM 2665 C CA . ALA B 1 62 ? 30.05979 39.80865 95.73653 1.000 35.41282 62 ALA B CA 1
ATOM 2666 C C . ALA B 1 62 ? 31.15122 39.42699 96.73772 1.000 34.52669 62 ALA B C 1
ATOM 2667 O O . ALA B 1 62 ? 32.32291 39.78633 96.56051 1.000 36.72136 62 ALA B O 1
ATOM 2669 N N . LEU B 1 63 ? 30.79405 38.68926 97.79045 1.000 28.41339 63 LEU B N 1
ATOM 2670 C CA . LEU B 1 63 ? 31.80670 38.26456 98.75244 1.000 23.88394 63 LEU B CA 1
ATOM 2671 C C . LEU B 1 63 ? 32.83196 37.34963 98.09052 1.000 28.00644 63 LEU B C 1
ATOM 2672 O O . LEU B 1 63 ? 34.04198 37.50474 98.29804 1.000 33.29757 63 LEU B O 1
ATOM 2677 N N . LEU B 1 64 ? 32.36436 36.40219 97.26885 1.000 26.49178 64 LEU B N 1
ATOM 2678 C CA . LEU B 1 64 ? 33.27822 35.48942 96.58477 1.000 29.96365 64 LEU B CA 1
ATOM 2679 C C . LEU B 1 64 ? 34.19598 36.22313 95.61874 1.000 27.65464 64 LEU B C 1
ATOM 2680 O O . LEU B 1 64 ? 35.35065 35.81807 95.44584 1.000 32.18029 64 LEU B O 1
ATOM 2685 N N . ALA B 1 65 ? 33.69693 37.28633 94.97094 1.000 26.56021 65 ALA B N 1
ATOM 2686 C CA . ALA B 1 65 ? 34.53667 38.08595 94.08281 1.000 35.65293 65 ALA B CA 1
ATOM 2687 C C . ALA B 1 65 ? 35.66345 38.74863 94.84630 1.000 38.84640 65 ALA B C 1
ATOM 2688 O O . ALA B 1 65 ? 36.76616 38.91725 94.31020 1.000 37.05765 65 ALA B O 1
ATOM 2690 N N . ASP B 1 66 ? 35.40211 39.15456 96.09008 1.000 33.88441 66 ASP B N 1
ATOM 2691 C CA . ASP B 1 66 ? 36.47943 39.66993 96.91913 1.000 27.94389 66 ASP B CA 1
ATOM 2692 C C . ASP B 1 66 ? 37.36455 38.53859 97.42317 1.000 27.29327 66 ASP B C 1
ATOM 2693 O O . ASP B 1 66 ? 38.59635 38.65699 97.41350 1.000 30.45498 66 ASP B O 1
ATOM 2698 N N . ALA B 1 67 ? 36.75431 37.42926 97.84790 1.000 23.78257 67 ALA B N 1
ATOM 2699 C CA . ALA B 1 67 ? 37.50790 36.40657 98.56755 1.000 29.99012 67 ALA B CA 1
ATOM 2700 C C . ALA B 1 67 ? 38.52479 35.69746 97.67741 1.000 35.81071 67 ALA B C 1
ATOM 2701 O O . ALA B 1 67 ? 39.58661 35.29207 98.16771 1.000 32.22335 67 ALA B O 1
ATOM 2703 N N . VAL B 1 68 ? 38.23387 35.53777 96.37928 1.000 36.18754 68 VAL B N 1
ATOM 2704 C CA . VAL B 1 68 ? 39.15481 34.79834 95.50988 1.000 34.16818 68 VAL B CA 1
ATOM 2705 C C . VAL B 1 68 ? 40.35591 35.62837 95.07464 1.000 32.50456 68 VAL B C 1
ATOM 2706 O O . VAL B 1 68 ? 41.34595 35.05701 94.59999 1.000 34.44566 68 VAL B O 1
ATOM 2710 N N . GLN B 1 69 ? 40.29949 36.95432 95.20925 1.000 32.65024 69 GLN B N 1
ATOM 2711 C CA . GLN B 1 69 ? 41.38053 37.81129 94.72651 1.000 33.34247 69 GLN B CA 1
ATOM 2712 C C . GLN B 1 69 ? 42.66428 37.53681 95.49558 1.000 36.25758 69 GLN B C 1
ATOM 2713 O O . GLN B 1 69 ? 42.68129 37.59937 96.72508 1.000 43.25075 69 GLN B O 1
ATOM 2719 N N . GLY B 1 70 ? 43.73799 37.22771 94.77422 1.000 36.42399 70 GLY B N 1
ATOM 2720 C CA . GLY B 1 70 ? 44.98745 36.88399 95.42010 1.000 41.49735 70 GLY B CA 1
ATOM 2721 C C . GLY B 1 70 ? 45.10807 35.45813 95.92146 1.000 45.33229 70 GLY B C 1
ATOM 2722 O O . GLY B 1 70 ? 46.09731 35.14758 96.60010 1.000 47.44782 70 GLY B O 1
ATOM 2723 N N . CYS B 1 71 ? 44.14943 34.57810 95.60973 1.000 37.72061 71 CYS B N 1
ATOM 2724 C CA . CYS B 1 71 ? 44.20321 33.17778 96.02652 1.000 33.50829 71 CYS B CA 1
ATOM 2725 C C . CYS B 1 71 ? 44.66315 32.29558 94.87431 1.000 33.20347 71 CYS B C 1
ATOM 2726 O O . CYS B 1 71 ? 44.32923 32.54228 93.71607 1.000 35.39199 71 CYS B O 1
ATOM 2729 N N . ASP B 1 72 ? 45.41353 31.24951 95.19949 1.000 36.99326 72 ASP B N 1
ATOM 2730 C CA . ASP B 1 72 ? 45.97166 30.37815 94.17500 1.000 40.69084 72 ASP B CA 1
ATOM 2731 C C . ASP B 1 72 ? 45.20539 29.07738 93.99991 1.000 34.62882 72 ASP B C 1
ATOM 2732 O O . ASP B 1 72 ? 45.38124 28.41248 92.97437 1.000 36.58601 72 ASP B O 1
ATOM 2737 N N . ALA B 1 73 ? 44.38399 28.69546 94.97450 1.000 28.11068 73 ALA B N 1
ATOM 2738 C CA . ALA B 1 73 ? 43.60149 27.46750 94.91266 1.000 25.35347 73 ALA B CA 1
ATOM 2739 C C . ALA B 1 73 ? 42.52786 27.55438 95.98832 1.000 25.35667 73 ALA B C 1
ATOM 2740 O O . ALA B 1 73 ? 42.56289 28.44230 96.84381 1.000 29.21376 73 ALA B O 1
ATOM 2742 N N . VAL B 1 74 ? 41.56399 26.62426 95.93533 1.000 24.15197 74 VAL B N 1
ATOM 2743 C CA . VAL B 1 74 ? 40.41492 26.63283 96.83743 1.000 26.83802 74 VAL B CA 1
ATOM 2744 C C . VAL B 1 74 ? 40.16288 25.22940 97.37640 1.000 28.05274 74 VAL B C 1
ATOM 2745 O O . VAL B 1 74 ? 40.38828 24.22563 96.69168 1.000 24.19247 74 VAL B O 1
ATOM 2749 N N . VAL B 1 75 ? 39.67813 25.16274 98.61347 1.000 26.94825 75 VAL B N 1
ATOM 2750 C CA . VAL B 1 75 ? 39.05425 23.95602 99.15706 1.000 25.67135 75 VAL B CA 1
ATOM 2751 C C . VAL B 1 75 ? 37.64696 24.34188 99.58894 1.000 25.43655 75 VAL B C 1
ATOM 2752 O O . VAL B 1 75 ? 37.47435 25.24245 100.41953 1.000 28.66113 75 VAL B O 1
ATOM 2756 N N . HIS B 1 76 ? 36.64415 23.69287 99.00543 1.000 20.85130 76 HIS B N 1
ATOM 2757 C CA . HIS B 1 76 ? 35.24851 24.09816 99.17632 1.000 22.63826 76 HIS B CA 1
ATOM 2758 C C . HIS B 1 76 ? 34.59484 23.14349 100.16833 1.000 22.39925 76 HIS B C 1
ATOM 2759 O O . HIS B 1 76 ? 34.13649 22.05699 99.79863 1.000 21.17542 76 HIS B O 1
ATOM 2766 N N . LEU B 1 77 ? 34.56948 23.55432 101.43770 1.000 23.02589 77 LEU B N 1
ATOM 2767 C CA . LEU B 1 77 ? 33.99504 22.75809 102.51333 1.000 23.86270 77 LEU B CA 1
ATOM 2768 C C . LEU B 1 77 ? 32.70217 23.33460 103.06324 1.000 22.31138 77 LEU B C 1
ATOM 2769 O O . LEU B 1 77 ? 32.03422 22.66064 103.85327 1.000 24.81625 77 LEU B O 1
ATOM 2774 N N . ALA B 1 78 ? 32.34591 24.56318 102.69309 1.000 22.46696 78 ALA B N 1
ATOM 2775 C CA . ALA B 1 78 ? 31.14655 25.18240 103.23612 1.000 25.91202 78 ALA B CA 1
ATOM 2776 C C . ALA B 1 78 ? 29.91245 24.41279 102.77911 1.000 23.74198 78 ALA B C 1
ATOM 2777 O O . ALA B 1 78 ? 29.77161 24.09166 101.59661 1.000 21.73740 78 ALA B O 1
ATOM 2779 N N . ALA B 1 79 ? 29.02474 24.11824 103.72604 1.000 26.12543 79 ALA B N 1
ATOM 2780 C CA . ALA B 1 79 ? 27.74532 23.47106 103.46617 1.000 29.12565 79 ALA B CA 1
ATOM 2781 C C . ALA B 1 79 ? 27.04480 23.35433 104.80462 1.000 23.63439 79 ALA B C 1
ATOM 2782 O O . ALA B 1 79 ? 27.67754 23.45458 105.85722 1.000 25.98223 79 ALA B O 1
ATOM 2784 N N . VAL B 1 80 ? 25.73249 23.15447 104.76543 1.000 22.67958 80 VAL B N 1
ATOM 2785 C CA . VAL B 1 80 ? 25.03202 22.76317 105.98342 1.000 27.39335 80 VAL B CA 1
ATOM 2786 C C . VAL B 1 80 ? 25.22806 21.25179 106.11039 1.000 31.27548 80 VAL B C 1
ATOM 2787 O O . VAL B 1 80 ? 24.70335 20.48378 105.30329 1.000 29.18229 80 VAL B O 1
ATOM 2791 N N . ALA B 1 81 ? 26.02980 20.82758 107.09329 1.000 32.27337 81 ALA B N 1
ATOM 2792 C CA . ALA B 1 81 ? 26.46191 19.43148 107.15155 1.000 38.43197 81 ALA B CA 1
ATOM 2793 C C . ALA B 1 81 ? 25.33882 18.49440 107.58415 1.000 41.84606 81 ALA B C 1
ATOM 2794 O O . ALA B 1 81 ? 25.33669 17.32067 107.19961 1.000 43.58812 81 ALA B O 1
ATOM 2796 N N . SER B 1 82 ? 24.37911 18.98587 108.36410 1.000 37.34109 82 SER B N 1
ATOM 2797 C CA . SER B 1 82 ? 23.27852 18.15901 108.84796 1.000 35.17244 82 SER B CA 1
ATOM 2798 C C . SER B 1 82 ? 22.31133 17.83632 107.71707 1.000 37.98612 82 SER B C 1
ATOM 2799 O O . SER B 1 82 ? 21.60855 18.72336 107.22139 1.000 35.58134 82 SER B O 1
ATOM 2802 N N . VAL B 1 83 ? 22.24507 16.55341 107.34439 1.000 39.81529 83 VAL B N 1
ATOM 2803 C CA . VAL B 1 83 ? 21.27962 16.08574 106.34956 1.000 38.57804 83 VAL B CA 1
ATOM 2804 C C . VAL B 1 83 ? 19.85675 16.40980 106.78606 1.000 36.42645 83 VAL B C 1
ATOM 2805 O O . VAL B 1 83 ? 19.01940 16.82803 105.97443 1.000 34.76297 83 VAL B O 1
ATOM 2809 N N . GLN B 1 84 ? 19.56019 16.20661 108.07339 1.000 35.02986 84 GLN B N 1
ATOM 2810 C CA . GLN B 1 84 ? 18.21738 16.44486 108.59193 1.000 38.26631 84 GLN B CA 1
ATOM 2811 C C . GLN B 1 84 ? 17.79020 17.90234 108.42623 1.000 37.83619 84 GLN B C 1
ATOM 2812 O O . GLN B 1 84 ? 16.61311 18.17410 108.16723 1.000 39.31436 84 GLN B O 1
ATOM 2818 N N . ALA B 1 85 ? 18.72539 18.85032 108.54752 1.000 39.02938 85 ALA B N 1
ATOM 2819 C CA . ALA B 1 85 ? 18.39424 20.25119 108.28910 1.000 40.39432 85 ALA B CA 1
ATOM 2820 C C . ALA B 1 85 ? 17.94376 20.47534 106.84502 1.000 35.20437 85 ALA B C 1
ATOM 2821 O O . ALA B 1 85 ? 17.08583 21.32897 106.58806 1.000 35.43902 85 ALA B O 1
ATOM 2823 N N . SER B 1 86 ? 18.49624 19.72622 105.88710 1.000 28.76126 86 SER B N 1
ATOM 2824 C CA . SER B 1 86 ? 18.03889 19.88503 104.50587 1.000 28.26795 86 SER B CA 1
ATOM 2825 C C . SER B 1 86 ? 16.66214 19.26951 104.29903 1.000 31.96746 86 SER B C 1
ATOM 2826 O O . SER B 1 86 ? 15.90805 19.71459 103.42573 1.000 29.76884 86 SER B O 1
ATOM 2829 N N . VAL B 1 87 ? 16.31683 18.24968 105.08716 1.000 35.82328 87 VAL B N 1
ATOM 2830 C CA . VAL B 1 87 ? 14.98766 17.65927 104.98673 1.000 31.30451 87 VAL B CA 1
ATOM 2831 C C . VAL B 1 87 ? 13.94016 18.63584 105.49945 1.000 38.30103 87 VAL B C 1
ATOM 2832 O O . VAL B 1 87 ? 12.83464 18.73218 104.95413 1.000 39.00571 87 VAL B O 1
ATOM 2836 N N . GLU B 1 88 ? 14.28655 19.40385 106.53144 1.000 35.95256 88 GLU B N 1
ATOM 2837 C CA . GLU B 1 88 ? 13.35377 20.35957 107.10841 1.000 35.93961 88 GLU B CA 1
ATOM 2838 C C . GLU B 1 88 ? 13.22556 21.62233 106.26584 1.000 40.97388 88 GLU B C 1
ATOM 2839 O O . GLU B 1 88 ? 12.14228 22.21410 106.20810 1.000 37.25040 88 GLU B O 1
ATOM 2845 N N . ASP B 1 89 ? 14.29676 22.06236 105.60904 1.000 36.80661 89 ASP B N 1
ATOM 2846 C CA . ASP B 1 89 ? 14.27330 23.31716 104.85771 1.000 36.54127 89 ASP B CA 1
ATOM 2847 C C . ASP B 1 89 ? 15.09418 23.17628 103.58626 1.000 37.56860 89 ASP B C 1
ATOM 2848 O O . ASP B 1 89 ? 16.21435 23.69538 103.48435 1.000 33.24343 89 ASP B O 1
ATOM 2853 N N . PRO B 1 90 ? 14.54793 22.48626 102.57862 1.000 28.22334 90 PRO B N 1
ATOM 2854 C CA . PRO B 1 90 ? 15.27839 22.31086 101.31412 1.000 30.78690 90 PRO B CA 1
ATOM 2855 C C . PRO B 1 90 ? 15.62880 23.61411 100.61866 1.000 26.66730 90 PRO B C 1
ATOM 2856 O O . PRO B 1 90 ? 16.67691 23.68375 99.96780 1.000 26.79456 90 PRO B O 1
ATOM 2860 N N . VAL B 1 91 ? 14.78733 24.64352 100.72858 1.000 27.54340 91 VAL B N 1
ATOM 2861 C CA . VAL B 1 91 ? 15.02828 25.88961 99.99954 1.000 31.69912 91 VAL B CA 1
ATOM 2862 C C . VAL B 1 91 ? 16.25027 26.60420 100.55991 1.000 36.08349 91 VAL B C 1
ATOM 2863 O O . VAL B 1 91 ? 17.16308 26.98371 99.81725 1.000 32.90913 91 VAL B O 1
ATOM 2867 N N . ALA B 1 92 ? 16.28743 26.79517 101.88434 1.000 35.63417 92 ALA B N 1
ATOM 2868 C CA . ALA B 1 92 ? 17.41530 27.48782 102.50366 1.000 33.24096 92 ALA B CA 1
ATOM 2869 C C . ALA B 1 92 ? 18.71158 26.70042 102.33289 1.000 30.27962 92 ALA B C 1
ATOM 2870 O O . ALA B 1 92 ? 19.74649 27.26094 101.94918 1.000 28.10584 92 ALA B O 1
ATOM 2872 N N . THR B 1 93 ? 18.67422 25.38831 102.58406 1.000 27.40329 93 THR B N 1
ATOM 2873 C CA . THR B 1 93 ? 19.91892 24.63336 102.52470 1.000 23.58501 93 THR B CA 1
ATOM 2874 C C . THR B 1 93 ? 20.42269 24.48622 101.09831 1.000 24.00127 93 THR B C 1
ATOM 2875 O O . THR B 1 93 ? 21.63236 24.34658 100.89299 1.000 26.48836 93 THR B O 1
ATOM 2879 N N . HIS B 1 94 ? 19.52906 24.53210 100.10158 1.000 22.40119 94 HIS B N 1
ATOM 2880 C CA . HIS B 1 94 ? 19.98174 24.47528 98.71265 1.000 21.23812 94 HIS B CA 1
ATOM 2881 C C . HIS B 1 94 ? 20.91657 25.63409 98.37303 1.000 25.77617 94 HIS B C 1
ATOM 2882 O O . HIS B 1 94 ? 21.84559 25.46507 97.57228 1.000 25.75456 94 HIS B O 1
ATOM 2889 N N . GLN B 1 95 ? 20.69004 26.80799 98.97377 1.000 30.40907 95 GLN B N 1
ATOM 2890 C CA . GLN B 1 95 ? 21.61779 27.92939 98.84330 1.000 24.41192 95 GLN B CA 1
ATOM 2891 C C . GLN B 1 95 ? 23.01348 27.54998 99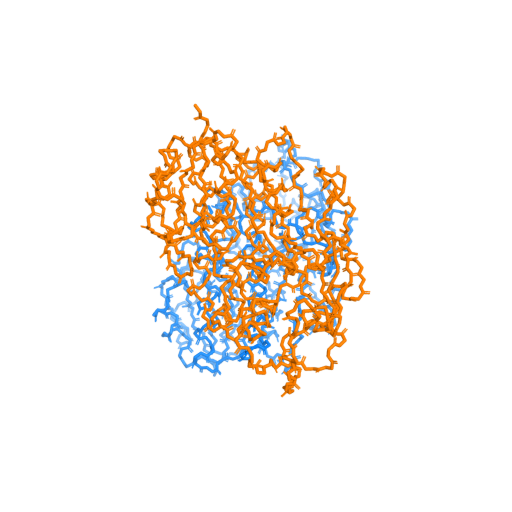.31091 1.000 29.54189 95 GLN B C 1
ATOM 2892 O O . GLN B 1 95 ? 24.00342 27.80506 98.61618 1.000 24.67113 95 GLN B O 1
ATOM 2898 N N . SER B 1 96 ? 23.11289 26.97313 100.51546 1.000 29.92059 96 SER B N 1
ATOM 2899 C CA . SER B 1 96 ? 24.41362 26.62529 101.07491 1.000 27.19571 96 SER B CA 1
ATOM 2900 C C . SER B 1 96 ? 25.00439 25.37550 100.42588 1.000 26.89053 96 SER B C 1
ATOM 2901 O O . SER B 1 96 ? 26.22550 25.28813 100.24789 1.000 26.16549 96 SER B O 1
ATOM 2904 N N . ASN B 1 97 ? 24.16543 24.39505 100.07829 1.000 21.14254 97 ASN B N 1
ATOM 2905 C CA . ASN B 1 97 ? 24.66782 23.09513 99.63807 1.000 24.77120 97 ASN B CA 1
ATOM 2906 C C . ASN B 1 97 ? 24.88999 22.99776 98.13350 1.000 24.93115 97 ASN B C 1
ATOM 2907 O O . ASN B 1 97 ? 25.58128 22.07080 97.68232 1.000 20.72820 97 ASN B O 1
ATOM 2912 N N . PHE B 1 98 ? 24.32180 23.91529 97.34708 1.000 21.90836 98 PHE B N 1
ATOM 2913 C CA . PHE B 1 98 ? 24.56991 23.90344 95.91140 1.000 20.55067 98 PHE B CA 1
ATOM 2914 C C . PHE B 1 98 ? 24.92420 25.27435 95.34218 1.000 25.37988 98 PHE B C 1
ATOM 2915 O O . PHE B 1 98 ? 25.88213 25.38453 94.57162 1.000 23.97337 98 PHE B O 1
ATOM 2923 N N . ILE B 1 99 ? 24.13086 26.30602 95.65535 1.000 20.11740 99 ILE B N 1
ATOM 2924 C CA . ILE B 1 99 ? 24.36515 27.62621 95.06248 1.000 19.37974 99 ILE B CA 1
ATOM 2925 C C . ILE B 1 99 ? 25.77955 28.10353 95.37048 1.000 25.29488 99 ILE B C 1
ATOM 2926 O O . ILE B 1 99 ? 26.46802 28.65113 94.50177 1.000 24.24703 99 ILE B O 1
ATOM 2931 N N . ALA B 1 100 ? 26.24974 27.87034 96.60196 1.000 26.12229 100 ALA B N 1
ATOM 2932 C CA . ALA B 1 100 ? 27.61958 28.23385 96.95684 1.000 19.37361 100 ALA B CA 1
ATOM 2933 C C . ALA B 1 100 ? 28.63823 27.59524 96.01335 1.000 26.18264 100 ALA B C 1
ATOM 2934 O O . ALA B 1 100 ? 29.62676 28.22999 95.63394 1.000 26.04075 100 ALA B O 1
ATOM 2936 N N . THR B 1 101 ? 28.42124 26.33290 95.63153 1.000 20.29244 101 THR B N 1
ATOM 2937 C CA . THR B 1 101 ? 29.31651 25.69490 94.67079 1.000 20.00605 101 THR B CA 1
ATOM 2938 C C . THR B 1 101 ? 29.24687 26.39065 93.31796 1.000 21.81517 101 THR B C 1
ATOM 2939 O O . THR B 1 101 ? 30.27792 26.68829 92.70345 1.000 23.34134 101 THR B O 1
ATOM 2943 N N . LEU B 1 102 ? 28.03069 26.65083 92.83603 1.000 21.84568 102 LEU B N 1
ATOM 2944 C CA . LEU B 1 102 ? 27.86601 27.32134 91.54878 1.000 24.03086 102 LEU B CA 1
ATOM 2945 C C . LEU B 1 102 ? 28.53217 28.69601 91.55202 1.000 27.22060 102 LEU B C 1
ATOM 2946 O O . LEU B 1 102 ? 29.26435 29.04476 90.61853 1.000 23.77589 102 LEU B O 1
ATOM 2951 N N . ARG B 1 103 ? 28.29566 29.48789 92.60415 1.000 26.31566 103 ARG B N 1
ATOM 2952 C CA . ARG B 1 103 ? 28.85103 30.84102 92.65742 1.000 24.32646 103 ARG B CA 1
ATOM 2953 C C . ARG B 1 103 ? 30.37391 30.81216 92.75611 1.000 21.40202 103 ARG B C 1
ATOM 2954 O O . ARG B 1 103 ? 31.05142 31.64933 92.15321 1.000 25.30465 103 ARG B O 1
ATOM 2962 N N . LEU B 1 104 ? 30.92990 29.84023 93.48827 1.000 21.74207 104 LEU B N 1
ATOM 2963 C CA . LEU B 1 104 ? 32.38407 29.67092 93.54189 1.000 26.54750 104 LEU B CA 1
ATOM 2964 C C . LEU B 1 104 ? 32.96350 29.32962 92.16183 1.000 27.48868 104 LEU B C 1
ATOM 2965 O O . LEU B 1 104 ? 34.01306 29.85052 91.77224 1.000 23.92249 104 LEU B O 1
ATOM 2970 N N . CYS B 1 105 ? 32.30697 28.44022 91.41846 1.000 21.75119 105 CYS B N 1
ATOM 2971 C CA . CYS B 1 105 ? 32.76369 28.13701 90.06252 1.000 22.96691 105 CYS B CA 1
ATOM 2972 C C . CYS B 1 105 ? 32.78916 29.39357 89.19688 1.000 23.67870 105 CYS B C 1
ATOM 2973 O O . CYS B 1 105 ? 33.73499 29.61070 88.42828 1.000 24.75255 105 CYS B O 1
ATOM 2976 N N . GLU B 1 106 ? 31.74652 30.22113 89.29121 1.000 19.58459 106 GLU B N 1
ATOM 2977 C CA . GLU B 1 106 ? 31.73877 31.47438 88.54142 1.000 24.90114 106 GLU B CA 1
ATOM 2978 C C . GLU B 1 106 ? 32.91471 32.35585 88.94618 1.000 24.35196 106 GLU B C 1
ATOM 2979 O O . GLU B 1 106 ? 33.60889 32.91493 88.08456 1.000 22.12312 106 GLU B O 1
ATOM 2985 N N . ALA B 1 107 ? 33.17008 32.46992 90.25781 1.000 23.89530 107 ALA B N 1
ATOM 2986 C CA . ALA B 1 107 ? 34.20671 33.38232 90.74138 1.000 30.00447 107 ALA B CA 1
ATOM 2987 C C . ALA B 1 107 ? 35.59924 32.87359 90.39010 1.000 26.38698 107 ALA B C 1
ATOM 2988 O O . ALA B 1 107 ? 36.48183 33.66316 90.03373 1.000 23.02390 107 ALA B O 1
ATOM 2990 N N . MET B 1 108 ? 35.81423 31.55866 90.48884 1.000 20.33043 108 MET B N 1
ATOM 2991 C CA . MET B 1 108 ? 37.11466 30.98815 90.15957 1.000 23.22945 108 MET B CA 1
ATOM 2992 C C . MET B 1 108 ? 37.43828 31.14086 88.67722 1.000 24.50691 108 MET B C 1
ATOM 2993 O O . MET B 1 108 ? 38.58786 31.42154 88.31441 1.000 28.96872 108 MET B O 1
ATOM 2998 N N . THR B 1 109 ? 36.44618 30.92594 87.80709 1.000 22.25530 109 THR B N 1
ATOM 2999 C CA . THR B 1 109 ? 36.66684 31.07211 86.37124 1.000 27.14885 109 THR B CA 1
ATOM 3000 C C . THR B 1 109 ? 37.00459 32.51556 86.00181 1.000 30.02084 109 THR B C 1
ATOM 3001 O O . THR B 1 109 ? 37.91057 32.76527 85.19716 1.000 29.86903 109 THR B O 1
ATOM 3005 N N . ALA B 1 110 ? 36.27586 33.47908 86.56271 1.000 28.48857 110 ALA B N 1
ATOM 3006 C CA . ALA B 1 110 ? 36.61192 34.87827 86.32067 1.000 28.82948 110 ALA B CA 1
ATOM 3007 C C . ALA B 1 110 ? 38.02178 35.19868 86.81587 1.000 29.24051 110 ALA B C 1
ATOM 3008 O O . ALA B 1 110 ? 38.79251 35.85723 86.11865 1.000 26.33860 110 ALA B O 1
ATOM 3010 N N . ALA B 1 111 ? 38.39167 34.71194 88.00005 1.000 22.48816 111 ALA B N 1
ATOM 3011 C CA . ALA B 1 111 ? 39.70748 35.00002 88.56342 1.000 30.64339 111 ALA B CA 1
ATOM 3012 C C . ALA B 1 111 ? 40.83878 34.18673 87.94153 1.000 30.10090 111 ALA B C 1
ATOM 3013 O O . ALA B 1 111 ? 42.00817 34.49369 88.19567 1.000 28.15435 111 ALA B O 1
ATOM 3015 N N . GLY B 1 112 ? 40.53854 33.15754 87.15688 1.000 32.92210 112 GLY B N 1
ATOM 3016 C CA . GLY B 1 112 ? 41.58699 32.34203 86.58011 1.000 31.88347 112 GLY B CA 1
ATOM 3017 C C . GLY B 1 112 ? 42.14193 31.26541 87.48690 1.000 35.45278 112 GLY B C 1
ATOM 3018 O O . GLY B 1 112 ? 43.19489 30.70093 87.17620 1.000 42.22737 112 GLY B O 1
ATOM 3019 N N . ILE B 1 113 ? 41.47350 30.96101 88.59332 1.000 29.63575 113 ILE B N 1
ATOM 3020 C CA . ILE B 1 113 ? 41.94028 29.95763 89.54314 1.000 28.82801 113 ILE B CA 1
ATOM 3021 C C . ILE B 1 113 ? 41.35960 28.60534 89.15149 1.000 28.85897 113 ILE B C 1
ATOM 3022 O O . ILE B 1 113 ? 40.14273 28.46685 89.00189 1.000 27.25484 113 ILE B O 1
ATOM 3027 N N . ARG B 1 114 ? 42.21622 27.59434 89.02457 1.000 30.07518 114 ARG B N 1
ATOM 3028 C CA . ARG B 1 114 ? 41.76429 26.30823 88.50186 1.000 34.86036 114 ARG B CA 1
ATOM 3029 C C . ARG B 1 114 ? 41.47838 25.26574 89.57797 1.000 30.05525 114 ARG B C 1
ATOM 3030 O O . ARG B 1 114 ? 40.45915 24.57636 89.49371 1.000 25.29114 114 ARG B O 1
ATOM 3038 N N . ARG B 1 115 ? 42.32393 25.13238 90.59979 1.000 27.37131 115 ARG B N 1
ATOM 3039 C CA . ARG B 1 115 ? 42.25355 23.98016 91.50183 1.000 28.11470 115 ARG B CA 1
ATOM 3040 C C . ARG B 1 115 ? 41.24325 24.23201 92.61647 1.000 26.13635 115 ARG B C 1
ATOM 3041 O O . ARG B 1 115 ? 41.36235 25.21442 93.36024 1.000 24.53675 115 ARG B O 1
ATOM 3049 N N . VAL B 1 116 ? 40.25188 23.34368 92.72826 1.000 28.27846 116 VAL B N 1
ATOM 3050 C CA . VAL B 1 116 ? 39.27400 23.36855 93.81033 1.000 26.45698 116 VAL B CA 1
ATOM 3051 C C . VAL B 1 116 ? 39.07100 21.93760 94.30883 1.000 26.94695 116 VAL B C 1
ATOM 3052 O O . VAL B 1 116 ? 38.69001 21.05236 93.53309 1.000 27.56705 116 VAL B O 1
ATOM 3056 N N . VAL B 1 117 ? 39.34030 21.70549 95.59384 1.000 24.02254 117 VAL B N 1
ATOM 3057 C CA . VAL B 1 117 ? 39.04971 20.42540 96.24081 1.000 23.75650 117 VAL B CA 1
ATOM 3058 C C . VAL B 1 117 ? 37.65962 20.51144 96.85764 1.000 24.07095 117 VAL B C 1
ATOM 3059 O O . VAL B 1 117 ? 37.35856 21.45473 97.59386 1.000 22.66074 117 VAL B O 1
ATOM 3063 N N . PHE B 1 118 ? 36.79392 19.55323 96.53919 1.000 18.34259 118 PHE B N 1
ATOM 3064 C CA . PHE B 1 118 ? 35.39204 19.63147 96.93964 1.000 20.34073 118 PHE B CA 1
ATOM 3065 C C . PHE B 1 118 ? 35.01585 18.48881 97.87751 1.000 24.75017 118 PHE B C 1
ATOM 3066 O O . PHE B 1 118 ? 35.28293 17.31706 97.57857 1.000 24.00168 118 PHE B O 1
ATOM 3074 N N . ALA B 1 119 ? 34.38462 18.84009 99.00040 1.000 19.23416 119 ALA B N 1
ATOM 3075 C CA . ALA B 1 119 ? 33.79812 17.88616 99.94728 1.000 25.75180 119 ALA B CA 1
ATOM 3076 C C . ALA B 1 119 ? 32.45770 17.38787 99.42171 1.000 24.25880 119 ALA B C 1
ATOM 3077 O O . ALA B 1 119 ? 31.40569 17.94902 99.72568 1.000 23.35082 119 ALA B O 1
ATOM 3079 N N . SER B 1 120 ? 32.47698 16.30066 98.65439 1.000 21.27869 120 SER B N 1
ATOM 3080 C CA . SER B 1 120 ? 31.24134 15.59654 98.34604 1.000 20.93698 120 SER B CA 1
ATOM 3081 C C . SER B 1 120 ? 30.97663 14.56257 99.44754 1.000 26.01855 120 SER B C 1
ATOM 3082 O O . SER B 1 120 ? 31.63002 14.56919 100.49653 1.000 20.04792 120 SER B O 1
ATOM 3085 N N . ALA B 1 121 ? 30.03440 13.64010 99.22449 1.000 19.69286 121 ALA B N 1
ATOM 3086 C CA . ALA B 1 121 ? 29.55053 12.81299 100.32527 1.000 27.54778 121 ALA B CA 1
ATOM 3087 C C . ALA B 1 121 ? 29.08864 11.44495 99.83099 1.000 27.63375 121 ALA B C 1
ATOM 3088 O O . ALA B 1 121 ? 28.51959 11.32011 98.73886 1.000 21.70695 121 ALA B O 1
ATOM 3090 N N . ALA B 1 122 ? 29.30927 10.42137 100.67321 1.000 22.29502 122 ALA B N 1
ATOM 3091 C CA . ALA B 1 122 ? 28.80434 9.07658 100.39415 1.000 25.88547 122 ALA B CA 1
ATOM 3092 C C . ALA B 1 122 ? 27.28832 9.06113 100.27291 1.000 26.31823 122 ALA B C 1
ATOM 3093 O O . ALA B 1 122 ? 26.72594 8.13503 99.67550 1.000 20.75402 122 ALA B O 1
ATOM 3095 N N . ALA B 1 123 ? 26.61495 10.08713 100.79523 1.000 23.28999 123 ALA B N 1
ATOM 3096 C CA . ALA B 1 123 ? 25.16327 10.16316 100.67843 1.000 27.44670 123 ALA B CA 1
ATOM 3097 C C . ALA B 1 123 ? 24.68453 10.17060 99.22444 1.000 18.36576 123 ALA B C 1
ATOM 3098 O O . ALA B 1 123 ? 23.51278 9.86886 98.97843 1.000 25.83016 123 ALA B O 1
ATOM 3100 N N . VAL B 1 124 ? 25.55107 10.45660 98.24950 1.000 17.26348 124 VAL B N 1
ATOM 3101 C CA . VAL B 1 124 ? 25.05544 10.46841 96.86326 1.000 21.51936 124 VAL B CA 1
ATOM 3102 C C . VAL B 1 124 ? 24.69402 9.06276 96.38042 1.000 29.79419 124 VAL B C 1
ATOM 3103 O O . VAL B 1 124 ? 23.88988 8.91824 95.44877 1.000 26.16342 124 VAL B O 1
ATOM 3107 N N . TYR B 1 125 ? 25.24988 8.01833 97.00343 1.000 25.95306 125 TYR B N 1
ATOM 3108 C CA . TYR B 1 125 ? 24.88631 6.64696 96.65596 1.000 28.63465 125 TYR B CA 1
ATOM 3109 C C . TYR B 1 125 ? 23.51760 6.24958 97.19515 1.000 24.70187 125 TYR B C 1
ATOM 3110 O O . TYR B 1 125 ? 22.93253 5.28126 96.70267 1.000 28.83713 125 TYR B O 1
ATOM 3119 N N . GLY B 1 126 ? 22.99898 6.95826 98.19145 1.000 25.43297 126 GLY B N 1
ATOM 3120 C CA . GLY B 1 126 ? 21.78560 6.48640 98.84317 1.000 28.89607 126 GLY B CA 1
ATOM 3121 C C . GLY B 1 126 ? 21.97718 5.07268 99.37274 1.000 31.75867 126 GLY B C 1
ATOM 3122 O O . GLY B 1 126 ? 23.00162 4.74601 99.99125 1.000 27.94424 126 GLY B O 1
ATOM 3123 N N . ASN B 1 127 ? 20.99026 4.21360 99.11244 1.000 33.10529 127 ASN B N 1
ATOM 3124 C CA . ASN B 1 127 ? 21.03712 2.81160 99.51317 1.000 37.77726 127 ASN B CA 1
ATOM 3125 C C . ASN B 1 127 ? 21.69543 1.89757 98.48466 1.000 32.31559 127 ASN B C 1
ATOM 3126 O O . ASN B 1 127 ? 21.77663 0.68713 98.72688 1.000 35.33963 127 ASN B O 1
ATOM 3131 N N . ASN B 1 128 ? 22.14753 2.42356 97.34593 1.000 33.40428 128 ASN B N 1
ATOM 3132 C CA . ASN B 1 128 ? 22.73570 1.56335 96.32380 1.000 31.70565 128 ASN B CA 1
ATOM 3133 C C . ASN B 1 128 ? 24.08390 1.03085 96.79054 1.000 32.00211 128 ASN B C 1
ATOM 3134 O O . ASN B 1 128 ? 24.92059 1.78234 97.30004 1.000 32.17535 128 ASN B O 1
ATOM 3139 N N . GLY B 1 129 ? 24.29472 -0.27197 96.61720 1.000 30.52346 129 GLY B N 1
ATOM 3140 C CA . GLY B 1 129 ? 25.53542 -0.89067 97.02113 1.000 29.17391 129 GLY B CA 1
ATOM 3141 C C . GLY B 1 129 ? 25.63810 -1.23684 98.49199 1.000 38.15397 129 GLY B C 1
ATOM 3142 O O . GLY B 1 129 ? 26.70020 -1.70783 98.92282 1.000 44.62836 129 GLY B O 1
ATOM 3143 N N . GLU B 1 130 ? 24.57723 -1.03240 99.27226 1.000 34.35168 130 GLU B N 1
ATOM 3144 C CA . GLU B 1 130 ? 24.64251 -1.28225 100.70996 1.000 36.23141 130 GLU B CA 1
ATOM 3145 C C . GLU B 1 130 ? 25.07132 -2.71721 101.00130 1.000 41.43588 130 GLU B C 1
ATOM 3146 O O . GLU B 1 130 ? 24.59280 -3.66663 100.37825 1.000 38.32181 130 GLU B O 1
ATOM 3152 N N . GLY B 1 131 ? 25.98218 -2.87117 101.95674 1.000 35.06277 131 GLY B N 1
ATOM 3153 C CA . GLY B 1 131 ? 26.49824 -4.17701 102.31181 1.000 31.50172 131 GLY B CA 1
ATOM 3154 C C . GLY B 1 131 ? 27.64915 -4.65844 101.45499 1.000 33.75400 131 GLY B C 1
ATOM 3155 O O . GLY B 1 131 ? 28.09885 -5.79237 101.63792 1.000 39.02641 131 GLY B O 1
ATOM 3156 N N . THR B 1 132 ? 28.12398 -3.84492 100.52147 1.000 32.37908 132 THR B N 1
ATOM 3157 C CA . THR B 1 132 ? 29.23790 -4.14489 99.63405 1.000 37.85053 132 THR B CA 1
ATOM 3158 C C . THR B 1 132 ? 30.17156 -2.94635 99.65515 1.000 33.65561 132 THR B C 1
ATOM 3159 O O . THR B 1 132 ? 29.74518 -1.82909 99.96559 1.000 31.86372 132 THR B O 1
ATOM 3163 N N . PRO B 1 133 ? 31.45308 -3.14100 99.33350 1.000 27.83980 133 PRO B N 1
ATOM 3164 C CA . PRO B 1 133 ? 32.33181 -1.97758 99.14440 1.000 27.93080 133 PRO B CA 1
ATOM 3165 C C . PRO B 1 133 ? 31.83105 -1.15671 97.96197 1.000 28.90914 133 PRO B C 1
ATOM 3166 O O . PRO B 1 133 ? 31.72251 -1.65462 96.83873 1.000 26.91607 133 PRO B O 1
ATOM 3170 N N . ILE B 1 134 ? 31.48146 0.10013 98.22734 1.000 30.50130 134 ILE B N 1
ATOM 3171 C CA . ILE B 1 134 ? 30.81845 0.93800 97.22769 1.000 27.90965 134 ILE B CA 1
ATOM 3172 C C . ILE B 1 134 ? 31.86983 1.55402 96.31218 1.000 32.31598 134 ILE B C 1
ATOM 3173 O O . ILE B 1 134 ? 32.63873 2.42120 96.73721 1.000 26.90994 134 ILE B O 1
ATOM 3178 N N . ALA B 1 135 ? 31.89196 1.12352 95.04949 1.000 28.48010 135 ALA B N 1
ATOM 3179 C CA . ALA B 1 135 ? 32.76777 1.73912 94.05751 1.000 26.59180 135 ALA B CA 1
ATOM 3180 C C . ALA B 1 135 ? 32.16926 3.05193 93.55517 1.000 28.70904 135 ALA B C 1
ATOM 3181 O O . ALA B 1 135 ? 30.95692 3.27238 93.60230 1.000 25.58287 135 ALA B O 1
ATOM 3183 N N . GLU B 1 136 ? 33.04546 3.93340 93.06296 1.000 26.52675 136 GLU B N 1
ATOM 3184 C CA . GLU B 1 136 ? 32.60735 5.27586 92.68115 1.000 24.88527 136 GLU B CA 1
ATOM 3185 C C . GLU B 1 136 ? 31.57294 5.25981 91.55635 1.000 29.24555 136 GLU B C 1
ATOM 3186 O O . GLU B 1 136 ? 30.75397 6.18013 91.47303 1.000 25.04327 136 GLU B O 1
ATOM 3192 N N . ASP B 1 137 ? 31.58451 4.24132 90.68069 1.000 27.65586 137 ASP B N 1
ATOM 3193 C CA . ASP B 1 137 ? 30.61172 4.18976 89.59371 1.000 31.82868 137 ASP B CA 1
ATOM 3194 C C . ASP B 1 137 ? 29.32023 3.46990 89.98058 1.000 33.77484 137 ASP B C 1
ATOM 3195 O O . ASP B 1 137 ? 28.49843 3.17509 89.10695 1.000 35.53557 137 ASP B O 1
ATOM 3200 N N . THR B 1 138 ? 29.12330 3.20349 91.26046 1.000 36.38811 138 THR B N 1
ATOM 3201 C CA . THR B 1 138 ? 27.83858 2.73643 91.75907 1.000 33.04270 138 THR B CA 1
ATOM 3202 C C . THR B 1 138 ? 26.73874 3.71581 91.35883 1.000 33.57996 138 THR B C 1
ATOM 3203 O O . THR B 1 138 ? 26.91869 4.93604 91.49935 1.000 28.24192 138 THR B O 1
ATOM 3207 N N . PRO B 1 139 ? 25.59608 3.23532 90.86158 1.000 31.92348 139 PRO B N 1
ATOM 3208 C CA . PRO B 1 139 ? 24.50336 4.14527 90.50128 1.000 30.38139 139 PRO B CA 1
ATOM 3209 C C . PRO B 1 139 ? 24.13565 5.06980 91.65910 1.000 27.31937 139 PRO B C 1
ATOM 3210 O O . PRO B 1 139 ? 24.10898 4.66567 92.81994 1.000 29.56972 139 PRO B O 1
ATOM 3214 N N . LYS B 1 140 ? 23.86364 6.32749 91.33388 1.000 26.15434 140 LYS B N 1
ATOM 3215 C CA . LYS B 1 140 ? 23.59252 7.31457 92.36494 1.000 25.80790 140 LYS B CA 1
ATOM 3216 C C . LYS B 1 140 ? 22.13022 7.26838 92.78213 1.000 27.09563 140 LYS B C 1
ATOM 3217 O O . LYS B 1 140 ? 21.24555 6.94259 91.98952 1.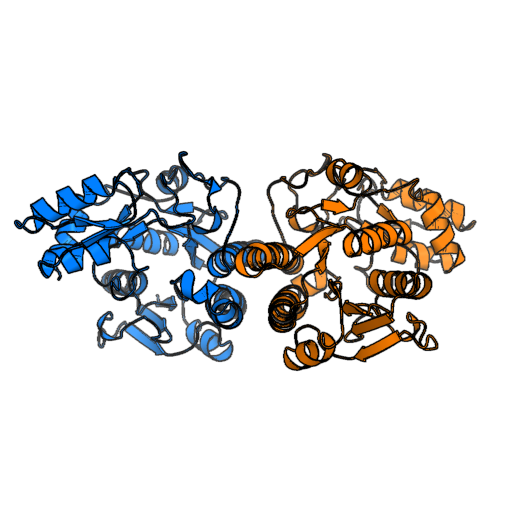000 31.03695 140 LYS B O 1
ATOM 3223 N N . SER B 1 141 ? 21.87746 7.59131 94.05083 1.000 21.86918 141 SER B N 1
ATOM 3224 C CA . SER B 1 141 ? 20.49496 7.62902 94.50534 1.000 22.12881 141 SER B CA 1
ATOM 3225 C C . SER B 1 141 ? 20.34208 8.59375 95.67258 1.000 28.58260 141 SER B C 1
ATOM 3226 O O . SER B 1 141 ? 20.02552 8.16261 96.78730 1.000 32.32048 141 SER B O 1
ATOM 3229 N N . PRO B 1 142 ? 20.57254 9.89457 95.46853 1.000 30.29459 142 PRO B N 1
ATOM 3230 C CA . PRO B 1 142 ? 20.45905 10.83911 96.58540 1.000 26.51709 142 PRO B CA 1
ATOM 3231 C C . PRO B 1 142 ? 19.02394 10.91195 97.09065 1.000 28.40365 142 PRO B C 1
ATOM 3232 O O . PRO B 1 142 ? 18.08742 11.12452 96.31847 1.000 27.90440 142 PRO B O 1
ATOM 3236 N N . LEU B 1 143 ? 18.85763 10.73438 98.40559 1.000 25.99274 143 LEU B N 1
ATOM 3237 C CA . LEU B 1 143 ? 17.53830 10.62243 99.02081 1.000 26.83187 143 LEU B CA 1
ATOM 3238 C C . LEU B 1 143 ? 17.07694 11.89549 99.71789 1.000 21.42867 143 LEU B C 1
ATOM 3239 O O . LEU B 1 143 ? 15.91500 11.96684 100.12160 1.000 31.14589 143 LEU B O 1
ATOM 3244 N N . THR B 1 144 ? 17.93253 12.90044 99.84223 1.000 24.75809 144 THR B N 1
ATOM 3245 C CA . THR B 1 144 ? 17.62757 14.12862 100.55691 1.000 28.84319 144 THR B CA 1
ATOM 3246 C C . THR B 1 144 ? 18.09633 15.30905 99.72851 1.000 25.33007 144 THR B C 1
ATOM 3247 O O . THR B 1 144 ? 18.89712 15.14428 98.79949 1.000 18.65070 144 THR B O 1
ATOM 3251 N N . PRO B 1 145 ? 17.61695 16.52094 100.02623 1.000 25.65342 145 PRO B N 1
ATOM 3252 C CA . PRO B 1 145 ? 18.14352 17.69844 99.30816 1.000 26.55463 145 PRO B CA 1
ATOM 3253 C C . PRO B 1 145 ? 19.64602 17.87493 99.46909 1.000 25.08333 145 PRO B C 1
ATOM 3254 O O . PRO B 1 145 ? 20.31725 18.23408 98.49498 1.000 25.34032 145 PRO B O 1
ATOM 3258 N N . PHE B 1 146 ? 20.18746 17.63680 100.67295 1.000 22.25372 146 PHE B N 1
ATOM 3259 C CA . PHE B 1 146 ? 21.63739 17.62979 100.87709 1.000 24.23055 146 PHE B CA 1
ATOM 3260 C C . PHE B 1 146 ? 22.33128 16.70810 99.88267 1.000 25.26187 146 PHE B C 1
ATOM 3261 O O . PHE B 1 146 ? 23.28432 17.10550 99.20323 1.000 26.15631 146 PHE B O 1
ATOM 3269 N N . ALA B 1 147 ? 21.87645 15.46007 99.79317 1.000 23.08780 147 ALA B N 1
ATOM 3270 C CA . ALA B 1 147 ? 22.58628 14.50489 98.95207 1.000 22.76525 147 ALA B CA 1
ATOM 3271 C C . ALA B 1 147 ? 22.46736 14.87989 97.48109 1.000 21.09255 147 ALA B C 1
ATOM 3272 O O . ALA B 1 147 ? 23.44129 14.77822 96.73019 1.000 18.29679 147 ALA B O 1
ATOM 3274 N N . ALA B 1 148 ? 21.28025 15.31861 97.05335 1.000 21.71074 148 ALA B N 1
ATOM 3275 C CA . ALA B 1 148 ? 21.10170 15.74641 95.67289 1.000 23.77070 148 ALA B CA 1
ATOM 3276 C C . ALA B 1 148 ? 21.90663 17.00987 95.37459 1.000 27.08853 148 ALA B C 1
ATOM 3277 O O . ALA B 1 148 ? 22.36392 17.20376 94.24102 1.000 22.91851 148 ALA B O 1
ATOM 3279 N N . ASP B 1 149 ? 22.09933 17.87151 96.37594 1.000 23.29473 149 ASP B N 1
ATOM 3280 C CA . ASP B 1 149 ? 22.87912 19.09069 96.16369 1.000 18.90122 149 ASP B CA 1
ATOM 3281 C C . ASP B 1 149 ? 24.36994 18.79329 96.06450 1.000 18.77748 149 ASP B C 1
ATOM 3282 O O . ASP B 1 149 ? 25.08428 19.44876 95.29899 1.000 26.06203 149 ASP B O 1
ATOM 3287 N N . LYS B 1 150 ? 24.86672 17.82055 96.83814 1.000 16.75037 150 LYS B N 1
ATOM 3288 C CA . LYS B 1 150 ? 26.26198 17.41193 96.68786 1.000 19.75997 150 LYS B CA 1
ATOM 3289 C C . LYS B 1 150 ? 26.50666 16.80558 95.31069 1.000 21.06850 150 LYS B C 1
ATOM 3290 O O . LYS B 1 150 ? 27.52638 17.08636 94.67145 1.000 19.95981 150 LYS B O 1
ATOM 3296 N N . LEU B 1 151 ? 25.58006 15.96690 94.83981 1.000 19.94814 151 LEU B N 1
ATOM 3297 C CA . LEU B 1 151 ? 25.71848 15.36897 93.51637 1.000 17.48226 151 LEU B CA 1
ATOM 3298 C C . LEU B 1 151 ? 25.62181 16.42978 92.41993 1.000 21.92164 151 LEU B C 1
ATOM 3299 O O . LEU B 1 151 ? 26.44640 16.46213 91.49677 1.000 24.80772 151 LEU B O 1
ATOM 3304 N N . ALA B 1 152 ? 24.62312 17.31442 92.50981 1.000 23.42860 152 ALA B N 1
ATOM 3305 C CA . ALA B 1 152 ? 24.52054 18.42192 91.56056 1.000 22.43660 152 ALA B CA 1
ATOM 3306 C C . ALA B 1 152 ? 25.79673 19.24791 91.54547 1.000 24.50000 152 ALA B C 1
ATOM 3307 O O . ALA B 1 152 ? 26.26350 19.66819 90.47861 1.000 21.05541 152 ALA B O 1
ATOM 3309 N N . SER B 1 153 ? 26.37990 19.48257 92.72738 1.000 24.91969 153 SER B N 1
ATOM 3310 C CA . SER B 1 153 ? 27.65403 20.18738 92.81047 1.000 18.58818 153 SER B CA 1
ATOM 3311 C C . SER B 1 153 ? 28.73173 19.47851 92.00588 1.000 25.34798 153 SER B C 1
ATOM 3312 O O . SER B 1 153 ? 29.52254 20.13615 91.32159 1.000 18.13974 153 SER B O 1
ATOM 3315 N N . GLU B 1 154 ? 28.79429 18.13670 92.09559 1.000 19.04114 154 GLU B N 1
ATOM 3316 C CA . GLU B 1 154 ? 29.75998 17.37577 91.30004 1.000 20.88422 154 GLU B CA 1
ATOM 3317 C C . GLU B 1 154 ? 29.53208 17.59903 89.81019 1.000 21.59164 154 GLU B C 1
ATOM 3318 O O . GLU B 1 154 ? 30.47726 17.81615 89.04499 1.000 21.24249 154 GLU B O 1
ATOM 3324 N N . TYR B 1 155 ? 28.27314 17.53675 89.38159 1.000 18.29501 155 TYR B N 1
ATOM 3325 C CA . TYR B 1 155 ? 27.95160 17.69171 87.96651 1.000 22.95594 155 TYR B CA 1
ATOM 3326 C C . TYR B 1 155 ? 28.36547 19.06155 87.44118 1.000 21.81635 155 TYR B C 1
ATOM 3327 O O . TYR B 1 155 ? 28.91208 19.17935 86.33261 1.000 22.41945 155 TYR B O 1
ATOM 3336 N N . TYR B 1 156 ? 28.09356 20.10899 88.21302 1.000 20.73357 156 TYR B N 1
ATOM 3337 C CA . TYR B 1 156 ? 28.47840 21.45107 87.79540 1.000 22.34121 156 TYR B CA 1
ATOM 3338 C C . TYR B 1 156 ? 29.98789 21.62114 87.79885 1.000 24.42207 156 TYR B C 1
ATOM 3339 O O . TYR B 1 156 ? 30.53958 22.27303 86.90487 1.000 22.33768 156 TYR B O 1
ATOM 3348 N N . LEU B 1 157 ? 30.67566 21.05095 88.79678 1.000 19.94732 157 LEU B N 1
ATOM 3349 C CA . LEU B 1 157 ? 32.13662 21.13166 88.81048 1.000 21.76716 157 LEU B CA 1
ATOM 3350 C C . LEU B 1 157 ? 32.72738 20.49011 87.56376 1.000 18.78126 157 LEU B C 1
ATOM 3351 O O . LEU B 1 157 ? 33.70326 20.99462 86.99412 1.000 21.98261 157 LEU B O 1
ATOM 3356 N N . ASP B 1 158 ? 32.15264 19.36564 87.13468 1.000 17.41315 158 ASP B N 1
ATOM 3357 C CA . ASP B 1 158 ? 32.62821 18.69369 85.93667 1.000 25.41887 158 ASP B CA 1
ATOM 3358 C C . ASP B 1 158 ? 32.32890 19.52479 84.69577 1.000 24.62423 158 ASP B C 1
ATOM 3359 O O . ASP B 1 158 ? 33.11747 19.53588 83.74381 1.000 21.94736 158 ASP B O 1
ATOM 3364 N N . PHE B 1 159 ? 31.18880 20.21906 84.68345 1.000 20.66880 159 PHE B N 1
ATOM 3365 C CA . PHE B 1 159 ? 30.88987 21.10616 83.56664 1.000 22.60321 159 PHE B CA 1
ATOM 3366 C C . PHE B 1 159 ? 31.92236 22.23203 83.47503 1.000 23.07039 159 PHE B C 1
ATOM 3367 O O . PHE B 1 159 ? 32.45066 22.51609 82.39662 1.000 24.01195 159 PHE B O 1
ATOM 3375 N N . TYR B 1 160 ? 32.24038 22.87359 84.60110 1.000 21.73709 160 TYR B N 1
ATOM 3376 C CA . TYR B 1 160 ? 33.26259 23.92028 84.55884 1.000 20.53444 160 TYR B CA 1
ATOM 3377 C C . TYR B 1 160 ? 34.63981 23.35492 84.23759 1.000 23.41866 160 TYR B C 1
ATOM 3378 O O . TYR B 1 160 ? 35.47738 24.07197 83.68692 1.000 23.89724 160 TYR B O 1
ATOM 3387 N N . ARG B 1 161 ? 34.90674 22.08462 84.56973 1.000 21.16989 161 ARG B N 1
ATOM 3388 C CA . ARG B 1 161 ? 36.16114 21.48403 84.12391 1.000 21.87911 161 ARG B CA 1
ATOM 3389 C C . ARG B 1 161 ? 36.22961 21.45283 82.60042 1.000 26.93379 161 ARG B C 1
ATOM 3390 O O . ARG B 1 161 ? 37.19823 21.93837 81.99908 1.000 26.04489 161 ARG B O 1
ATOM 3398 N N . ARG B 1 162 ? 35.18993 20.91406 81.95386 1.000 24.88300 162 ARG B N 1
ATOM 3399 C CA . ARG B 1 162 ? 35.23985 20.71809 80.50581 1.000 26.01178 162 ARG B CA 1
ATOM 3400 C C . ARG B 1 162 ? 35.03968 22.02429 79.75787 1.000 23.02497 162 ARG B C 1
ATOM 3401 O O . ARG B 1 162 ? 35.67495 22.24841 78.72864 1.000 29.91001 162 ARG B O 1
ATOM 3409 N N . GLN B 1 163 ? 34.17511 22.90158 80.26559 1.000 24.05204 163 GLN B N 1
ATOM 3410 C CA . GLN B 1 163 ? 33.87506 24.12943 79.54134 1.000 26.98925 163 GLN B CA 1
ATOM 3411 C C . GLN B 1 163 ? 34.86851 25.24625 79.82362 1.000 28.91786 163 GLN B C 1
ATOM 3412 O O . GLN B 1 163 ? 35.08561 26.09352 78.95339 1.000 24.64296 163 GLN B O 1
ATOM 3418 N N . HIS B 1 164 ? 35.45826 25.29682 81.02810 1.000 24.75543 164 HIS B N 1
ATOM 3419 C CA . HIS B 1 164 ? 36.22890 26.47108 81.42838 1.000 26.91019 164 HIS B CA 1
ATOM 3420 C C . HIS B 1 164 ? 37.60389 26.14696 82.00686 1.000 33.36739 164 HIS B C 1
ATOM 3421 O O . HIS B 1 164 ? 38.29553 27.06402 82.46679 1.000 32.72591 164 HIS B O 1
ATOM 3428 N N . GLY B 1 165 ? 38.01504 24.88092 82.01728 1.000 32.39383 165 GLY B N 1
ATOM 3429 C CA . GLY B 1 165 ? 39.35359 24.53001 82.45380 1.000 26.46245 165 GLY B CA 1
ATOM 3430 C C . GLY B 1 165 ? 39.55519 24.44138 83.95146 1.000 28.15559 165 GLY B C 1
ATOM 3431 O O . GLY B 1 165 ? 40.70350 24.36871 84.40229 1.000 27.03362 165 GLY B O 1
ATOM 3432 N N . LEU B 1 166 ? 38.48514 24.46937 84.73920 1.000 21.94703 166 LEU B N 1
ATOM 3433 C CA . LEU B 1 166 ? 38.59227 24.20449 86.16685 1.000 21.74241 166 LEU B CA 1
ATOM 3434 C C . LEU B 1 166 ? 39.21787 22.82882 86.40315 1.000 30.44991 166 LEU B C 1
ATOM 3435 O O . LEU B 1 166 ? 39.09973 21.92021 85.57655 1.000 25.03790 166 LEU B O 1
ATOM 3440 N N . GLU B 1 167 ? 39.88165 22.67134 87.55439 1.000 22.80307 167 GLU B N 1
ATOM 3441 C CA . GLU B 1 167 ? 40.53391 21.42351 87.94496 1.000 23.45839 167 GLU B CA 1
ATOM 3442 C C . GLU B 1 167 ? 39.94254 20.95198 89.26623 1.000 29.89328 167 GLU B C 1
ATOM 3443 O O . GLU B 1 167 ? 40.56226 21.11900 90.32680 1.000 32.15097 167 GLU B O 1
ATOM 3449 N N . PRO B 1 168 ? 38.75792 20.35030 89.24515 1.000 31.46790 168 PRO B N 1
ATOM 3450 C CA . PRO B 1 168 ? 38.13292 19.91918 90.50087 1.000 27.05564 168 PRO B CA 1
ATOM 3451 C C . PRO B 1 168 ? 38.72464 18.61909 91.00992 1.000 28.00003 168 PRO B C 1
ATOM 3452 O O . PRO B 1 168 ? 39.07389 17.72169 90.23780 1.000 27.33095 168 PRO B O 1
ATOM 3456 N N . VAL B 1 169 ? 38.83976 18.52459 92.33149 1.000 25.12013 169 VAL B N 1
ATOM 3457 C CA . VAL B 1 169 ? 39.22445 17.28765 93.00923 1.000 22.19332 169 VAL B CA 1
ATOM 3458 C C . VAL B 1 169 ? 38.02693 16.88980 93.85851 1.000 26.86867 169 VAL B C 1
ATOM 3459 O O . VAL B 1 169 ? 37.82066 17.42230 94.95736 1.000 30.57676 169 VAL B O 1
ATOM 3463 N N . ILE B 1 170 ? 37.22407 15.96652 93.35145 1.000 24.65894 170 ILE B N 1
ATOM 3464 C CA . ILE B 1 170 ? 35.95271 15.61995 93.97312 1.000 22.87597 170 ILE B CA 1
ATOM 3465 C C . ILE B 1 170 ? 36.16527 14.44994 94.93013 1.000 26.75900 170 ILE B C 1
ATOM 3466 O O . ILE B 1 170 ? 36.56366 13.35205 94.52255 1.000 24.80697 170 ILE B O 1
ATOM 3471 N N . LEU B 1 171 ? 35.90337 14.68215 96.21094 1.000 29.26896 171 LEU B N 1
ATOM 3472 C CA . LEU B 1 171 ? 36.12386 13.68441 97.24937 1.000 18.80619 171 LEU B CA 1
ATOM 3473 C C . LEU B 1 171 ? 34.79766 13.37933 97.92395 1.000 24.20550 171 LEU B C 1
ATOM 3474 O O . LEU B 1 171 ? 34.13153 14.29476 98.42386 1.000 23.61453 171 LEU B O 1
ATOM 3479 N N . ARG B 1 172 ? 34.41898 12.09629 97.95602 1.000 25.76079 172 ARG B N 1
ATOM 3480 C CA . ARG B 1 172 ? 33.17461 11.67994 98.60482 1.000 25.57755 172 ARG B CA 1
ATOM 3481 C C . ARG B 1 172 ? 33.52346 11.15917 99.99483 1.000 25.70591 172 ARG B C 1
ATOM 3482 O O . ARG B 1 172 ? 33.92950 10.00280 100.15691 1.000 23.03131 172 ARG B O 1
ATOM 3490 N N . PHE B 1 173 ? 33.37748 12.02102 100.99901 1.000 21.91435 173 PHE B N 1
ATOM 3491 C CA . PHE B 1 173 ? 33.72449 11.63217 102.36622 1.000 21.73490 173 PHE B CA 1
ATOM 3492 C C . PHE B 1 173 ? 32.76296 10.56576 102.86483 1.000 20.20794 173 PHE B C 1
ATOM 3493 O O . PHE B 1 173 ? 31.54284 10.68447 102.69738 1.000 22.39778 173 PHE B O 1
ATOM 3501 N N . PHE B 1 174 ? 33.30127 9.54194 103.53087 1.000 21.39274 174 PHE B N 1
ATOM 3502 C CA . PHE B 1 174 ? 32.41184 8.64673 104.26544 1.000 20.14513 174 PHE B CA 1
ATOM 3503 C C . PHE B 1 174 ? 32.19775 9.23860 105.66575 1.000 26.64387 174 PHE B C 1
ATOM 3504 O O . PHE B 1 174 ? 31.71767 10.37124 105.75182 1.000 33.62323 174 PHE B O 1
ATOM 3512 N N . ASN B 1 175 ? 32.51300 8.56331 106.77017 1.000 25.70794 175 ASN B N 1
ATOM 3513 C CA . ASN B 1 175 ? 32.16084 9.12356 108.08842 1.000 28.97692 175 ASN B CA 1
ATOM 3514 C C . ASN B 1 175 ? 33.40666 9.65386 108.79143 1.000 24.68792 175 ASN B C 1
ATOM 3515 O O . ASN B 1 175 ? 34.23021 8.87296 109.27564 1.000 28.56462 175 ASN B O 1
ATOM 3520 N N . ILE B 1 176 ? 33.54317 10.98468 108.85041 1.000 24.98044 176 ILE B N 1
ATOM 3521 C CA . ILE B 1 176 ? 34.71882 11.63464 109.43200 1.000 25.47995 176 ILE B CA 1
ATOM 3522 C C . ILE B 1 176 ? 34.46399 11.91390 110.91285 1.000 26.73844 176 ILE B C 1
ATOM 3523 O O . ILE B 1 176 ? 33.35302 12.28618 111.30556 1.000 26.78337 176 ILE B O 1
ATOM 3528 N N . PHE B 1 177 ? 35.48975 11.74193 111.74614 1.000 24.22155 177 PHE B N 1
ATOM 3529 C CA . PHE B 1 177 ? 35.34420 12.00487 113.17098 1.000 25.11971 177 PHE B CA 1
ATOM 3530 C C . PHE B 1 177 ? 36.64470 12.56374 113.72534 1.000 34.60466 177 PHE B C 1
ATOM 3531 O O . PHE B 1 177 ? 37.69777 12.48158 113.08808 1.000 30.79290 177 PHE B O 1
ATOM 3539 N N . GLY B 1 178 ? 36.55780 13.13527 114.93325 1.000 25.96697 178 GLY B N 1
ATOM 3540 C CA . GLY B 1 178 ? 37.73050 13.64160 115.60447 1.000 24.58870 178 GLY B CA 1
ATOM 3541 C C . GLY B 1 178 ? 37.47836 14.90940 116.38914 1.000 28.17260 178 GLY B C 1
ATOM 3542 O O . GLY B 1 178 ? 36.33925 15.37342 116.53479 1.000 27.89886 178 GLY B O 1
ATOM 3543 N N . PRO B 1 179 ? 38.55051 15.48086 116.93748 1.000 28.14172 179 PRO B N 1
ATOM 3544 C CA . PRO B 1 179 ? 38.40797 16.70310 117.73622 1.000 32.90456 179 PRO B CA 1
ATOM 3545 C C . PRO B 1 179 ? 37.78731 17.81169 116.90551 1.000 33.82657 179 PRO B C 1
ATOM 3546 O O . PRO B 1 179 ? 38.07678 17.94934 115.71442 1.000 33.30384 179 PRO B O 1
ATOM 3550 N N . ARG B 1 180 ? 36.91779 18.59117 117.55081 1.000 32.04572 180 ARG B N 1
ATOM 3551 C CA . ARG B 1 180 ? 36.20247 19.76440 117.02529 1.000 34.32064 180 ARG B CA 1
ATOM 3552 C C . ARG B 1 180 ? 34.93070 19.39146 116.25899 1.000 36.27645 180 ARG B C 1
ATOM 3553 O O . ARG B 1 180 ? 34.19774 20.30242 115.86277 1.000 35.88709 180 ARG B O 1
ATOM 3561 N N . GLN B 1 181 ? 34.62905 18.11327 116.03513 1.000 29.79589 181 GLN B N 1
ATOM 3562 C CA . GLN B 1 181 ? 33.32433 17.79033 115.46686 1.000 33.16264 181 GLN B CA 1
ATOM 3563 C C . GLN B 1 181 ? 32.24806 18.15523 116.48243 1.000 40.20687 181 GLN B C 1
ATOM 3564 O O . GLN B 1 181 ? 32.29058 17.70463 117.63124 1.000 37.45859 181 GLN B O 1
ATOM 3570 N N . ASP B 1 182 ? 31.28973 18.97300 116.06578 1.000 32.46738 182 ASP B N 1
ATOM 3571 C CA . ASP B 1 182 ? 30.34168 19.55149 117.01047 1.000 40.40558 182 ASP B CA 1
ATOM 3572 C C . ASP B 1 182 ? 29.30852 18.51310 117.45133 1.000 37.16201 182 ASP B C 1
ATOM 3573 O O . ASP B 1 182 ? 28.57673 17.99506 116.59555 1.000 35.92020 182 ASP B O 1
ATOM 3578 N N . PRO B 1 183 ? 29.20297 18.20603 118.73187 1.000 33.73838 183 PRO B N 1
ATOM 3579 C CA . PRO B 1 183 ? 28.23818 17.18013 119.18804 1.000 40.93553 183 PRO B CA 1
ATOM 3580 C C . PRO B 1 183 ? 26.89911 17.72991 119.66804 1.000 42.07351 183 PRO B C 1
ATOM 3581 O O . PRO B 1 183 ? 26.11497 16.95187 120.22025 1.000 43.29555 183 PRO B O 1
ATOM 3585 N N . SER B 1 184 ? 26.61768 19.01746 119.47095 1.000 43.35361 184 SER B N 1
ATOM 3586 C CA . SER B 1 184 ? 25.46732 19.65902 120.10156 1.000 47.69895 184 SER B CA 1
ATOM 3587 C C . SER B 1 184 ? 24.13567 19.28194 119.46589 1.000 48.03419 184 SER B C 1
ATOM 3588 O O . SER B 1 184 ? 23.08959 19.62050 120.02774 1.000 45.81268 184 SER B O 1
ATOM 3591 N N . SER B 1 185 ? 24.14097 18.58990 118.32045 1.000 43.04915 185 SER B N 1
ATOM 3592 C CA . SER B 1 185 ? 22.86331 18.23203 117.73034 1.000 42.57306 185 SER B CA 1
ATOM 3593 C C . SER B 1 185 ? 22.55005 16.75726 117.96013 1.000 40.28884 185 SER B C 1
ATOM 3594 O O . SER B 1 185 ? 23.45427 15.92151 118.03197 1.000 36.20669 185 SER B O 1
ATOM 3597 N N . PRO B 1 186 ? 21.27352 16.39744 118.07285 1.000 42.71570 186 PRO B N 1
ATOM 3598 C CA . PRO B 1 186 ? 20.92186 14.97125 118.03223 1.000 42.06793 186 PRO B CA 1
ATOM 3599 C C . PRO B 1 186 ? 21.34095 14.29687 116.73191 1.000 45.38214 186 PRO B C 1
ATOM 3600 O O . PRO B 1 186 ? 21.43309 13.06215 116.69017 1.000 39.30228 186 PRO B O 1
ATOM 3604 N N . TYR B 1 187 ? 21.62997 15.06914 115.68282 1.000 42.19424 187 TYR B N 1
ATOM 3605 C CA . TYR B 1 187 ? 22.07147 14.53380 114.40200 1.000 40.14863 187 TYR B CA 1
ATOM 3606 C C . TYR B 1 187 ? 23.54924 14.79221 114.13476 1.000 37.88565 187 TYR B C 1
ATOM 3607 O O . TYR B 1 187 ? 24.00651 14.59968 113.00378 1.000 43.85443 187 TYR B O 1
ATOM 3616 N N . SER B 1 188 ? 24.29825 15.24353 115.13719 1.000 30.45177 188 SER B N 1
ATOM 3617 C CA . SER B 1 188 ? 25.75016 15.27632 115.04434 1.000 28.77814 188 SER B CA 1
ATOM 3618 C C . SER B 1 188 ? 26.29178 13.86856 114.80084 1.000 27.35825 188 SER B C 1
ATOM 3619 O O . SER B 1 188 ? 25.60409 12.86579 115.00904 1.000 34.83980 188 SER B O 1
ATOM 3622 N N . GLY B 1 189 ? 27.54129 13.79837 114.34990 1.000 25.03042 189 GLY B N 1
ATOM 3623 C CA . GLY B 1 189 ? 28.16074 12.49911 114.13972 1.000 24.37362 189 GLY B CA 1
ATOM 3624 C C . GLY B 1 189 ? 28.15283 11.66520 115.41387 1.000 29.82959 189 GLY B C 1
ATOM 3625 O O . GLY B 1 189 ? 28.35632 12.17517 116.51809 1.000 31.51978 189 GLY B O 1
ATOM 3626 N N . VAL B 1 190 ? 27.91542 10.36014 115.25451 1.000 25.64816 190 VAL B N 1
ATOM 3627 C CA . VAL B 1 190 ? 27.67935 9.50111 116.41694 1.000 26.00169 190 VAL B CA 1
ATOM 3628 C C . VAL B 1 190 ? 28.89478 9.45905 117.33957 1.000 27.61601 190 VAL B C 1
ATOM 3629 O O . VAL B 1 190 ? 28.75113 9.37457 118.56956 1.000 27.48662 190 VAL B O 1
ATOM 3633 N N . ILE B 1 191 ? 30.10182 9.53995 116.77983 1.000 24.46030 191 ILE B N 1
ATOM 3634 C CA . ILE B 1 191 ? 31.29763 9.46423 117.61373 1.000 25.64403 191 ILE B CA 1
ATOM 3635 C C . ILE B 1 191 ? 31.44299 10.72967 118.45856 1.000 29.81710 191 ILE B C 1
ATOM 3636 O O . ILE B 1 191 ? 31.82802 10.66426 119.63165 1.000 26.54517 191 ILE B O 1
ATOM 3641 N N . SER B 1 192 ? 31.10734 11.89702 117.89611 1.000 27.93412 192 SER B N 1
ATOM 3642 C CA . SER B 1 192 ? 31.14780 13.11548 118.69967 1.000 28.49588 192 SER B CA 1
ATOM 3643 C C . SER B 1 192 ? 30.10708 13.07360 119.81465 1.000 25.62267 192 SER B C 1
ATOM 3644 O O . SER B 1 192 ? 30.39453 13.47239 120.94644 1.000 28.57960 192 SER B O 1
ATOM 3647 N N . ILE B 1 193 ? 28.90262 12.57209 119.52623 1.000 28.20956 193 ILE B N 1
ATOM 3648 C CA . ILE B 1 193 ? 27.88573 12.43425 120.57135 1.000 28.47925 193 ILE B CA 1
ATOM 3649 C C . ILE B 1 193 ? 28.33361 11.43047 121.63434 1.000 33.16807 193 ILE B C 1
ATOM 3650 O O . ILE B 1 193 ? 28.34844 11.73362 122.83432 1.000 30.79050 193 ILE B O 1
ATOM 3655 N N . PHE B 1 194 ? 28.68828 10.21100 121.21111 1.000 31.64668 194 PHE B N 1
ATOM 3656 C CA . PHE B 1 194 ? 29.07940 9.18401 122.17280 1.000 26.44724 194 PHE B CA 1
ATOM 3657 C C . PHE B 1 194 ? 30.27104 9.63502 123.01049 1.000 29.04375 194 PHE B C 1
ATOM 3658 O O . PHE B 1 194 ? 30.30056 9.42233 124.23093 1.000 29.15565 194 PHE B O 1
ATOM 3666 N N . SER B 1 195 ? 31.27629 10.23433 122.36908 1.000 26.59795 195 SER B N 1
ATOM 3667 C CA . SER B 1 195 ? 32.44670 10.68829 123.11248 1.000 34.88514 195 SER B CA 1
ATOM 3668 C C . SER B 1 195 ? 32.07645 11.76842 124.12084 1.000 30.56032 195 SER B C 1
ATOM 3669 O O . SER B 1 195 ? 32.58264 11.76885 125.24894 1.000 30.58955 195 SER B O 1
ATOM 3672 N N . GLU B 1 196 ? 31.18587 12.68935 123.74474 1.000 27.43344 196 GLU B N 1
ATOM 3673 C CA . GLU B 1 196 ? 30.82405 13.75498 124.67961 1.000 29.28791 196 GLU B CA 1
ATOM 3674 C C . GLU B 1 196 ? 30.12361 13.17860 125.89907 1.000 32.02250 196 GLU B C 1
ATOM 3675 O O . GLU B 1 196 ? 30.40557 13.58056 127.03439 1.000 34.52009 196 GLU B O 1
ATOM 3681 N N . ARG B 1 197 ? 29.21546 12.22410 125.68257 1.000 31.33033 197 ARG B N 1
ATOM 3682 C CA . ARG B 1 197 ? 28.51596 11.60617 126.80180 1.000 36.68112 197 ARG B CA 1
ATOM 3683 C C . ARG B 1 197 ? 29.47982 10.82302 127.68469 1.000 36.23888 197 ARG B C 1
ATOM 3684 O O . ARG B 1 197 ? 29.42950 10.93434 128.91589 1.000 38.45786 197 ARG B O 1
ATOM 3692 N N . ALA B 1 198 ? 30.35755 10.01084 127.07474 1.000 33.02931 198 ALA B N 1
ATOM 3693 C CA . ALA B 1 198 ? 31.29367 9.21323 127.87000 1.000 30.38152 198 ALA B CA 1
ATOM 3694 C C . ALA B 1 198 ? 32.17634 10.10570 128.73535 1.000 30.42871 198 ALA B C 1
ATOM 3695 O O . ALA B 1 198 ? 32.35903 9.84237 129.92376 1.000 35.61019 198 ALA B O 1
ATOM 3697 N N . LYS B 1 199 ? 32.71939 11.18398 128.15619 1.000 32.83029 199 LYS B N 1
ATOM 3698 C CA . LYS B 1 199 ? 33.53038 12.11742 128.93760 1.000 34.77496 199 LYS B CA 1
ATOM 3699 C C . LYS B 1 199 ? 32.75123 12.67870 130.12211 1.000 38.90459 199 LYS B C 1
ATOM 3700 O O . LYS B 1 199 ? 33.30458 12.84640 131.21434 1.000 42.05498 199 LYS B O 1
ATOM 3706 N N . ALA B 1 200 ? 31.46547 12.97158 129.92985 1.000 36.77238 200 ALA B N 1
ATOM 3707 C CA . ALA B 1 200 ? 30.63910 13.51831 131.00163 1.000 43.34859 200 ALA B CA 1
ATOM 3708 C C . ALA B 1 200 ? 30.09052 12.45357 131.94491 1.000 41.83843 200 ALA B C 1
ATOM 3709 O O . ALA B 1 200 ? 29.46186 12.80166 132.94641 1.000 45.01586 200 ALA B O 1
ATOM 3711 N N . GLY B 1 201 ? 30.29767 11.17437 131.66490 1.000 33.95088 201 GLY B N 1
ATOM 3712 C CA . GLY B 1 201 ? 29.77716 10.14960 132.55640 1.000 35.14921 201 GLY B CA 1
ATOM 3713 C C . GLY B 1 201 ? 28.28765 9.90559 132.43490 1.000 42.51272 201 GLY B C 1
ATOM 3714 O O . GLY B 1 201 ? 27.69443 9.30698 133.33715 1.000 42.74551 201 GLY B O 1
ATOM 3715 N N . ARG B 1 202 ? 27.66666 10.34278 131.34058 1.000 37.83292 202 ARG B N 1
ATOM 3716 C CA . ARG B 1 202 ? 26.23342 10.25944 131.11156 1.000 37.15927 202 ARG B CA 1
ATOM 3717 C C . ARG B 1 202 ? 25.89576 9.19504 130.06823 1.000 36.32167 202 ARG B C 1
ATOM 3718 O O . ARG B 1 202 ? 26.73990 8.82471 129.24312 1.000 34.34111 202 ARG B O 1
ATOM 3726 N N . PRO B 1 203 ? 24.66823 8.66796 130.09366 1.000 34.13094 203 PRO B N 1
ATOM 3727 C CA . PRO B 1 203 ? 24.29906 7.59346 129.16450 1.000 32.31854 203 PRO B CA 1
ATOM 3728 C C . PRO B 1 203 ? 24.33132 8.04675 127.71358 1.000 34.14190 203 PRO B C 1
ATOM 3729 O O . PRO B 1 203 ? 24.06878 9.20729 127.39521 1.000 36.08417 203 PRO B O 1
ATOM 3733 N N . ILE B 1 204 ? 24.65399 7.10960 126.82802 1.000 31.19206 204 ILE B N 1
ATOM 3734 C CA . ILE B 1 204 ? 24.45963 7.30277 125.39886 1.000 26.53653 204 ILE B CA 1
ATOM 3735 C C . ILE B 1 204 ? 23.16855 6.60839 124.99974 1.000 27.63463 204 ILE B C 1
ATOM 3736 O O . ILE B 1 204 ? 22.62789 5.77414 125.73056 1.000 27.73177 204 ILE B O 1
ATOM 3741 N N . THR B 1 205 ? 22.66676 6.94721 123.81198 1.000 26.40850 205 THR B N 1
ATOM 3742 C CA . THR B 1 205 ? 21.50620 6.27749 123.24488 1.000 29.70939 205 THR B CA 1
ATOM 3743 C C . THR B 1 205 ? 21.89755 5.61175 121.93095 1.000 34.74314 205 THR B C 1
ATOM 3744 O O . THR B 1 205 ? 22.45357 6.26031 121.04018 1.000 33.09886 205 THR B O 1
ATOM 3748 N N . LEU B 1 206 ? 21.62252 4.31327 121.83032 1.000 33.94348 206 LEU B N 1
ATOM 3749 C CA . LEU B 1 206 ? 21.90612 3.51625 120.64488 1.000 29.21275 206 LEU B CA 1
ATOM 3750 C C . LEU B 1 206 ? 20.60761 3.31613 119.87008 1.000 27.25664 206 LEU B C 1
ATOM 3751 O O . LEU B 1 206 ? 19.63099 2.79004 120.41626 1.000 29.18097 206 LEU B O 1
ATOM 3756 N N . PHE B 1 207 ? 20.57881 3.76794 118.61770 1.000 25.53532 207 PHE B N 1
ATOM 3757 C CA . PHE B 1 207 ? 19.40026 3.59812 117.77139 1.000 34.78198 207 PHE B CA 1
ATOM 3758 C C . PHE B 1 207 ? 19.55187 2.28798 117.00363 1.000 41.29116 207 PHE B C 1
ATOM 3759 O O . PHE B 1 207 ? 20.45283 2.15337 116.16991 1.000 38.17178 207 PHE B O 1
ATOM 3767 N N . GLY B 1 208 ? 18.68612 1.31773 117.29828 1.000 39.10008 208 GLY B N 1
ATOM 3768 C CA . GLY B 1 208 ? 18.75123 0.02838 116.63488 1.000 42.59990 208 GLY B CA 1
ATOM 3769 C C . GLY B 1 208 ? 19.55993 -0.98234 117.42614 1.000 34.71887 208 GLY B C 1
ATOM 3770 O O . GLY B 1 208 ? 19.82384 -0.81075 118.61858 1.000 32.04563 208 GLY B O 1
ATOM 3771 N N . ASP B 1 209 ? 19.95556 -2.06394 116.74778 1.000 28.38108 209 ASP B N 1
ATOM 3772 C CA . ASP B 1 209 ? 20.63442 -3.14547 117.44730 1.000 30.89507 209 ASP B CA 1
ATOM 3773 C C . ASP B 1 209 ? 22.14013 -2.94202 117.56864 1.000 30.48354 209 ASP B C 1
ATOM 3774 O O . ASP B 1 209 ? 22.80372 -3.74055 118.22927 1.000 35.52553 209 ASP B O 1
ATOM 3779 N N . GLY B 1 210 ? 22.70561 -1.90340 116.97082 1.000 28.69181 210 GLY B N 1
ATOM 3780 C CA . GLY B 1 210 ? 24.13953 -1.71325 117.05235 1.000 29.51137 210 GLY B CA 1
ATOM 3781 C C . GLY B 1 210 ? 24.94813 -2.45188 116.00148 1.000 31.45620 210 GLY B C 1
ATOM 3782 O O . GLY B 1 210 ? 26.16227 -2.23433 115.91876 1.000 27.64987 210 GLY B O 1
ATOM 3783 N N . GLY B 1 211 ? 24.31914 -3.31927 115.19714 1.000 28.09126 211 GLY B N 1
ATOM 3784 C CA . GLY B 1 211 ? 25.00920 -3.98567 114.10741 1.000 26.13807 211 GLY B CA 1
ATOM 3785 C C . GLY B 1 211 ? 25.30345 -3.12651 112.89064 1.000 36.54570 211 GLY B C 1
ATOM 3786 O O . GLY B 1 211 ? 25.95220 -3.61359 111.95813 1.000 26.16550 211 GLY B O 1
ATOM 3787 N N . GLN B 1 212 ? 24.83334 -1.87490 112.85307 1.000 27.86987 212 GLN B N 1
ATOM 3788 C CA . GLN B 1 212 ? 25.11769 -1.00399 111.71532 1.000 29.05494 212 GLN B CA 1
ATOM 3789 C C . GLN B 1 212 ? 26.61431 -0.74690 111.60965 1.000 26.93584 212 GLN B C 1
ATOM 3790 O O . GLN B 1 212 ? 27.31114 -0.59701 112.61409 1.000 23.40163 212 GLN B O 1
ATOM 3796 N N . THR B 1 213 ? 27.10508 -0.65262 110.38770 1.000 30.28466 213 THR B N 1
ATOM 3797 C CA . THR B 1 213 ? 28.52934 -0.49796 110.16058 1.000 24.72004 213 THR B CA 1
ATOM 3798 C C . THR B 1 213 ? 28.79889 0.77953 109.39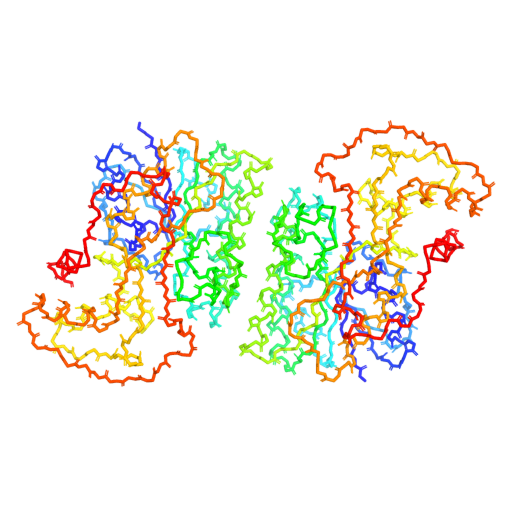936 1.000 30.16938 213 THR B C 1
ATOM 3799 O O . THR B 1 213 ? 28.01995 1.18455 108.52367 1.000 24.91105 213 THR B O 1
ATOM 3803 N N . ARG B 1 214 ? 29.93186 1.38804 109.73121 1.000 23.20738 214 ARG B N 1
ATOM 3804 C CA . ARG B 1 214 ? 30.38289 2.59862 109.07631 1.000 22.92257 214 ARG B CA 1
ATOM 3805 C C . ARG B 1 214 ? 31.87048 2.47582 108.79864 1.000 28.56177 214 ARG B C 1
ATOM 3806 O O . ARG B 1 214 ? 32.59101 1.74963 109.48665 1.000 26.32059 214 ARG B O 1
ATOM 3814 N N . ASP B 1 215 ? 32.31263 3.19750 107.77537 1.000 27.57457 215 ASP B N 1
ATOM 3815 C CA . ASP B 1 215 ? 33.71494 3.28657 107.38417 1.000 25.70395 215 ASP B CA 1
ATOM 3816 C C . ASP B 1 215 ? 34.21595 4.62359 107.93664 1.000 29.32250 215 ASP B C 1
ATOM 3817 O O . ASP B 1 215 ? 34.15784 5.66265 107.26604 1.000 24.48475 215 ASP B O 1
ATOM 3822 N N . PHE B 1 216 ? 34.66617 4.60632 109.19053 1.000 25.12592 216 PHE B N 1
ATOM 3823 C CA . PHE B 1 216 ? 35.06825 5.82989 109.88541 1.000 25.09651 216 PHE B CA 1
ATOM 3824 C C . PHE B 1 216 ? 36.47498 6.26269 109.47808 1.000 24.9705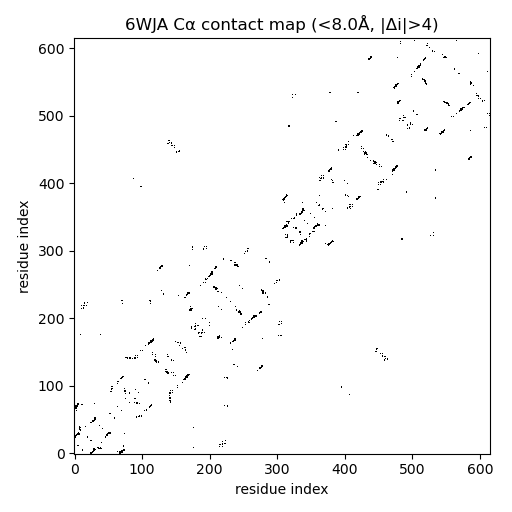0 216 PHE B C 1
ATOM 3825 O O . PHE B 1 216 ? 37.38027 5.43254 109.34945 1.000 24.92931 216 PHE B O 1
ATOM 3833 N N . VAL B 1 217 ? 36.66350 7.57243 109.29627 1.000 26.45315 217 VAL B N 1
ATOM 3834 C CA . VAL B 1 217 ? 37.95682 8.15119 108.91741 1.000 28.64342 217 VAL B CA 1
ATOM 3835 C C . VAL B 1 217 ? 38.31708 9.22103 109.94279 1.000 25.37667 217 VAL B C 1
ATOM 3836 O O . VAL B 1 217 ? 37.52764 10.13943 110.18813 1.000 25.55945 217 VAL B O 1
ATOM 3840 N N . TYR B 1 218 ? 39.49701 9.09933 110.54895 1.000 26.29451 218 TYR B N 1
ATOM 3841 C CA . TYR B 1 218 ? 39.95691 10.13266 111.46747 1.000 31.41352 218 TYR B CA 1
ATOM 3842 C C . TYR B 1 218 ? 40.32102 11.39591 110.69707 1.000 25.28931 218 TYR B C 1
ATOM 3843 O O . TYR B 1 218 ? 40.88391 11.33421 109.60477 1.000 29.47575 218 TYR B O 1
ATOM 3852 N N . VAL B 1 219 ? 40.00700 12.55135 111.28190 1.000 27.15573 219 VAL B N 1
ATOM 3853 C CA . VAL B 1 219 ? 40.08241 13.80233 110.53063 1.000 26.12409 219 VAL B CA 1
ATOM 3854 C C . VAL B 1 219 ? 41.49940 14.08558 110.02845 1.000 26.51486 219 VAL B C 1
ATOM 3855 O O . VAL B 1 219 ? 41.67517 14.62741 108.92920 1.000 28.25079 219 VAL B O 1
ATOM 3859 N N . ALA B 1 220 ? 42.52975 13.70568 110.79008 1.000 30.41122 220 ALA B N 1
ATOM 3860 C CA . ALA B 1 220 ? 43.89168 14.01140 110.35744 1.000 32.95844 220 ALA B CA 1
ATOM 3861 C C . ALA B 1 220 ? 44.26396 13.25846 109.08497 1.000 34.42661 220 ALA B C 1
ATOM 3862 O O . ALA B 1 220 ? 45.05177 13.76355 108.27446 1.000 36.77732 220 ALA B O 1
ATOM 3864 N N . ASP B 1 221 ? 43.71206 12.06104 108.88421 1.000 32.21978 221 ASP B N 1
ATOM 3865 C CA . ASP B 1 221 ? 43.95948 11.34953 107.63422 1.000 27.24967 221 ASP B CA 1
ATOM 3866 C C . ASP B 1 221 ? 43.24687 12.02290 106.46684 1.000 32.95994 221 ASP B C 1
ATOM 3867 O O . ASP B 1 221 ? 43.79981 12.11676 105.36304 1.000 32.44305 221 ASP B O 1
ATOM 3872 N N . LEU B 1 222 ? 42.02031 12.50271 106.68631 1.000 30.02743 222 LEU B N 1
ATOM 3873 C CA . LEU B 1 222 ? 41.33820 13.24959 105.63395 1.000 28.60845 222 LEU B CA 1
ATOM 3874 C C . LEU B 1 222 ? 42.11181 14.50975 105.26116 1.000 29.63815 222 LEU B C 1
ATOM 3875 O O . LEU B 1 222 ? 42.19339 14.87248 104.08132 1.000 33.59967 222 LEU B O 1
ATOM 3880 N N . VAL B 1 223 ? 42.69288 15.18532 106.25474 1.000 27.47320 223 VAL B N 1
ATOM 3881 C CA . VAL B 1 223 ? 43.42386 16.42315 105.99380 1.000 24.32590 223 VAL B CA 1
ATOM 3882 C C . VAL B 1 223 ? 44.63718 16.15865 105.11023 1.000 29.57367 223 VAL B C 1
ATOM 3883 O O . VAL B 1 223 ? 44.92613 16.93277 104.18712 1.000 28.60402 223 VAL B O 1
ATOM 3887 N N . LYS B 1 224 ? 45.35612 15.05613 105.36142 1.000 27.97456 224 LYS B N 1
ATOM 3888 C CA . LYS B 1 224 ? 46.44789 14.66802 104.46780 1.000 34.02613 224 LYS B CA 1
ATOM 3889 C C . LYS B 1 224 ? 45.96474 14.54656 103.02853 1.000 37.62867 224 LYS B C 1
ATOM 3890 O O . LYS B 1 224 ? 46.64282 14.99411 102.09479 1.000 37.09471 224 LYS B O 1
ATOM 3896 N N . ILE B 1 225 ? 44.79489 13.93617 102.83091 1.000 34.39565 225 ILE B N 1
ATOM 3897 C CA . ILE B 1 225 ? 44.25877 13.76269 101.48558 1.000 28.94799 225 ILE B CA 1
ATOM 3898 C C . ILE B 1 225 ? 43.89874 15.10821 100.87869 1.000 30.99449 225 ILE B C 1
ATOM 3899 O O . ILE B 1 225 ? 44.12593 15.34735 99.68284 1.000 30.20671 225 ILE B O 1
ATOM 3904 N N . LEU B 1 226 ? 43.34482 16.01543 101.69101 1.000 30.02436 226 LEU B N 1
ATOM 3905 C CA . LEU B 1 226 ? 42.94483 17.32173 101.17323 1.000 31.77145 226 LEU B CA 1
ATOM 3906 C C . LEU B 1 226 ? 44.15068 18.11969 100.69088 1.000 31.85371 226 LEU B C 1
ATOM 3907 O O . LEU B 1 226 ? 44.09902 18.74580 99.62626 1.000 31.80169 226 LEU B O 1
ATOM 3912 N N . VAL B 1 227 ? 45.24600 18.10382 101.45943 1.000 38.01894 227 VAL B N 1
ATOM 3913 C CA . VAL B 1 227 ? 46.46750 18.80566 101.06021 1.000 35.66009 227 VAL B CA 1
ATOM 3914 C C . VAL B 1 227 ? 47.03121 18.20310 99.77369 1.000 36.26226 227 VAL B C 1
ATOM 3915 O O . VAL B 1 227 ? 47.42232 18.92635 98.84807 1.000 34.41136 227 VAL B O 1
ATOM 3919 N N . GLN B 1 228 ? 47.06269 16.86726 99.68773 1.000 34.60143 228 GLN B N 1
ATOM 3920 C CA . GLN B 1 228 ? 47.51428 16.21018 98.46660 1.000 29.88598 228 GLN B CA 1
ATOM 3921 C C . GLN B 1 228 ? 46.64298 16.58458 97.27339 1.000 35.06171 228 GLN B C 1
ATOM 3922 O O . GLN B 1 228 ? 47.14682 16.70570 96.15008 1.000 35.50722 228 GLN B O 1
ATOM 3928 N N . GLY B 1 229 ? 45.33868 16.76903 97.49192 1.000 30.92703 229 GLY B N 1
ATOM 3929 C CA . GLY B 1 229 ? 44.47476 17.20823 96.40717 1.000 27.53012 229 GLY B CA 1
ATOM 3930 C C . GLY B 1 229 ? 44.84953 18.58006 95.88382 1.000 34.10188 229 GLY B C 1
ATOM 3931 O O . GLY B 1 229 ? 44.74547 18.84776 94.68401 1.000 35.48242 229 GLY B O 1
ATOM 3932 N N . LEU B 1 230 ? 45.29250 19.46706 96.77898 1.000 37.65785 230 LEU B N 1
ATOM 3933 C CA . LEU B 1 230 ? 45.74449 20.79306 96.37084 1.000 35.86317 230 LEU B CA 1
ATOM 3934 C C . LEU B 1 230 ? 47.06831 20.74362 95.62454 1.000 39.03323 230 LEU B C 1
ATOM 3935 O O . LEU B 1 230 ? 47.33321 21.60712 94.78402 1.000 34.38311 230 LEU B O 1
ATOM 3940 N N . GLU B 1 231 ? 47.91962 19.76233 95.92168 1.000 43.97872 231 GLU B N 1
ATOM 3941 C CA . GLU B 1 231 ? 49.28876 19.7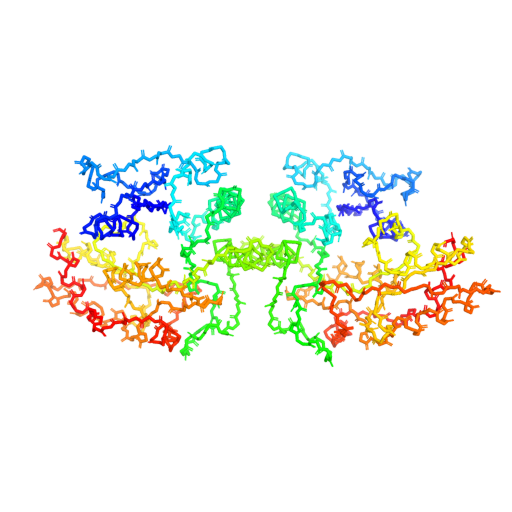7944 95.42310 1.000 44.26409 231 GLU B CA 1
ATOM 3942 C C . GLU B 1 231 ? 49.54442 18.81965 94.26602 1.000 41.82759 231 GLU B C 1
ATOM 3943 O O . GLU B 1 231 ? 50.62463 18.88385 93.66461 1.000 46.94713 231 GLU B O 1
ATOM 3949 N N . SER B 1 232 ? 48.58698 17.95667 93.92593 1.000 41.53001 232 SER B N 1
ATOM 3950 C CA . SER B 1 232 ? 48.80443 16.98387 92.86738 1.000 46.65178 232 SER B CA 1
ATOM 3951 C C . SER B 1 232 ? 48.91758 17.67883 91.51023 1.000 48.64983 232 SER B C 1
ATOM 3952 O O . SER B 1 232 ? 48.24643 18.68219 91.25545 1.000 43.74695 232 SER B O 1
ATOM 3955 N N . PRO B 1 233 ? 49.75257 17.15416 90.61644 1.000 57.76318 233 PRO B N 1
ATOM 3956 C CA . PRO B 1 233 ? 50.04290 17.86972 89.36532 1.000 58.75591 233 PRO B CA 1
ATOM 3957 C C . PRO B 1 233 ? 48.91241 17.82073 88.34483 1.000 57.82973 233 PRO B C 1
ATOM 3958 O O . PRO B 1 233 ? 48.69987 18.78979 87.60494 1.000 57.83945 233 PRO B O 1
ATOM 3962 N N . ALA B 1 234 ? 48.19025 16.70486 88.27852 1.000 51.77534 234 ALA B N 1
ATOM 3963 C CA . ALA B 1 234 ? 47.08684 16.54936 87.32963 1.000 55.58971 234 ALA B CA 1
ATOM 3964 C C . ALA B 1 234 ? 46.03018 15.63335 87.92827 1.000 51.46698 234 ALA B C 1
ATOM 3965 O O . ALA B 1 234 ? 45.93653 14.45008 87.58399 1.000 48.88894 234 ALA B O 1
ATOM 3967 N N . PRO B 1 235 ? 45.18637 16.16166 88.81302 1.000 43.87518 235 PRO B N 1
ATOM 3968 C CA . PRO B 1 235 ? 44.19323 15.31292 89.48248 1.000 42.66557 235 PRO B CA 1
ATOM 3969 C C . PRO B 1 235 ? 43.19357 14.70685 88.50467 1.000 38.37560 235 PRO B C 1
ATOM 3970 O O . PRO B 1 235 ? 42.85388 15.29298 87.47325 1.000 35.37943 235 PRO B O 1
ATOM 3974 N N . ALA B 1 236 ? 42.71019 13.51854 88.85788 1.000 34.06962 236 ALA B N 1
ATOM 3975 C CA . ALA B 1 236 ? 41.71125 12.83568 88.04895 1.000 33.72939 236 ALA B CA 1
ATOM 3976 C C . ALA B 1 236 ? 40.42331 13.64899 87.98392 1.000 38.48637 236 ALA B C 1
ATOM 3977 O O . ALA B 1 236 ? 40.08719 14.40504 88.89910 1.000 38.62977 236 ALA B O 1
ATOM 3979 N N . ALA B 1 237 ? 39.69763 13.48763 86.87865 1.000 37.83307 237 ALA B N 1
ATOM 3980 C CA . ALA B 1 237 ? 38.46363 14.23621 86.69089 1.000 37.42783 237 ALA B CA 1
ATOM 3981 C C . ALA B 1 237 ? 37.32560 13.67883 87.53108 1.000 38.29030 237 ALA B C 1
ATOM 3982 O O . ALA B 1 237 ? 36.49775 14.44988 88.02745 1.000 37.88463 237 ALA B O 1
ATOM 3984 N N . ASP B 1 238 ? 37.26874 12.35992 87.70756 1.000 34.22938 238 ASP B N 1
ATOM 3985 C CA . ASP B 1 238 ? 36.13154 11.73309 88.36007 1.000 32.73033 238 ASP B CA 1
ATOM 3986 C C . ASP B 1 238 ? 36.33937 11.64808 89.87126 1.000 31.53505 238 ASP B C 1
ATOM 3987 O O . ASP B 1 238 ? 37.41567 11.93148 90.40580 1.000 31.69701 238 ASP B O 1
ATOM 3992 N N . ALA B 1 239 ? 35.28356 11.23205 90.55872 1.000 25.80138 239 ALA B N 1
ATOM 3993 C CA . ALA B 1 239 ? 35.25673 11.30569 92.00872 1.000 30.26494 239 ALA B CA 1
ATOM 3994 C C . ALA B 1 239 ? 36.10711 10.20338 92.63446 1.000 28.30256 239 ALA B C 1
ATOM 3995 O O . ALA B 1 239 ? 36.40939 9.17660 92.01726 1.000 31.11432 239 ALA B O 1
ATOM 3997 N N . THR B 1 240 ? 36.49524 10.43319 93.88533 1.000 27.95030 240 THR B N 1
ATOM 3998 C CA . THR B 1 240 ? 37.26607 9.47289 94.66679 1.000 27.87814 240 THR B CA 1
ATOM 3999 C C . THR B 1 240 ? 36.61099 9.33857 96.03664 1.000 30.09820 240 THR B C 1
ATOM 4000 O O . THR B 1 240 ? 36.41262 10.34429 96.72209 1.000 25.11090 240 THR B O 1
ATOM 4004 N N . ASN B 1 241 ? 36.25754 8.11072 96.42182 1.000 26.11051 241 ASN B N 1
ATOM 4005 C CA . ASN B 1 241 ? 35.78014 7.86406 97.77765 1.000 27.56608 241 ASN B CA 1
ATOM 4006 C C . ASN B 1 241 ? 36.87837 8.19865 98.77617 1.000 23.95436 241 ASN B C 1
ATOM 4007 O O . ASN B 1 241 ? 38.04976 7.90436 98.54521 1.000 26.54215 241 ASN B O 1
ATOM 4012 N N . VAL B 1 242 ? 36.50430 8.82674 99.88538 1.000 26.68968 242 VAL B N 1
ATOM 4013 C CA . VAL B 1 242 ? 37.40211 8.87460 101.03451 1.000 32.54203 242 VAL B CA 1
ATOM 4014 C C . VAL B 1 242 ? 36.75146 8.05442 102.13875 1.000 29.71327 242 VAL B C 1
ATOM 4015 O O . VAL B 1 242 ? 36.08984 8.58781 103.03517 1.000 26.22621 242 VAL B O 1
ATOM 4019 N N . GLY B 1 243 ? 36.88070 6.73666 102.01822 1.000 28.75322 243 GLY B N 1
ATOM 4020 C CA . GLY B 1 243 ? 36.68965 5.84177 103.13218 1.000 23.60115 243 GLY B CA 1
ATOM 4021 C C . GLY B 1 243 ? 37.86846 4.89083 103.13588 1.000 29.62661 243 GLY B C 1
ATOM 4022 O O . GLY B 1 243 ? 38.57082 4.74737 102.13628 1.000 31.85869 243 GLY B O 1
ATOM 4023 N N . LEU B 1 244 ? 38.10539 4.26043 104.28629 1.000 25.67685 244 LEU B N 1
ATOM 4024 C CA . LEU B 1 244 ? 39.23828 3.34716 104.35907 1.000 30.05784 244 LEU B CA 1
ATOM 4025 C C . LEU B 1 244 ? 38.90084 1.95201 103.85761 1.000 30.70956 244 LEU B C 1
ATOM 4026 O O . LEU B 1 244 ? 39.80448 1.12169 103.72994 1.000 33.45857 244 LEU B O 1
ATOM 4031 N N . GLY B 1 245 ? 37.63671 1.67926 103.55697 1.000 31.44307 245 GLY B N 1
ATOM 4032 C CA . GLY B 1 245 ? 37.23227 0.30562 103.36420 1.000 28.11138 245 GLY B CA 1
ATOM 4033 C C . GLY B 1 245 ? 37.20928 -0.48969 104.64503 1.000 30.61137 245 GLY B C 1
ATOM 4034 O O . GLY B 1 245 ? 37.30898 -1.71627 104.60401 1.000 28.94080 245 GLY B O 1
ATOM 4035 N N . GLY B 1 246 ? 37.09908 0.18067 105.79097 1.000 30.30071 246 GLY B N 1
ATOM 4036 C CA . GLY B 1 246 ? 37.05346 -0.48693 107.07215 1.000 29.73943 246 GLY B CA 1
ATOM 4037 C C . GLY B 1 246 ? 35.62597 -0.72615 107.52569 1.000 27.72740 246 GLY B C 1
ATOM 4038 O O . GLY B 1 246 ? 34.68852 -0.09386 107.04245 1.000 31.00077 246 GLY B O 1
ATOM 4039 N N . VAL B 1 247 ? 35.47718 -1.66971 108.45370 1.000 31.72763 247 VAL B N 1
ATOM 4040 C CA . VAL B 1 247 ? 34.18568 -2.08776 108.99370 1.000 33.05091 247 VAL B CA 1
ATOM 4041 C C . VAL B 1 247 ? 34.19369 -1.85836 110.50520 1.000 34.01005 247 VAL B C 1
ATOM 4042 O O . VAL B 1 247 ? 34.97858 -2.48190 111.22907 1.000 35.35862 247 VAL B O 1
ATOM 4046 N N . THR B 1 248 ? 33.30854 -0.98827 110.98518 1.000 30.11689 248 THR B N 1
ATOM 4047 C CA . THR B 1 248 ? 33.11223 -0.78230 112.41983 1.000 26.10965 248 THR B CA 1
ATOM 4048 C C . THR B 1 248 ? 31.61952 -0.77780 112.70462 1.000 27.04924 248 THR B C 1
ATOM 4049 O O . THR B 1 248 ? 30.90282 0.11286 112.23230 1.000 27.04356 248 THR B O 1
ATOM 4053 N N . THR B 1 249 ? 31.15294 -1.74351 113.49146 1.000 25.48535 249 THR B N 1
ATOM 4054 C CA . THR B 1 249 ? 29.78804 -1.66923 113.98690 1.000 25.60140 249 THR B CA 1
ATOM 4055 C C . THR B 1 249 ? 29.70109 -0.62180 115.09201 1.000 28.79894 249 THR B C 1
ATOM 4056 O O . THR B 1 249 ? 30.70063 -0.27079 115.72509 1.000 27.80761 249 THR B O 1
ATOM 4060 N N . LEU B 1 250 ? 28.48585 -0.11240 115.32002 1.000 23.88364 250 LEU B N 1
ATOM 4061 C CA . LEU B 1 250 ? 28.29232 0.78236 116.45410 1.000 29.10180 250 LEU B CA 1
ATOM 4062 C C . LEU B 1 250 ? 28.64799 0.07835 117.75446 1.000 31.01056 250 LEU B C 1
ATOM 4063 O O . LEU B 1 250 ? 29.16066 0.70733 118.68325 1.000 27.73301 250 LEU B O 1
ATOM 4068 N N . ASN B 1 251 ? 28.41378 -1.23357 117.82058 1.000 28.51035 251 ASN B N 1
ATOM 4069 C CA . ASN B 1 251 ? 28.75935 -1.98137 119.01881 1.000 28.27244 251 ASN B CA 1
ATOM 4070 C C . ASN B 1 251 ? 30.26681 -2.05876 119.21846 1.000 26.71005 251 ASN B C 1
ATOM 4071 O O . ASN B 1 251 ? 30.74006 -1.95690 120.35602 1.000 29.78779 251 ASN B O 1
ATOM 4076 N N . ASP B 1 252 ? 31.03605 -2.25442 118.13845 1.000 29.32355 252 ASP B N 1
ATOM 4077 C CA . ASP B 1 252 ? 32.49173 -2.12158 118.22761 1.000 30.59883 252 ASP B CA 1
ATOM 4078 C C . ASP B 1 252 ? 32.85561 -0.76411 118.80737 1.000 28.76021 252 ASP B C 1
ATOM 4079 O O . ASP B 1 252 ? 33.72845 -0.64635 119.67432 1.000 26.94121 252 ASP B O 1
ATOM 4084 N N . LEU B 1 253 ? 32.21222 0.28305 118.28903 1.000 25.08247 253 LEU B N 1
ATOM 4085 C CA . LEU B 1 253 ? 32.51031 1.64443 118.71724 1.000 26.54365 253 LEU B CA 1
ATOM 4086 C C . LEU B 1 253 ? 32.21355 1.83304 120.20125 1.000 30.28539 253 LEU B C 1
ATOM 4087 O O . LEU B 1 253 ? 33.00461 2.44516 120.93156 1.000 28.13503 253 LEU B O 1
ATOM 4092 N N . ILE B 1 254 ? 31.08115 1.30670 120.66708 1.000 26.77596 254 ILE B N 1
ATOM 4093 C CA . ILE B 1 254 ? 30.70998 1.48688 122.06818 1.000 26.88723 254 ILE B CA 1
ATOM 4094 C C . ILE B 1 254 ? 31.76118 0.85722 122.97587 1.000 26.67879 254 ILE B C 1
ATOM 4095 O O . ILE B 1 254 ? 32.25263 1.48761 123.91942 1.000 26.41870 254 ILE B O 1
ATOM 4100 N N . GLY B 1 255 ? 32.16329 -0.37908 122.67004 1.000 28.69494 255 GLY B N 1
ATOM 4101 C CA . GLY B 1 255 ? 33.15799 -1.04281 123.49960 1.000 28.60799 255 GLY B CA 1
ATOM 4102 C C . GLY B 1 255 ? 34.51435 -0.36404 123.46191 1.000 31.86228 255 GLY B C 1
ATOM 4103 O O . GLY B 1 255 ? 35.17479 -0.22681 124.49587 1.000 29.54635 255 GLY B O 1
ATOM 4104 N N . ALA B 1 256 ? 34.95171 0.06479 122.27000 1.000 31.59965 256 ALA B N 1
ATOM 4105 C CA . ALA B 1 256 ? 36.24542 0.72780 122.14855 1.000 30.97152 256 ALA B CA 1
ATOM 4106 C C . ALA B 1 256 ? 36.25501 2.04659 122.90910 1.000 30.47561 256 ALA B C 1
ATOM 4107 O O . ALA B 1 256 ? 37.22018 2.36076 123.61496 1.000 30.25871 256 ALA B O 1
ATOM 4109 N N . LEU B 1 257 ? 35.18262 2.82357 122.78036 1.000 29.66696 257 LEU B N 1
ATOM 4110 C CA . LEU B 1 257 ? 35.07673 4.09947 123.48173 1.000 27.95090 257 LEU B CA 1
ATOM 4111 C C . LEU B 1 257 ? 35.02668 3.89903 124.99173 1.000 34.96211 257 LEU B C 1
ATOM 4112 O O . LEU B 1 257 ? 35.69556 4.61666 125.74354 1.000 34.92660 257 LEU B O 1
ATOM 4117 N N . GLN B 1 258 ? 34.21888 2.94003 125.45379 1.000 31.20042 258 GLN B N 1
ATOM 4118 C CA . GLN B 1 258 ? 34.13305 2.68661 126.88615 1.000 28.62009 258 GLN B CA 1
ATOM 4119 C C . GLN B 1 258 ? 35.48847 2.29670 127.44409 1.000 30.46722 258 GLN B C 1
ATOM 4120 O O . GLN B 1 258 ? 35.87743 2.75898 128.51990 1.000 33.42533 258 GLN B O 1
ATOM 4126 N N . GLN B 1 259 ? 36.22990 1.45624 126.72149 1.000 33.97867 259 GLN B N 1
ATOM 4127 C CA . GLN B 1 259 ? 37.54479 1.05435 127.20281 1.000 37.95304 259 GLN B CA 1
ATOM 4128 C C . GLN B 1 259 ? 38.49366 2.24911 127.27392 1.000 40.71185 259 GLN B C 1
ATOM 4129 O O . GLN B 1 259 ? 39.24536 2.39669 128.24484 1.000 41.20327 259 GLN B O 1
ATOM 4135 N N . ILE B 1 260 ? 38.44604 3.13338 126.27784 1.000 34.57434 260 ILE B N 1
ATOM 4136 C CA . ILE B 1 260 ? 39.33774 4.28977 126.28532 1.000 39.27806 260 ILE B CA 1
ATOM 4137 C C . ILE B 1 260 ? 38.98804 5.23933 127.42686 1.000 35.61324 260 ILE B C 1
ATOM 4138 O O . ILE B 1 260 ? 39.87881 5.78368 128.08954 1.000 38.87442 260 ILE B O 1
ATOM 4143 N N . SER B 1 261 ? 37.69526 5.43658 127.69882 1.000 31.41556 261 SER B N 1
ATOM 4144 C CA . SER B 1 261 ? 37.30870 6.36901 128.75732 1.000 39.12597 261 SER B CA 1
ATOM 4145 C C . SER B 1 261 ? 37.64521 5.85175 130.15193 1.000 46.06964 261 SER B C 1
ATOM 4146 O O . SER B 1 261 ? 37.63652 6.63458 131.10946 1.000 45.40322 261 SER B O 1
ATOM 4149 N N . GLY B 1 262 ? 37.92035 4.55731 130.29864 1.000 44.77109 262 GLY B N 1
ATOM 4150 C CA . GLY B 1 262 ? 38.18180 4.02009 131.61918 1.000 43.26676 262 GLY B CA 1
ATOM 4151 C C . GLY B 1 262 ? 36.99907 4.03524 132.55876 1.000 38.78434 262 GLY B C 1
ATOM 4152 O O . GLY B 1 262 ? 37.16163 3.72186 133.73692 1.000 42.84286 262 GLY B O 1
ATOM 4153 N N . LYS B 1 263 ? 35.81054 4.38154 132.07907 1.000 40.54898 263 LYS B N 1
ATOM 4154 C CA . LYS B 1 263 ? 34.64803 4.55450 132.93677 1.000 39.13776 263 LYS B CA 1
ATOM 4155 C C . LYS B 1 263 ? 33.49611 3.71605 132.41511 1.000 35.93276 263 LYS B C 1
ATOM 4156 O O . LYS B 1 263 ? 33.42609 3.42937 131.21297 1.000 31.96077 263 LYS B O 1
ATOM 4162 N N . PRO B 1 264 ? 32.57693 3.30832 133.29338 1.000 36.75853 264 PRO B N 1
ATOM 4163 C CA . PRO B 1 264 ? 31.38340 2.59549 132.83507 1.000 30.48824 264 PRO B CA 1
ATOM 4164 C C . PRO B 1 264 ? 30.57021 3.45291 131.87538 1.000 31.38000 264 PRO B C 1
ATOM 4165 O O . PRO B 1 264 ? 30.59318 4.68337 131.93797 1.000 33.23466 264 PRO B O 1
ATOM 4169 N N . LEU B 1 265 ? 29.83871 2.78521 130.98397 1.000 33.83746 265 LEU B N 1
ATOM 4170 C CA . LEU B 1 265 ? 29.02062 3.45193 129.97140 1.000 31.02900 265 LEU B CA 1
ATOM 4171 C C . LEU B 1 265 ? 27.64279 2.80981 129.96124 1.000 32.18863 265 LEU B C 1
ATOM 4172 O O . LEU B 1 265 ? 27.51748 1.61193 129.68474 1.000 28.63432 265 LEU B O 1
ATOM 4177 N N . GLN B 1 266 ? 26.61637 3.58710 130.28521 1.000 29.07121 266 GLN B N 1
ATOM 4178 C CA . GLN B 1 266 ? 25.24667 3.10986 130.16244 1.000 34.43588 266 GLN B CA 1
ATOM 4179 C C . GLN B 1 266 ? 24.76117 3.34250 128.73725 1.000 32.23176 266 GLN B C 1
ATOM 4180 O O . GLN B 1 266 ? 24.95258 4.42687 128.17877 1.000 29.00796 266 GLN B O 1
ATOM 4186 N N . VAL B 1 267 ? 24.15100 2.32242 128.15184 1.000 31.61054 267 VAL B N 1
ATOM 4187 C CA . VAL B 1 267 ? 23.67267 2.37167 126.77572 1.000 33.88337 267 VAL B CA 1
ATOM 4188 C C . VAL B 1 267 ? 22.15395 2.28164 126.83529 1.000 31.70396 267 VAL B C 1
ATOM 4189 O O . VAL B 1 267 ? 21.59334 1.20348 127.04778 1.000 32.88270 267 VAL B O 1
ATOM 4193 N N . SER B 1 268 ? 21.47813 3.40933 126.64851 1.000 33.58526 268 SER B N 1
ATOM 4194 C CA . SER B 1 268 ? 20.03257 3.37147 126.50515 1.000 35.77748 268 SER B CA 1
ATOM 4195 C C . SER B 1 268 ? 19.66077 3.04195 125.06402 1.000 35.43463 268 SER B C 1
ATOM 4196 O O . SER B 1 268 ? 20.49561 3.07163 124.15487 1.000 34.86042 268 SER B O 1
ATOM 4199 N N . HIS B 1 269 ? 18.38806 2.73162 124.84564 1.000 40.93297 269 HIS B N 1
ATOM 4200 C CA . HIS B 1 269 ? 17.93774 2.33030 123.52313 1.000 43.90350 269 HIS B CA 1
ATOM 4201 C C . HIS B 1 269 ? 16.95678 3.32974 122.93633 1.000 41.14594 269 HIS B C 1
ATOM 4202 O O . HIS B 1 269 ? 16.15752 3.93762 123.65141 1.000 41.69495 269 HIS B O 1
ATOM 4209 N N . GLY B 1 270 ? 17.03601 3.48227 121.61184 1.000 39.78257 270 GLY B N 1
ATOM 4210 C CA . GLY B 1 270 ? 15.96967 4.08436 120.84265 1.000 42.10790 270 GLY B CA 1
ATOM 4211 C C . GLY B 1 270 ? 15.75133 3.28626 119.57444 1.000 42.54130 270 GLY B C 1
ATOM 4212 O O . GLY B 1 270 ? 16.57830 2.45094 119.19380 1.000 46.46288 270 GLY B O 1
ATOM 4213 N N . ALA B 1 271 ? 14.62275 3.54985 118.92279 1.000 43.52713 271 ALA B N 1
ATOM 4214 C CA . ALA B 1 271 ? 14.29221 2.84186 117.69449 1.000 51.26529 271 ALA B CA 1
ATOM 4215 C C . ALA B 1 271 ? 15.29507 3.16618 116.59315 1.000 54.67626 271 ALA B C 1
ATOM 4216 O O . ALA B 1 271 ? 15.94467 4.21595 116.59988 1.000 52.22512 271 ALA B O 1
ATOM 4218 N N . THR B 1 272 ? 15.42336 2.24308 115.64020 1.000 54.35321 272 THR B N 1
ATOM 4219 C CA . THR B 1 272 ? 16.23263 2.51048 114.45987 1.000 49.65482 272 THR B CA 1
ATOM 4220 C C . THR B 1 272 ? 15.75041 3.79564 113.79817 1.000 47.01244 272 THR B C 1
ATOM 4221 O O . THR B 1 272 ? 14.54744 4.02978 113.67191 1.000 51.12115 272 THR B O 1
ATOM 4225 N N . ARG B 1 273 ? 16.69591 4.64916 113.41569 1.000 45.88822 273 ARG B N 1
ATOM 4226 C CA . ARG B 1 273 ? 16.34248 5.91031 112.77688 1.000 53.78584 273 ARG B CA 1
ATOM 4227 C C . ARG B 1 273 ? 15.71945 5.67106 111.40864 1.000 56.54324 273 ARG B C 1
ATOM 4228 O O . ARG B 1 273 ? 16.13079 4.77378 110.66749 1.000 57.77603 273 ARG B O 1
ATOM 4236 N N . SER B 1 274 ? 14.74405 6.51767 111.06712 1.000 58.06835 274 SER B N 1
ATOM 4237 C CA . SER B 1 274 ? 13.95820 6.33084 109.85174 1.000 60.59032 274 SER B CA 1
ATOM 4238 C C . SER B 1 274 ? 14.82800 6.29250 108.60100 1.000 57.29791 274 SER B C 1
ATOM 4239 O O . SER B 1 274 ? 14.58553 5.48604 107.69429 1.000 63.30424 274 SER B O 1
ATOM 4242 N N . GLY B 1 275 ? 15.82998 7.15722 108.51510 1.000 48.04845 275 GLY B N 1
ATOM 4243 C CA . GLY B 1 275 ? 16.59465 7.20102 107.27989 1.000 51.48749 275 GLY B CA 1
ATOM 4244 C C . GLY B 1 275 ? 17.88399 6.40303 107.31317 1.000 51.76733 275 GLY B C 1
ATOM 4245 O O . GLY B 1 275 ? 18.76472 6.61279 106.47395 1.000 54.11748 275 GLY B O 1
ATOM 4246 N N . ASP B 1 276 ? 18.00139 5.47648 108.26623 1.000 43.07025 276 ASP B N 1
ATOM 4247 C CA . ASP B 1 276 ? 19.28501 4.85322 108.57775 1.000 42.92159 276 ASP B CA 1
ATOM 4248 C C . ASP B 1 276 ? 19.68992 3.82529 107.52300 1.000 48.69785 276 ASP B C 1
ATOM 4249 O O . ASP B 1 276 ? 18.94132 2.88627 107.23183 1.000 56.62176 276 ASP B O 1
ATOM 4254 N N . ILE B 1 277 ? 20.88060 4.00420 106.95692 1.000 37.55321 277 ILE B N 1
ATOM 4255 C CA . ILE B 1 277 ? 21.51420 2.96119 106.15615 1.000 36.66104 277 ILE B CA 1
ATOM 4256 C C . ILE B 1 277 ? 22.23767 2.00728 107.09662 1.000 35.85837 277 ILE B C 1
ATOM 4257 O O . ILE B 1 277 ? 23.02996 2.43942 107.94309 1.000 32.35153 277 ILE B O 1
ATOM 4262 N N . ARG B 1 278 ? 21.96293 0.70591 106.96787 1.000 33.94073 278 ARG B N 1
ATOM 4263 C CA . ARG B 1 278 ? 22.53300 -0.24258 107.92166 1.000 31.03849 278 ARG B CA 1
ATOM 4264 C C . ARG B 1 278 ? 24.03456 -0.41532 107.70737 1.000 29.46513 278 ARG B C 1
ATOM 4265 O O . ARG B 1 278 ? 24.82434 -0.25891 108.64867 1.000 32.81039 278 ARG B O 1
ATOM 4273 N N . HIS B 1 279 ? 24.45210 -0.72442 106.48105 1.000 29.87006 279 HIS B N 1
ATOM 4274 C CA . HIS B 1 279 ? 25.84378 -1.03229 106.17179 1.000 28.90873 279 HIS B CA 1
ATOM 4275 C C . HIS B 1 279 ? 26.39216 -0.03934 105.15619 1.000 37.47251 279 HIS B C 1
ATOM 4276 O O . HIS B 1 279 ? 25.83044 0.11695 104.06437 1.000 35.74823 279 HIS B O 1
ATOM 4283 N N . SER B 1 280 ? 27.51437 0.59314 105.49706 1.000 30.57315 280 SER B N 1
ATOM 4284 C CA . SER B 1 280 ? 28.16216 1.55868 104.61593 1.000 28.77224 280 SER B CA 1
ATOM 4285 C C . SER B 1 280 ? 29.66498 1.32980 104.64291 1.000 30.95533 280 SER B C 1
ATOM 4286 O O . SER B 1 280 ? 30.28607 1.40581 105.70536 1.000 31.38541 280 SER B O 1
ATOM 4289 N N . LYS B 1 281 ? 30.25286 1.08732 103.47267 1.000 28.16732 281 LYS B N 1
ATOM 4290 C CA . LYS B 1 281 ? 31.67990 0.81520 103.36958 1.000 27.42815 281 LYS B CA 1
ATOM 4291 C C . LYS B 1 281 ? 32.16281 1.26131 101.99858 1.000 29.52410 281 LYS B C 1
ATOM 4292 O O . LYS B 1 281 ? 31.51229 0.97285 100.99011 1.000 27.87815 281 LYS B O 1
ATOM 4298 N N . ALA B 1 282 ? 33.29662 1.95427 101.96139 1.000 27.13316 282 ALA B N 1
ATOM 4299 C CA . ALA B 1 282 ? 33.85091 2.41145 100.69935 1.000 28.20277 282 ALA B CA 1
ATOM 4300 C C . ALA B 1 282 ? 34.71006 1.33131 100.06612 1.000 32.33022 282 ALA B C 1
ATOM 4301 O O . ALA B 1 282 ? 35.36351 0.54694 100.76003 1.000 27.96024 282 ALA B O 1
ATOM 4303 N N . ASP B 1 283 ? 34.67631 1.28448 98.73180 1.000 32.74024 283 ASP B N 1
ATOM 4304 C CA . ASP B 1 283 ? 35.71906 0.63624 97.94108 1.000 30.43262 283 ASP B CA 1
ATOM 4305 C C . ASP B 1 283 ? 36.88541 1.61781 97.87732 1.000 31.04162 283 ASP B C 1
ATOM 4306 O O . ASP B 1 283 ? 36.76190 2.70144 97.29633 1.000 30.40226 283 ASP B O 1
ATOM 4311 N N . ASN B 1 284 ? 38.01163 1.25101 98.48460 1.000 34.65131 284 ASN B N 1
ATOM 4312 C CA . ASN B 1 284 ? 39.14199 2.15395 98.66471 1.000 36.74641 284 ASN B CA 1
ATOM 4313 C C . ASN B 1 284 ? 40.15435 2.11563 97.51152 1.000 35.24626 284 ASN B C 1
ATOM 4314 O O . ASN B 1 284 ? 41.23920 2.68911 97.64543 1.000 37.63925 284 ASN B O 1
ATOM 4319 N N . ARG B 1 285 ? 39.83419 1.46971 96.38728 1.000 37.47498 285 ARG B N 1
ATOM 4320 C CA . ARG B 1 285 ? 40.86287 1.22227 95.37578 1.000 39.33438 285 ARG B CA 1
ATOM 4321 C C . ARG B 1 285 ? 41.30094 2.51024 94.68652 1.000 37.68918 285 ARG B C 1
ATOM 4322 O O . ARG B 1 285 ? 42.50293 2.77720 94.57379 1.000 38.24057 285 ARG B O 1
ATOM 4330 N N . ARG B 1 286 ? 40.34879 3.32674 94.21644 1.000 36.00603 286 ARG B N 1
ATOM 4331 C CA . ARG B 1 286 ? 40.73478 4.59590 93.59764 1.000 34.66794 286 ARG B CA 1
ATOM 4332 C C . ARG B 1 286 ? 41.50582 5.47023 94.57459 1.000 34.80719 286 ARG B C 1
ATOM 4333 O O . ARG B 1 286 ? 42.48935 6.11462 94.19399 1.000 39.71631 286 ARG B O 1
ATOM 4341 N N . LEU B 1 287 ? 41.06966 5.51445 95.83806 1.000 32.33985 287 LEU B N 1
ATOM 4342 C CA . LEU B 1 287 ? 41.77749 6.31445 96.83635 1.000 31.02297 287 LEU B CA 1
ATOM 4343 C C . LEU B 1 287 ? 43.21412 5.83203 97.01758 1.000 33.24407 287 LEU B C 1
ATOM 4344 O O . LEU B 1 287 ? 44.14794 6.64403 97.07988 1.000 35.23133 287 LEU B O 1
ATOM 4349 N N . ARG B 1 288 ? 43.41389 4.51292 97.10606 1.000 34.81440 288 ARG B N 1
ATOM 4350 C CA . ARG B 1 288 ? 44.76155 3.99211 97.30560 1.000 37.07743 288 ARG B CA 1
ATOM 4351 C C . ARG B 1 288 ? 45.63861 4.21208 96.07797 1.000 38.72628 288 ARG B C 1
ATOM 4352 O O . ARG B 1 288 ? 46.86121 4.33316 96.20788 1.000 40.24653 288 ARG B O 1
ATOM 4360 N N . GLU B 1 289 ? 45.03947 4.27758 94.88555 1.000 42.44832 289 GLU B N 1
ATOM 4361 C CA . GLU B 1 289 ? 45.81000 4.52765 93.66907 1.000 46.36728 289 GLU B CA 1
ATOM 4362 C C . GLU B 1 289 ? 46.19953 5.99499 93.52986 1.000 46.43409 289 GLU B C 1
ATOM 4363 O O . GLU B 1 289 ? 47.28158 6.30896 93.02316 1.000 45.02565 289 GLU B O 1
ATOM 4369 N N . ARG B 1 290 ? 45.32644 6.90438 93.95670 1.000 42.70128 290 ARG B N 1
ATOM 4370 C CA . ARG B 1 290 ? 45.48589 8.31632 93.64596 1.000 42.00340 290 ARG B CA 1
ATOM 4371 C C . ARG B 1 290 ? 46.15534 9.11096 94.75403 1.000 46.40911 290 ARG B C 1
ATOM 4372 O O . ARG B 1 290 ? 46.66388 10.20668 94.48872 1.000 49.57350 290 ARG B O 1
ATOM 4380 N N . PHE B 1 291 ? 46.18064 8.58983 95.97324 1.000 40.71142 291 PHE B N 1
ATOM 4381 C CA . PHE B 1 291 ? 46.72250 9.31904 97.10296 1.000 40.41356 291 PHE B CA 1
ATOM 4382 C C . PHE B 1 291 ? 47.65907 8.41488 97.88433 1.000 45.97612 291 PHE B C 1
ATOM 4383 O O . PHE B 1 291 ? 47.53695 7.18630 97.84952 1.000 47.47283 291 PHE B O 1
ATOM 4391 N N . ASP B 1 292 ? 48.60603 9.03920 98.58037 1.000 45.49511 292 ASP B N 1
ATOM 4392 C CA . ASP B 1 292 ? 49.48647 8.33624 99.50996 1.000 45.31641 292 ASP B CA 1
ATOM 4393 C C . ASP B 1 292 ? 48.84961 8.42283 100.89101 1.000 47.94836 292 ASP B C 1
ATOM 4394 O O . ASP B 1 292 ? 48.87875 9.47112 101.53987 1.000 44.70903 292 ASP B O 1
ATOM 4399 N N . LEU B 1 293 ? 48.26174 7.31291 101.33425 1.000 51.60616 293 LEU B N 1
ATOM 4400 C CA . LEU B 1 293 ? 47.57996 7.25285 102.61951 1.000 53.11620 293 LEU B CA 1
ATOM 4401 C C . LEU B 1 293 ? 48.53832 7.01996 103.77892 1.000 53.79218 293 LEU B C 1
ATOM 4402 O O . LEU B 1 293 ? 48.20530 7.35915 104.91811 1.000 63.52402 293 LEU B O 1
ATOM 4407 N N . GLY B 1 294 ? 49.71512 6.45621 103.51830 1.000 54.35060 294 GLY B N 1
ATOM 4408 C CA . GLY B 1 294 ? 50.59981 6.07854 104.60900 1.000 56.97345 294 GLY B CA 1
ATOM 4409 C C . GLY B 1 294 ? 49.98139 4.97203 105.44319 1.000 55.19248 294 GLY B C 1
ATOM 4410 O O . GLY B 1 294 ? 49.42110 4.00254 104.91902 1.000 51.85916 294 GLY B O 1
ATOM 4411 N N . THR B 1 295 ? 50.08449 5.11605 106.76405 1.000 55.74331 295 THR B N 1
ATOM 4412 C CA . THR B 1 295 ? 49.39922 4.23505 107.70587 1.000 54.89492 295 THR B CA 1
ATOM 4413 C C . THR B 1 295 ? 48.29898 5.03335 108.39580 1.000 50.62573 295 THR B C 1
ATOM 4414 O O . THR B 1 295 ? 48.58222 5.79251 109.33527 1.000 53.58311 295 THR B O 1
ATOM 4418 N N . PRO B 1 296 ? 47.04123 4.91792 107.96234 1.000 43.80115 296 PRO B N 1
ATOM 4419 C CA . PRO B 1 296 ? 45.96462 5.68488 108.59583 1.000 40.53705 296 PRO B CA 1
ATOM 4420 C C . PRO B 1 296 ? 45.82353 5.34184 110.07043 1.000 41.00615 296 PRO B C 1
ATOM 4421 O O . PRO B 1 296 ? 46.28506 4.30349 110.54507 1.000 39.18605 296 PRO B O 1
ATOM 4425 N N . SER B 1 297 ? 45.17961 6.24328 110.80299 1.000 40.26654 297 SER B N 1
ATOM 4426 C CA . SER B 1 297 ? 44.86796 5.96976 112.19906 1.000 41.74931 297 SER B CA 1
ATOM 4427 C C . SER B 1 297 ? 43.79932 4.88917 112.28923 1.000 40.00728 297 SER B C 1
ATOM 4428 O O . SER B 1 297 ? 42.78800 4.94453 111.58563 1.000 41.11198 297 SER B O 1
ATOM 4431 N N . SER B 1 298 ? 44.01633 3.90597 113.15698 1.000 34.74685 298 SER B N 1
ATOM 4432 C CA . SER B 1 298 ? 42.94524 2.96808 113.44552 1.000 35.90942 298 SER B CA 1
ATOM 4433 C C . SER B 1 298 ? 41.84046 3.67400 114.22860 1.000 41.29310 298 SER B C 1
ATOM 4434 O O . SER B 1 298 ? 42.01999 4.78420 114.73802 1.000 39.66642 298 SER B O 1
ATOM 4437 N N . LEU B 1 299 ? 40.68656 3.00599 114.33552 1.000 43.04867 299 LEU B N 1
ATOM 4438 C CA . LEU B 1 299 ? 39.59130 3.53658 115.14269 1.000 44.37466 299 LEU B CA 1
ATOM 4439 C C . LEU B 1 299 ? 40.05038 3.85033 116.56445 1.000 42.93941 299 LEU B C 1
ATOM 4440 O O . LEU B 1 299 ? 39.80790 4.94923 117.08107 1.000 37.89927 299 LEU B O 1
ATOM 4445 N N . ALA B 1 300 ? 40.71200 2.88497 117.21259 1.000 41.15159 300 ALA B N 1
ATOM 4446 C CA . ALA B 1 300 ? 41.15662 3.07119 118.59071 1.000 37.57951 300 ALA B CA 1
ATOM 4447 C C . ALA B 1 300 ? 42.08597 4.27120 118.71214 1.000 36.09488 300 ALA B C 1
ATOM 4448 O O . ALA B 1 300 ? 41.94605 5.08802 119.62711 1.000 34.45624 300 ALA B O 1
ATOM 4450 N N . GLU B 1 301 ? 43.05917 4.37948 117.80421 1.000 42.55151 301 GLU B N 1
ATOM 4451 C CA . GLU B 1 301 ? 43.97796 5.51488 117.82966 1.000 46.72789 301 GLU B CA 1
ATOM 4452 C C . GLU B 1 301 ? 43.23710 6.83406 117.64737 1.000 37.04567 301 GLU B C 1
ATOM 4453 O O . GLU B 1 301 ? 43.53521 7.81832 118.33090 1.000 35.29070 301 GLU B O 1
ATOM 4459 N N . GLY B 1 302 ? 42.26271 6.87382 116.73734 1.000 33.56228 302 GLY B N 1
ATOM 4460 C CA . GLY B 1 302 ? 41.51267 8.10320 116.54084 1.000 36.04820 302 GLY B CA 1
ATOM 4461 C C . GLY B 1 302 ? 40.62095 8.44172 117.72268 1.000 33.34060 302 GLY B C 1
ATOM 4462 O O . GLY B 1 302 ? 40.48661 9.60986 118.09209 1.000 30.42196 302 GLY B O 1
ATOM 4463 N N . LEU B 1 303 ? 39.98862 7.42541 118.32169 1.000 30.37319 303 LEU B N 1
ATOM 4464 C CA . LEU B 1 303 ? 39.11667 7.65880 119.46783 1.000 32.15223 303 LEU B CA 1
ATOM 4465 C C . LEU B 1 303 ? 39.90997 8.16298 120.65866 1.000 34.37038 303 LEU B C 1
ATOM 4466 O O . LEU B 1 303 ? 39.44655 9.04262 121.39277 1.000 33.79835 303 LEU B O 1
ATOM 4471 N N . GLU B 1 304 ? 41.10285 7.60197 120.86711 1.000 40.48544 304 GLU B N 1
ATOM 4472 C CA . GLU B 1 304 ? 41.97666 8.04692 121.94862 1.000 40.81119 304 GLU B CA 1
ATOM 4473 C C . GLU B 1 304 ? 42.35744 9.51367 121.77611 1.000 40.58330 304 GLU B C 1
ATOM 4474 O O . GLU B 1 304 ? 42.25255 10.31117 122.71767 1.000 39.77273 304 GLU B O 1
ATOM 4480 N N . ARG B 1 305 ? 42.80117 9.89110 120.57178 1.000 37.72318 305 ARG B N 1
ATOM 4481 C CA . ARG B 1 305 ? 43.12833 11.29274 120.32292 1.000 39.46654 305 ARG B CA 1
ATOM 4482 C C . ARG B 1 305 ? 41.92338 12.18438 120.57479 1.000 34.72964 305 ARG B C 1
ATOM 4483 O O . ARG B 1 305 ? 42.04632 13.25088 121.18634 1.000 34.06735 305 ARG B O 1
ATOM 4491 N N . LEU B 1 306 ? 40.74792 11.76310 120.10983 1.000 35.73690 306 LEU B N 1
ATOM 4492 C CA . LEU B 1 306 ? 39.53687 12.52882 120.37777 1.000 37.64688 306 LEU B CA 1
ATOM 4493 C C . LEU B 1 306 ? 39.27736 12.62538 121.87631 1.000 41.07990 306 LEU B C 1
ATOM 4494 O O . LEU B 1 306 ? 39.10057 13.72478 122.41790 1.000 34.97701 306 LEU B O 1
ATOM 4499 N N . TYR B 1 307 ? 39.25998 11.48072 122.56808 1.000 33.41748 307 TYR B N 1
ATOM 4500 C CA . TYR B 1 307 ? 38.89987 11.50192 123.98024 1.000 33.34327 307 TYR B CA 1
ATOM 4501 C C . TYR B 1 307 ? 39.85470 12.37336 124.78520 1.000 36.44924 307 TYR B C 1
ATOM 4502 O O . TYR B 1 307 ? 39.41388 13.18135 125.61293 1.000 37.87967 307 TYR B O 1
ATOM 4511 N N . ARG B 1 308 ? 41.16291 12.25447 124.52800 1.000 41.14280 308 ARG B N 1
ATOM 4512 C CA . ARG B 1 308 ? 42.15293 13.00195 125.29896 1.000 43.07628 308 ARG B CA 1
ATOM 4513 C C . ARG B 1 308 ? 42.06832 14.50118 125.05522 1.000 45.82288 308 ARG B C 1
ATOM 4514 O O . ARG B 1 308 ? 42.60123 15.27144 125.85517 1.000 44.22974 308 ARG B O 1
ATOM 4516 N N . SER B 1 309 ? 41.42269 14.93414 123.97185 1.000 43.14952 309 SER B N 1
ATOM 4517 C CA . SER B 1 309 ? 41.15689 16.34928 123.75593 1.000 41.79049 309 SER B CA 1
ATOM 4518 C C . SER B 1 309 ? 39.86680 16.81781 124.41788 1.000 40.29645 309 SER B C 1
ATOM 4519 O O . SER B 1 309 ? 39.62796 18.03147 124.44974 1.000 48.37627 309 SER B O 1
ATOM 4522 N N . LEU B 1 310 ? 39.07719 15.87954 124.95111 1.000 40.37055 310 LEU B N 1
ATOM 4523 C CA . LEU B 1 310 ? 37.65705 15.97135 125.36591 1.000 48.35438 310 LEU B CA 1
ATOM 4524 C C . LEU B 1 310 ? 36.71898 15.57197 124.22198 1.000 55.36560 310 LEU B C 1
ATOM 4525 O O . LEU B 1 310 ? 36.11427 14.49368 124.24719 1.000 61.74201 310 LEU B O 1
#

Solvent-accessible surface area: 24563 Å² total; per-residue (Å²): 144,79,4,0,0,0,12,0,0,14,31,29,2,0,34,0,0,46,29,0,24,92,90,68,30,31,2,22,0,0,10,73,60,84,101,9,89,58,78,21,12,47,92,76,69,106,25,20,76,43,41,85,20,68,11,10,64,49,76,43,1,56,92,0,2,125,53,9,80,8,0,0,3,23,19,31,41,82,51,55,60,34,0,16,138,65,7,32,54,7,4,78,30,2,0,11,1,1,2,76,2,2,70,13,1,51,95,54,62,16,126,26,0,0,2,9,2,14,25,36,0,2,8,72,64,0,78,54,60,72,5,27,14,118,15,93,51,36,6,54,23,1,15,2,2,2,10,1,8,0,9,36,2,2,32,5,0,77,102,94,82,22,6,51,2,6,8,0,15,20,12,53,18,4,2,21,94,41,76,55,95,44,100,125,20,30,39,3,6,42,7,0,62,67,6,100,58,66,64,77,2,57,8,79,15,91,0,16,8,11,38,0,18,2,9,1,26,13,0,10,118,2,0,12,46,0,17,94,34,134,89,37,42,40,66,6,5,0,1,0,45,25,29,94,18,33,17,75,78,0,14,34,23,0,62,158,53,26,69,47,121,17,62,46,56,162,22,88,87,89,119,59,51,39,97,69,10,72,1,44,9,137,70,1,113,127,79,25,106,38,63,134,37,22,57,39,58,96,0,0,44,126,6,33,87,67,90,126,101,63,2,0,0,0,12,0,0,14,31,30,2,0,34,0,0,47,31,0,21,94,120,50,35,15,0,28,0,0,8,74,61,84,97,9,95,61,79,22,12,44,100,82,57,111,25,18,75,44,55,87,20,71,11,15,61,47,73,30,0,50,100,0,2,108,55,9,75,9,0,0,4,24,16,31,45,86,38,59,55,31,0,22,130,66,5,30,52,10,3,72,32,3,0,14,1,1,2,74,1,0,70,14,0,50,95,42,58,15,129,26,0,0,2,9,3,13,21,34,0,0,7,76,49,30,61,54,68,69,10,27,9,114,18,98,48,34,5,56,25,0,17,2,3,1,9,2,7,0,10,35,2,0,34,4,0,77,99,92,83,30,6,42,2,9,8,0,15,17,16,53,19,5,1,22,95,39,44,44,98,41,96,103,17,28,42,2,5,29,5,2,72,72,4,80,59,55,146,57,2,57,18,71,9,96,0,19,7,14,37,1,18,0,11,2,35,11,0,10,106,5,0,13,51,0,18,76,33,132,87,33,42,38,68,6,5,0,0,0,42,18,30,94,16,32,20,72,76,0,22,35,28,0,46,136,44,13,66,71,128,29,121,64,44,134,15,78,86,83,128,70,51,40,98,64,15,64,1,16,24,160,59,0,156,145,84,22,108,30,58,127,40,13,58,39,54,99,0,0,97,126,12,28,82,63,122

Foldseek 3Di:
DEEEEEVLQADLNLLLVVVCVVVPHQYEYEYQPPPGDCVSHPPPPVSYHYDHDALLDLVVLLVRCVPHQAYEYDWAPPDLVVCVVPVPVRLSGLASSLVSNLVSCLVRVHAAYEYEAAPLQLQLQCFPHADEQVRDGDNDGSNNVRSVVSLVVQLVCCVPRVHQYAAEHEWAEDAPRQDLPDPPGRPLSVLLVCLLVVHADEDAPDQQAWGQYAYSNLVSQVVVCSVVPDHADSGYFYDGDQDTATRVNSQVLSCVLSVHHHHYHYHHHDPSDRRYDGHPRPVVVVRHPRDDGDDPSRRSNNRNVVD/DAEEEEEVLQADLNLLLVVVCVVVPYQYEYEYQPPVGDPVSHPVPRPSYHYDHDALLDLVVLLVRCVRHQAYEYDWADPQLVVCQVPVPVRLSGLASSLVSNLVNCLVNVHAEYEYEAAPLQQQQFQFPHADEQPTDGDRDTSNNVRSVVSLVVQLVCCVPRVHQYAAEHEWAEDAPRQDQPDPRGRQLVVLLVCLLVVHADEDAPDQQAWTQYAYSVLVSQVVVCSVVPDHHDSGYAYPGPQDTDTSVNVNVLLNVLSVHDYHYHYDHHDPSDRRGDGHDHVVVVVRHDRDDGDDPSRRSNNRNVVD

Secondary structure (DSSP, 8-state):
-EEEEETTTSHHHHHHHHHHHHTT-EEEEEE--SS--GGGS-TT-SSEEEEES-TT-HHHHHHHHTT-SEEEE--S---HHHHHH-HHHHHIIIIIHHHHHHHHHHHHT--EEEEEEEGGGGTTTTTTSEE-TTSPP---SHHHHHHHHHHHHHHHHHHHH--EEEEEEE-EEE-TT----STTS-HHHHHHHHHHHT--EEEESSS--EE-EEEHHHHHHHHHHHHH-SS--SS-EEE-----EEHHHHHHHHHHHHSSPPPEEEEPPPTT--SB-EE--HHHHHHS---SPPPHHHHHHHHHHT-/--EEEEETTTSHHHHHHHHHHHHTT-EEEEEE--SS--GGGS-TT-TTEEEEES-TT-HHHHHHHTTT-SEEEE--S---HHHHHH-HHHHHIIIIIHHHHHHHHHHHHT--EEEEEEEGGGGTTTTTTS-B-TTSPP---SHHHHHHHHHHHHHHHHHHHH--EEEEEEE-EEE-TT----STTS-HHHHHHHHHHHT--EEEESSS--EE-EEEHHHHHHHHHHHHH-SS--SS-EEE--S--EEHHHHHHHHHHHHTS---EEEEPPPTT--SB--B--HHHHHHS---SPPPHHHHHHHHHHH-

CATH classification: 3.40.50.720 (+1 more: 3.90.25.10)